Protein AF-A0A813DJC7-F1 (afdb_monomer)

pLDDT: mean 79.89, std 14.51, range [28.47, 96.25]

Foldseek 3Di:
DDDDDDDDDDDDDDDDDDDDDDDDDDDDDDDDDDDDDDDDDDVVVVVVVVVVVVVVVVVVVVVVVVVVVVVVVVVVVVVVVVVVVVVVVVVVVVVVVVVVVVVVVVVVVVVVVVVVVVVVVVVVVVVVVVVVVVVVVVVVVVVVVVVVVVVVVVVVVVVVVVVVVVVVVVVVVVVVVVLVVVLVVQVVVDDDDVVNLVSLLVSPPLPPADLVSLLVSLLVQLQVQLVVCVVVVHDLVVSLVRSLVSSLSSLVSHYPDLVSSLLSSLLSSLNSQLVSCVVVVHALLVSLLSSLVRSLVSNVVSVHQLALRSLLSSLQSSLVSSVVNVHDLQSSLLSSLLSSLLSLLVRCVVVVHDLLVSLLRSLPSSLSSSVSSPDDSVVSLLSNLLSNLVSQLVVCVVVVHDLLVSLQSSLSSSLSSSVSSVHDNLSSLLSSLLSSLLSQLVVCVVVVHDLLVSLLRSLLRSLVSLVVRDPDLVSSLLSSLLSSLVSSLVVCVVVVHDNLVSLLSSLSSSLSNNVSSVHDSVVSNVSSLVSSLVVQLVVCVVVVHDSVVSNVRSVVSSVVSVVVVVVVVVVVVVVD

Radius of gyration: 49.6 Å; Cα contacts (8 Å, |Δi|>4): 785; chains: 1; bounding box: 118×51×168 Å

Structure (mmCIF, N/CA/C/O backbone):
data_AF-A0A813DJC7-F1
#
_entry.id   AF-A0A813DJC7-F1
#
loop_
_atom_site.group_PDB
_atom_site.id
_atom_site.type_symbol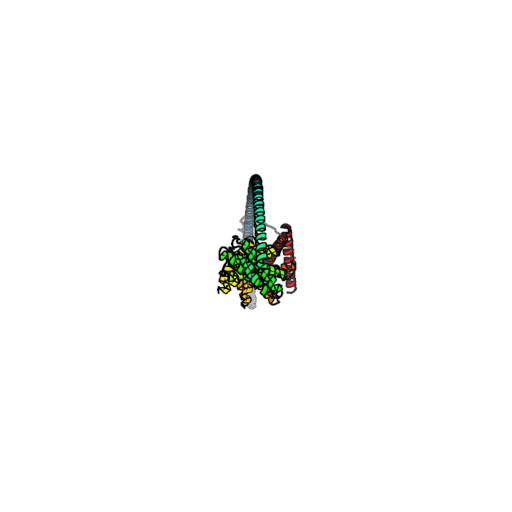
_atom_site.label_atom_id
_atom_site.label_alt_id
_atom_site.label_comp_id
_atom_site.label_asym_id
_atom_site.label_entity_id
_atom_site.label_seq_id
_atom_site.pdbx_PDB_ins_code
_atom_site.Cartn_x
_atom_site.Cartn_y
_atom_site.Cartn_z
_atom_site.occupancy
_atom_site.B_iso_or_equiv
_atom_site.auth_seq_id
_atom_site.auth_comp_id
_atom_site.auth_asym_id
_atom_site.auth_atom_id
_atom_site.pdbx_PDB_model_num
ATOM 1 N N . ALA A 1 1 ? -50.781 -17.912 45.573 1.00 37.94 1 ALA A N 1
ATOM 2 C CA . ALA A 1 1 ? -50.892 -18.859 46.703 1.00 37.94 1 ALA A CA 1
ATOM 3 C C . ALA A 1 1 ? -50.099 -18.244 47.850 1.00 37.94 1 ALA A C 1
ATOM 5 O O . ALA A 1 1 ? -48.899 -18.128 47.702 1.00 37.94 1 ALA A O 1
ATOM 6 N N . PHE A 1 2 ? -50.671 -17.629 48.879 1.00 31.23 2 PHE A N 1
ATOM 7 C CA . PHE A 1 2 ? -51.785 -18.019 49.742 1.00 31.23 2 PHE A CA 1
ATOM 8 C C . PHE A 1 2 ? -52.541 -16.743 50.164 1.00 31.23 2 PHE A C 1
ATOM 10 O O . PHE A 1 2 ? -51.911 -15.765 50.554 1.00 31.23 2 PHE A O 1
ATOM 17 N N . SER A 1 3 ? -53.868 -16.734 50.063 1.00 35.19 3 SER A N 1
ATOM 18 C CA . SER A 1 3 ? -54.730 -15.714 50.670 1.00 35.19 3 SER A CA 1
ATOM 19 C C . SER A 1 3 ? -56.080 -16.369 50.947 1.00 35.19 3 SER A C 1
ATOM 21 O O . SER A 1 3 ? -56.697 -16.882 50.014 1.00 35.19 3 SER A O 1
ATOM 23 N N . ILE A 1 4 ? -56.499 -16.410 52.214 1.00 49.44 4 ILE A N 1
ATOM 24 C CA . ILE A 1 4 ? -57.855 -16.789 52.627 1.00 49.44 4 ILE A CA 1
ATOM 25 C C . ILE A 1 4 ? -58.316 -15.843 53.752 1.00 49.44 4 ILE A C 1
ATOM 27 O O . ILE A 1 4 ? -57.817 -15.908 54.869 1.00 49.44 4 ILE A O 1
ATOM 31 N N . MET A 1 5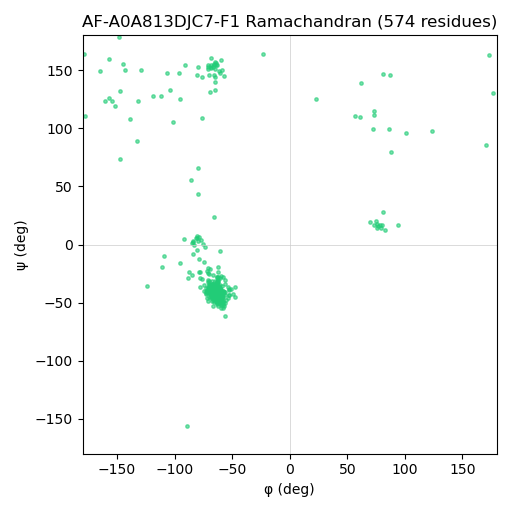 ? -59.258 -14.979 53.355 1.00 39.31 5 MET A N 1
ATOM 32 C CA . MET A 1 5 ? -60.518 -14.546 53.992 1.00 39.31 5 MET A CA 1
ATOM 33 C C . MET A 1 5 ? -60.570 -13.922 55.410 1.00 39.31 5 MET A C 1
ATOM 35 O O . MET A 1 5 ? -60.471 -14.597 56.428 1.00 39.31 5 MET A O 1
ATOM 39 N N . THR A 1 6 ? -60.898 -12.620 55.393 1.00 41.31 6 THR A N 1
ATOM 40 C CA . THR A 1 6 ? -61.980 -11.852 56.085 1.00 41.31 6 THR A CA 1
ATOM 41 C C . THR A 1 6 ? -63.233 -12.649 56.536 1.00 41.31 6 THR A C 1
ATOM 43 O O . THR A 1 6 ? -63.419 -13.741 56.000 1.00 41.31 6 THR A O 1
ATOM 46 N N . PRO A 1 7 ? -64.145 -12.164 57.439 1.00 47.53 7 PRO A N 1
ATOM 47 C CA . PRO A 1 7 ? -64.877 -10.859 57.407 1.00 47.53 7 PRO A CA 1
ATOM 48 C C . PRO A 1 7 ? -65.104 -10.174 58.792 1.00 47.53 7 PRO A C 1
ATOM 50 O O . PRO A 1 7 ? -65.050 -10.820 59.827 1.00 47.53 7 PRO A O 1
ATOM 53 N N . ALA A 1 8 ? -65.191 -8.843 58.943 1.00 33.22 8 ALA A N 1
ATOM 54 C CA . ALA A 1 8 ? -66.188 -7.848 58.497 1.00 33.22 8 ALA A CA 1
ATOM 55 C C . ALA A 1 8 ? -67.618 -8.057 59.047 1.00 33.22 8 ALA A C 1
ATOM 57 O O . ALA A 1 8 ? -68.291 -8.960 58.576 1.00 33.22 8 ALA A O 1
ATOM 58 N N . VAL A 1 9 ? -68.090 -7.181 59.955 1.00 33.50 9 VAL A N 1
ATOM 59 C CA . VAL A 1 9 ? -69.368 -6.426 59.863 1.00 33.50 9 VAL A CA 1
ATOM 60 C C . VAL A 1 9 ? -69.314 -5.219 60.814 1.00 33.50 9 VAL A C 1
ATOM 62 O O . VAL A 1 9 ? -69.118 -5.338 62.018 1.00 33.50 9 VAL A O 1
ATOM 65 N N . THR A 1 10 ? -69.519 -4.058 60.209 1.00 38.41 10 THR A N 1
ATOM 66 C CA . THR A 1 10 ? -69.658 -2.704 60.743 1.00 38.41 10 THR A CA 1
ATOM 67 C C . THR A 1 10 ? -71.059 -2.430 61.305 1.00 38.41 10 THR A C 1
ATOM 69 O O . THR A 1 10 ? -72.048 -2.937 60.775 1.00 38.41 10 THR A O 1
ATOM 72 N N . ARG A 1 11 ? -71.179 -1.518 62.283 1.00 30.86 11 ARG A N 1
ATOM 73 C CA . ARG A 1 11 ? -72.292 -0.549 62.321 1.00 30.86 11 ARG A CA 1
ATOM 74 C C . ARG A 1 11 ? -71.924 0.725 63.086 1.00 30.86 11 ARG A C 1
ATOM 76 O O . ARG A 1 11 ? -71.513 0.684 64.237 1.00 30.86 11 ARG A O 1
ATOM 83 N N . GLN A 1 12 ? -72.082 1.830 62.365 1.00 34.72 12 GLN A N 1
ATOM 84 C CA . GLN A 1 12 ? -71.873 3.228 62.732 1.00 34.72 12 GLN A CA 1
ATOM 85 C C . GLN A 1 12 ? -72.934 3.747 63.712 1.00 34.72 12 GLN A C 1
ATOM 87 O O . GLN A 1 12 ? -74.094 3.361 63.594 1.00 34.72 12 GLN A O 1
ATOM 92 N N . CYS A 1 13 ? -72.551 4.722 64.543 1.00 28.47 13 CYS A N 1
ATOM 93 C CA . CYS A 1 13 ? -73.280 5.983 64.726 1.00 28.47 13 CYS A CA 1
ATOM 94 C C . CYS A 1 13 ? -72.315 7.056 65.267 1.00 28.47 13 CYS A C 1
ATOM 96 O O . CYS A 1 13 ? -71.625 6.823 66.256 1.00 28.47 13 CYS A O 1
ATOM 98 N N . SER A 1 14 ? -72.256 8.199 64.573 1.00 31.28 14 SER A N 1
ATOM 99 C CA . SER A 1 14 ? -71.486 9.399 64.932 1.00 31.28 14 SER A CA 1
ATOM 100 C C . SER A 1 14 ? -71.998 10.080 66.210 1.00 31.28 14 SER A C 1
ATOM 102 O O . SER A 1 14 ? -73.190 9.971 66.504 1.00 31.28 14 SER A O 1
ATOM 104 N N . PRO A 1 15 ? -71.135 10.840 66.913 1.00 38.59 15 PRO A N 1
ATOM 105 C CA . PRO A 1 15 ? -71.511 11.718 68.011 1.00 38.59 15 PRO A CA 1
ATOM 106 C C . PRO A 1 15 ? -71.723 13.154 67.506 1.00 38.59 15 PRO A C 1
ATOM 108 O O . PRO A 1 15 ? -70.809 13.737 66.933 1.00 38.59 15 PRO A O 1
ATOM 111 N N . ASP A 1 16 ? -72.891 13.734 67.766 1.00 37.72 16 ASP A N 1
ATOM 112 C CA . ASP A 1 16 ? -73.075 15.186 67.742 1.00 37.72 16 ASP A CA 1
ATOM 113 C C . ASP A 1 16 ? -73.806 15.624 69.020 1.00 37.72 16 ASP A C 1
ATOM 115 O O . ASP A 1 16 ? -74.907 15.170 69.327 1.00 37.72 16 ASP A O 1
ATOM 119 N N . GLU A 1 17 ? -73.124 16.537 69.707 1.00 37.00 17 GLU A N 1
ATOM 120 C CA . GLU A 1 17 ? -73.564 17.512 70.706 1.00 37.00 17 GLU A CA 1
ATOM 121 C C . GLU A 1 17 ? -73.805 17.154 72.191 1.00 37.00 17 GLU A C 1
ATOM 123 O O . GLU A 1 17 ? -74.172 16.034 72.549 1.00 37.00 17 GLU A O 1
ATOM 128 N N . PRO A 1 18 ? -73.518 18.139 73.080 1.00 55.00 18 PRO A N 1
ATOM 129 C CA . PRO A 1 18 ? -73.223 17.949 74.492 1.00 55.00 18 PRO A CA 1
ATOM 130 C C . PRO A 1 18 ? -74.331 18.509 75.390 1.00 55.00 18 PRO A C 1
ATOM 132 O O . PRO A 1 18 ? -74.692 19.670 75.273 1.00 55.00 18 PRO A O 1
ATOM 135 N N . ASP A 1 19 ? -74.841 17.703 76.313 1.00 40.78 19 ASP A N 1
ATOM 136 C CA . ASP A 1 19 ? -75.314 18.119 77.640 1.00 40.78 19 ASP A CA 1
ATOM 137 C C . ASP A 1 19 ? -75.982 16.921 78.328 1.00 40.78 19 ASP A C 1
ATOM 139 O O . ASP A 1 19 ? -76.351 15.941 77.688 1.00 40.78 19 ASP A O 1
ATOM 143 N N . CYS A 1 20 ? -76.153 17.033 79.646 1.00 30.98 20 CYS A N 1
ATOM 144 C CA . CYS A 1 20 ? -76.788 16.074 80.559 1.00 30.98 20 CYS A CA 1
ATOM 145 C C . CYS A 1 20 ? -75.874 14.994 81.150 1.00 30.98 20 CYS A C 1
ATOM 147 O O . CYS A 1 20 ? -76.003 13.831 80.807 1.00 30.98 20 CYS A O 1
ATOM 149 N N . LEU A 1 21 ? -75.100 15.353 82.181 1.00 33.50 21 LEU A N 1
ATOM 150 C CA . LEU A 1 21 ? -75.112 14.601 83.449 1.00 33.50 21 LEU A CA 1
ATOM 151 C C . LEU A 1 21 ? -74.856 15.547 84.637 1.00 33.50 21 LEU A C 1
ATOM 153 O O . LEU A 1 21 ? -73.806 15.552 85.272 1.00 33.50 21 LEU A O 1
ATOM 157 N N . ALA A 1 22 ? -75.875 16.346 84.949 1.00 40.88 22 ALA A N 1
ATOM 158 C CA . ALA A 1 22 ? -76.227 16.619 86.336 1.00 40.88 22 ALA A CA 1
ATOM 159 C C . ALA A 1 22 ? -77.266 15.570 86.767 1.00 40.88 22 ALA A C 1
ATOM 161 O O . ALA A 1 22 ? -78.021 15.094 85.924 1.00 40.88 22 ALA A O 1
ATOM 162 N N . THR A 1 23 ? -77.340 15.296 88.072 1.00 35.69 23 THR A N 1
ATOM 163 C CA . THR A 1 23 ? -78.278 14.402 88.792 1.00 35.69 23 THR A CA 1
ATOM 164 C C . THR A 1 23 ? -77.900 12.919 88.884 1.00 35.69 23 THR A C 1
ATOM 166 O O . THR A 1 23 ? -78.157 12.137 87.981 1.00 35.69 23 THR A O 1
ATOM 169 N N . LEU A 1 24 ? -77.336 12.526 90.034 1.00 35.88 24 LEU A N 1
ATOM 170 C CA . LEU A 1 24 ? -77.953 11.591 90.998 1.00 35.88 24 LEU A CA 1
ATOM 171 C C . LEU A 1 24 ? -76.921 11.186 92.062 1.00 35.88 24 LEU A C 1
ATOM 173 O O . LEU A 1 24 ? -76.255 10.161 91.968 1.00 35.88 24 LEU A O 1
ATOM 177 N N . ALA A 1 25 ? -76.810 12.010 93.099 1.00 37.50 25 ALA A N 1
ATOM 178 C CA . ALA A 1 25 ? -76.227 11.623 94.375 1.00 37.50 25 ALA A CA 1
ATOM 179 C C . ALA A 1 25 ? -77.178 12.109 95.470 1.00 37.50 25 ALA A C 1
ATOM 181 O O . ALA A 1 25 ? -77.066 13.241 95.923 1.00 37.50 25 ALA A O 1
ATOM 182 N N . GLU A 1 26 ? -78.155 11.278 95.840 1.00 38.31 26 GLU A N 1
ATOM 183 C CA . GLU A 1 26 ? -78.901 11.414 97.094 1.00 38.31 26 GLU A CA 1
ATOM 184 C C . GLU A 1 26 ? -79.677 10.124 97.424 1.00 38.31 26 GLU A C 1
ATOM 186 O O . GLU A 1 26 ? -80.145 9.436 96.519 1.00 38.31 26 GLU A O 1
ATOM 191 N N . THR A 1 27 ? -79.849 9.876 98.733 1.00 36.44 27 THR A N 1
ATOM 192 C CA . THR A 1 27 ? -80.584 8.809 99.469 1.00 36.44 27 THR A CA 1
ATOM 193 C C . THR A 1 27 ? -79.721 7.646 100.041 1.00 36.44 27 THR A C 1
ATOM 195 O O . THR A 1 27 ? -79.246 6.817 99.281 1.00 36.44 27 THR A O 1
ATOM 198 N N . VAL A 1 28 ? -79.282 7.632 101.328 1.00 37.06 28 VAL A N 1
ATOM 199 C CA . VAL A 1 28 ? -79.988 7.450 102.651 1.00 37.06 28 VAL A CA 1
ATOM 200 C C . VAL A 1 28 ? -80.115 5.941 103.028 1.00 37.06 28 VAL A C 1
ATOM 202 O O . VAL A 1 28 ? -80.403 5.169 102.124 1.00 37.06 28 VAL A O 1
ATOM 205 N N . PRO A 1 29 ? -80.058 5.454 104.303 1.00 53.56 29 PRO A N 1
ATOM 206 C CA . PRO A 1 29 ? -79.280 5.820 105.509 1.00 53.56 29 PRO A CA 1
ATOM 207 C C . PRO A 1 29 ? -78.933 4.624 106.483 1.00 53.56 29 PRO A C 1
ATOM 209 O O . PRO A 1 29 ? -79.338 3.484 106.303 1.00 53.56 29 PRO A O 1
ATOM 212 N N . VAL A 1 30 ? -78.204 4.939 107.565 1.00 40.69 30 VAL A N 1
ATOM 213 C CA . VAL A 1 30 ? -78.359 4.558 109.005 1.00 40.69 30 VAL A CA 1
ATOM 214 C C . VAL A 1 30 ? -79.143 3.289 109.443 1.00 40.69 30 VAL A C 1
ATOM 216 O O . VAL A 1 30 ? -80.356 3.235 109.274 1.00 40.69 30 VAL A O 1
ATOM 219 N N . ALA A 1 31 ? -78.479 2.411 110.228 1.00 34.06 31 ALA A N 1
ATOM 220 C CA . ALA A 1 31 ? -78.907 1.813 111.529 1.00 34.06 31 ALA A CA 1
ATOM 221 C C . ALA A 1 31 ? -77.769 0.892 112.068 1.00 34.06 31 ALA A C 1
ATOM 223 O O . ALA A 1 31 ? -77.362 -0.021 111.364 1.00 34.06 31 ALA A O 1
ATOM 224 N N . ALA A 1 32 ? -77.025 1.161 113.152 1.00 34.19 32 ALA A N 1
ATOM 225 C CA . ALA A 1 32 ? -77.332 1.266 114.592 1.00 34.19 32 ALA A CA 1
ATOM 226 C C . ALA A 1 32 ? -77.603 -0.077 115.328 1.00 34.19 32 ALA A C 1
ATOM 228 O O . ALA A 1 32 ? -78.674 -0.640 115.151 1.00 34.19 32 ALA A O 1
ATOM 229 N N . ALA A 1 33 ? -76.663 -0.450 116.231 1.00 39.91 33 ALA A N 1
ATOM 230 C CA . ALA A 1 33 ? -76.811 -1.180 117.523 1.00 39.91 33 ALA A CA 1
ATOM 231 C C . ALA A 1 33 ? -77.389 -2.628 117.505 1.00 39.91 33 ALA A C 1
ATOM 233 O O . ALA A 1 33 ? -78.360 -2.888 116.820 1.00 39.91 33 ALA A O 1
ATOM 234 N N . THR A 1 34 ? -76.950 -3.664 118.248 1.00 41.25 34 THR A N 1
ATOM 235 C CA . THR A 1 34 ? -76.204 -3.867 119.522 1.00 41.25 34 THR A CA 1
ATOM 236 C C . THR A 1 34 ? -76.028 -5.393 119.763 1.00 41.25 34 THR A C 1
ATOM 238 O O . THR A 1 34 ? -76.819 -6.143 119.202 1.00 41.25 34 THR A O 1
ATOM 241 N N . LEU A 1 35 ? -75.105 -5.797 120.669 1.00 35.75 35 LEU A N 1
ATOM 242 C CA . LEU A 1 35 ? -74.917 -7.083 121.425 1.00 35.75 35 LEU A CA 1
ATOM 243 C C . LEU A 1 35 ? -73.514 -7.691 121.185 1.00 35.75 35 LEU A C 1
ATOM 245 O O . LEU A 1 35 ? -73.237 -8.176 120.100 1.00 35.75 35 LEU A O 1
ATOM 249 N N . ALA A 1 36 ? -72.509 -7.499 122.048 1.00 40.72 36 ALA A N 1
ATOM 250 C CA . ALA A 1 36 ? -72.301 -7.982 123.427 1.00 40.72 36 ALA A CA 1
ATOM 251 C C . ALA A 1 36 ? -71.940 -9.487 123.541 1.00 40.72 36 ALA A C 1
ATOM 253 O O . ALA A 1 36 ? -72.769 -10.352 123.288 1.00 40.72 36 ALA A O 1
ATOM 254 N N . GLU A 1 37 ? -70.702 -9.708 124.015 1.00 45.84 37 GLU A N 1
ATOM 255 C CA . GLU A 1 37 ? -70.082 -10.903 124.633 1.00 45.84 37 GLU A CA 1
ATOM 256 C C . GLU A 1 37 ? -69.732 -12.149 123.787 1.00 45.84 37 GLU A C 1
ATOM 258 O O . GLU A 1 37 ? -70.544 -13.058 123.638 1.00 45.84 37 GLU A O 1
ATOM 263 N N . ARG A 1 38 ? -68.444 -12.277 123.398 1.00 38.38 38 ARG A N 1
ATOM 264 C CA . ARG A 1 38 ? -67.530 -13.385 123.796 1.00 38.38 38 ARG A CA 1
ATOM 265 C C . ARG A 1 38 ? -66.142 -13.295 123.123 1.00 38.38 38 ARG A C 1
ATOM 267 O O . ARG A 1 38 ? -66.043 -13.185 121.910 1.00 38.38 38 ARG A O 1
ATOM 274 N N . GLU A 1 39 ? -65.087 -13.396 123.935 1.00 49.19 39 GLU A N 1
ATOM 275 C CA . GLU A 1 39 ? -63.697 -13.758 123.566 1.00 49.19 39 GLU A CA 1
ATOM 276 C C . GLU A 1 39 ? -63.617 -15.169 122.910 1.00 49.19 39 GLU A C 1
ATOM 278 O O . GLU A 1 39 ? -64.538 -15.955 123.157 1.00 49.19 39 GLU A O 1
ATOM 283 N N . PRO A 1 40 ? -62.568 -15.552 122.126 1.00 48.91 40 PRO A N 1
ATOM 284 C CA . PRO A 1 40 ? -61.155 -15.173 122.286 1.00 48.91 40 PRO A CA 1
ATOM 285 C C . PRO A 1 40 ? -60.426 -14.614 121.045 1.00 48.91 40 PRO A C 1
ATOM 287 O O . PRO A 1 40 ? -60.673 -14.957 119.892 1.00 48.91 40 PRO A O 1
ATOM 290 N N . VAL A 1 41 ? -59.457 -13.746 121.337 1.00 53.06 41 VAL A N 1
ATOM 291 C CA . VAL A 1 41 ? -58.744 -12.821 120.440 1.00 53.06 41 VAL A CA 1
ATOM 292 C C . VAL A 1 41 ? -57.536 -13.480 119.747 1.00 53.06 41 VAL A C 1
ATOM 294 O O . VAL A 1 41 ? -56.414 -12.995 119.850 1.00 53.06 41 VAL A O 1
ATOM 297 N N . ALA A 1 42 ? -57.734 -14.595 119.039 1.00 52.72 42 ALA A N 1
ATOM 298 C CA . ALA A 1 42 ? -56.646 -15.228 118.271 1.00 52.72 42 ALA A CA 1
ATOM 299 C C . ALA A 1 42 ? -56.959 -15.418 116.776 1.00 52.72 42 ALA A C 1
ATOM 301 O O . ALA A 1 42 ? -56.073 -15.190 115.957 1.00 52.72 42 ALA A O 1
ATOM 302 N N . ASP A 1 43 ? -58.207 -15.714 116.398 1.00 52.16 43 ASP A N 1
ATOM 303 C CA . ASP A 1 43 ? -58.564 -15.930 114.982 1.00 52.16 43 ASP A CA 1
ATOM 304 C C . ASP A 1 43 ? -58.937 -14.634 114.230 1.00 52.16 43 ASP A C 1
ATOM 306 O O . ASP A 1 43 ? -58.727 -14.533 113.023 1.00 52.16 43 ASP A O 1
ATOM 310 N N . ALA A 1 44 ? -59.379 -13.581 114.929 1.00 52.81 44 ALA A N 1
ATOM 311 C CA . ALA A 1 44 ? -59.758 -12.306 114.301 1.00 52.81 44 ALA A CA 1
ATOM 312 C C . ALA A 1 44 ? -58.561 -11.500 113.750 1.00 52.81 44 ALA A C 1
ATOM 314 O O . ALA A 1 44 ? -58.719 -10.707 112.824 1.00 52.81 44 ALA A O 1
ATOM 315 N N . VAL A 1 45 ? -57.351 -11.709 114.286 1.00 56.69 45 VAL A N 1
ATOM 316 C CA . VAL A 1 45 ? -56.125 -11.067 113.767 1.00 56.69 45 VAL A CA 1
ATOM 317 C C . VAL A 1 45 ? -55.658 -11.755 112.479 1.00 56.69 45 VAL A C 1
ATOM 319 O O . VAL A 1 45 ? -55.121 -11.095 111.593 1.00 56.69 45 VAL A O 1
ATOM 322 N N . ALA A 1 46 ? -55.925 -13.058 112.328 1.00 58.66 46 ALA A N 1
ATOM 323 C CA . ALA A 1 46 ? -55.669 -13.780 111.084 1.00 58.66 46 ALA A CA 1
ATOM 324 C C . ALA A 1 46 ? -56.673 -13.392 109.981 1.00 58.66 46 ALA A C 1
ATOM 326 O O . ALA A 1 46 ? -56.283 -13.233 108.827 1.00 58.66 46 ALA A O 1
ATOM 327 N N . GLU A 1 47 ? -57.942 -13.168 110.332 1.00 58.62 47 GLU A N 1
ATOM 328 C CA . GLU A 1 47 ? -58.977 -12.752 109.376 1.00 58.62 47 GLU A CA 1
ATOM 329 C C . GLU A 1 47 ? -58.831 -11.276 108.952 1.00 58.62 47 GLU A C 1
ATOM 331 O O . GLU A 1 47 ? -59.012 -10.950 107.779 1.00 58.62 47 GLU A O 1
ATOM 336 N N . ALA A 1 48 ? -58.390 -10.390 109.855 1.00 60.84 48 ALA A N 1
ATOM 337 C CA . ALA A 1 48 ? -58.045 -9.005 109.516 1.00 60.84 48 ALA A CA 1
ATOM 338 C C . ALA A 1 48 ? -56.804 -8.909 108.606 1.00 60.84 48 ALA A C 1
ATOM 340 O O . ALA A 1 48 ? -56.807 -8.129 107.656 1.00 60.84 48 ALA A O 1
ATOM 341 N N . ALA A 1 49 ? -55.781 -9.743 108.832 1.00 63.03 49 ALA A N 1
ATOM 342 C CA . ALA A 1 49 ? -54.611 -9.821 107.952 1.00 63.03 49 ALA A CA 1
ATOM 343 C C . ALA A 1 49 ? -54.957 -10.406 106.567 1.00 63.03 49 ALA A C 1
ATOM 345 O O . ALA A 1 49 ? -54.407 -9.975 105.554 1.00 63.03 49 ALA A O 1
ATOM 346 N N . ALA A 1 50 ? -55.902 -11.351 106.498 1.00 65.81 50 ALA A N 1
ATOM 347 C CA . ALA A 1 50 ? -56.417 -11.861 105.228 1.00 65.81 50 ALA A CA 1
ATOM 348 C C . ALA A 1 50 ? -57.242 -10.802 104.473 1.00 65.81 50 ALA A C 1
ATOM 350 O O . ALA A 1 50 ? -57.115 -10.686 103.256 1.00 65.81 50 ALA A O 1
ATOM 351 N N . ALA A 1 51 ? -58.039 -9.993 105.176 1.00 70.94 51 ALA A N 1
ATOM 352 C CA . ALA A 1 51 ? -58.789 -8.894 104.571 1.00 70.94 51 ALA A CA 1
ATOM 353 C C . ALA A 1 51 ? -57.867 -7.793 104.016 1.00 70.94 51 ALA A C 1
ATOM 355 O O . ALA A 1 51 ? -58.107 -7.298 102.917 1.00 70.94 51 ALA A O 1
ATOM 356 N N . GLU A 1 52 ? -56.787 -7.448 104.724 1.00 73.81 52 GLU A N 1
ATOM 357 C CA . GLU A 1 52 ? -55.804 -6.462 104.256 1.00 73.81 52 GLU A CA 1
ATOM 358 C C . GLU A 1 52 ? -55.065 -6.949 102.997 1.00 73.81 52 GLU A C 1
ATOM 360 O O . GLU A 1 52 ? -54.946 -6.200 102.027 1.00 73.81 52 GLU A O 1
ATOM 365 N N . ALA A 1 53 ? -54.700 -8.235 102.936 1.00 72.44 53 ALA A N 1
ATOM 366 C CA . ALA A 1 53 ? -54.105 -8.839 101.742 1.00 72.44 53 ALA A CA 1
ATOM 367 C C . ALA A 1 53 ? -55.066 -8.870 100.534 1.00 72.44 53 ALA A C 1
ATOM 369 O O . ALA A 1 53 ? -54.634 -8.695 99.394 1.00 72.44 53 ALA A O 1
ATOM 370 N N . ILE A 1 54 ? -56.371 -9.061 100.760 1.00 75.44 54 ILE A N 1
ATOM 371 C CA . ILE A 1 54 ? -57.385 -9.015 99.692 1.00 75.44 54 ILE A CA 1
ATOM 372 C C . ILE A 1 54 ? -57.567 -7.581 99.173 1.00 75.44 54 ILE A C 1
ATOM 374 O O . ILE A 1 54 ? -57.705 -7.380 97.967 1.00 75.44 54 ILE A O 1
ATOM 378 N N . VAL A 1 55 ? -57.523 -6.575 100.053 1.00 75.25 55 VAL A N 1
ATOM 379 C CA . VAL A 1 55 ? -57.613 -5.159 99.658 1.00 75.25 55 VAL A CA 1
ATOM 380 C C . VAL A 1 55 ? -56.369 -4.721 98.882 1.00 75.25 55 VAL A C 1
ATOM 382 O O . VAL A 1 55 ? -56.494 -4.022 97.877 1.00 75.25 55 VAL A O 1
ATOM 385 N N . GLU A 1 56 ? -55.178 -5.163 99.287 1.00 78.25 56 GLU A N 1
ATOM 386 C CA . GLU A 1 56 ? -53.933 -4.849 98.580 1.00 78.25 56 GLU A CA 1
ATOM 387 C C . GLU A 1 56 ? -53.863 -5.544 97.206 1.00 78.25 56 GLU A C 1
ATOM 389 O O . GLU A 1 56 ? -53.453 -4.930 96.218 1.00 78.25 56 GLU A O 1
ATOM 394 N N . ALA A 1 57 ? -54.364 -6.781 97.102 1.00 75.44 57 ALA A N 1
ATOM 395 C CA . ALA A 1 57 ? -54.504 -7.486 95.828 1.00 75.44 57 ALA A CA 1
ATOM 396 C C . ALA A 1 57 ? -55.516 -6.804 94.887 1.00 75.44 57 ALA A C 1
ATOM 398 O O . ALA A 1 57 ? -55.210 -6.594 93.713 1.00 75.44 57 ALA A O 1
ATOM 399 N N . ALA A 1 58 ? -56.677 -6.377 95.397 1.00 77.56 58 ALA A N 1
ATOM 400 C CA . ALA A 1 58 ? -57.679 -5.655 94.608 1.00 77.56 58 ALA A CA 1
ATOM 401 C C . ALA A 1 58 ? -57.176 -4.275 94.142 1.00 77.56 58 ALA A C 1
ATOM 403 O O . ALA A 1 58 ? -57.458 -3.847 93.023 1.00 77.56 58 ALA A O 1
ATOM 404 N N . ALA A 1 59 ? -56.381 -3.584 94.967 1.00 75.25 59 ALA A N 1
ATOM 405 C CA . ALA A 1 59 ? -55.739 -2.329 94.582 1.00 75.25 59 ALA A CA 1
ATOM 406 C C . ALA A 1 59 ? -54.673 -2.533 93.489 1.00 75.25 59 ALA A C 1
ATOM 408 O O . ALA A 1 59 ? -54.525 -1.686 92.603 1.00 75.25 59 ALA A O 1
ATOM 409 N N . ALA A 1 60 ? -53.947 -3.657 93.519 1.00 79.12 60 ALA A N 1
ATOM 410 C CA . ALA A 1 60 ? -52.986 -4.012 92.478 1.00 79.12 60 ALA A CA 1
ATOM 411 C C . ALA A 1 60 ? -53.676 -4.359 91.147 1.00 79.12 60 ALA A C 1
ATOM 413 O O . ALA A 1 60 ? -53.212 -3.927 90.091 1.00 79.12 60 ALA A O 1
ATOM 414 N N . GLU A 1 61 ? -54.804 -5.071 91.195 1.00 81.50 61 GLU A N 1
ATOM 415 C CA . GLU A 1 61 ? -55.609 -5.416 90.018 1.00 81.50 61 GLU A CA 1
ATOM 416 C C . GLU A 1 61 ? -56.235 -4.167 89.379 1.00 81.50 61 GLU A C 1
ATOM 418 O O . GLU A 1 61 ? -56.052 -3.930 88.186 1.00 81.50 61 GLU A O 1
ATOM 423 N N . ALA A 1 62 ? -56.824 -3.273 90.181 1.00 78.69 62 ALA A N 1
ATOM 424 C CA . ALA A 1 62 ? -57.356 -2.000 89.690 1.00 78.69 62 ALA A CA 1
ATOM 425 C C . ALA A 1 62 ? -56.270 -1.115 89.050 1.00 78.69 62 ALA A C 1
ATOM 427 O O . ALA A 1 62 ? -56.502 -0.454 88.037 1.00 78.69 62 ALA A O 1
ATOM 428 N N . LYS A 1 63 ? -55.049 -1.116 89.603 1.00 86.56 63 LYS A N 1
ATOM 429 C CA . LYS A 1 63 ? -53.918 -0.389 89.011 1.00 86.56 63 LYS A CA 1
ATOM 430 C C . LYS A 1 63 ? -53.481 -0.997 87.673 1.00 86.56 63 LYS A C 1
ATOM 432 O O . LYS A 1 63 ? -53.126 -0.249 86.764 1.00 86.56 63 LYS A O 1
ATOM 437 N N . ALA A 1 64 ? -53.523 -2.323 87.539 1.00 83.88 64 ALA A N 1
ATOM 438 C CA . ALA A 1 64 ? -53.210 -3.007 86.287 1.00 83.88 64 ALA A CA 1
ATOM 439 C C . ALA A 1 64 ? -54.259 -2.725 85.198 1.00 83.88 64 ALA A C 1
ATOM 441 O O . ALA A 1 64 ? -53.893 -2.472 84.050 1.00 83.88 64 ALA A O 1
ATOM 442 N N . GLU A 1 65 ? -55.546 -2.686 85.553 1.00 86.75 65 GLU A N 1
ATOM 443 C CA . GLU A 1 65 ? -56.619 -2.341 84.613 1.00 86.75 65 GLU A CA 1
ATOM 444 C C . GLU A 1 65 ? -56.520 -0.891 84.121 1.00 86.75 65 GLU A C 1
ATOM 446 O O . GLU A 1 65 ? -56.703 -0.629 82.931 1.00 86.75 65 GLU A O 1
ATOM 451 N N . VAL A 1 66 ? -56.162 0.052 85.001 1.00 87.31 66 VAL A N 1
ATOM 452 C CA . VAL A 1 66 ? -55.969 1.463 84.627 1.00 87.31 66 VAL A CA 1
ATOM 453 C C . VAL A 1 66 ? -54.775 1.642 83.681 1.00 87.31 66 VAL A C 1
ATOM 455 O O . VAL A 1 66 ? -54.881 2.380 82.700 1.00 87.31 66 VAL A O 1
ATOM 458 N N . GLU A 1 67 ? -53.656 0.952 83.920 1.00 89.06 67 GLU A N 1
ATOM 459 C CA . GLU A 1 67 ? -52.500 0.979 83.009 1.00 89.06 67 GLU A CA 1
ATOM 460 C C . GLU A 1 67 ? -52.827 0.330 81.653 1.00 89.06 67 GLU A C 1
ATOM 462 O O . GLU A 1 67 ? -52.453 0.862 80.605 1.00 89.06 67 GLU A O 1
ATOM 467 N N . MET A 1 68 ? -53.598 -0.765 81.637 1.00 84.44 68 MET A N 1
ATOM 468 C CA . MET A 1 68 ? -54.036 -1.390 80.385 1.00 84.44 68 MET A CA 1
ATOM 469 C C . MET A 1 68 ? -54.988 -0.477 79.598 1.00 84.44 68 MET A C 1
ATOM 471 O O . MET A 1 68 ? -54.825 -0.317 78.389 1.00 84.44 68 MET A O 1
ATOM 475 N N . ALA A 1 69 ? -55.944 0.174 80.267 1.00 85.56 69 ALA A N 1
ATOM 476 C CA . ALA A 1 69 ? -56.856 1.126 79.634 1.00 85.56 69 ALA A CA 1
ATOM 477 C C . ALA A 1 69 ? -56.107 2.328 79.036 1.00 85.56 69 ALA A C 1
ATOM 479 O O . ALA A 1 69 ? -56.432 2.782 77.936 1.00 85.56 69 ALA A O 1
ATOM 480 N N . LYS A 1 70 ? -55.062 2.809 79.721 1.00 90.19 70 LYS A N 1
ATOM 481 C CA . LYS A 1 70 ? -54.201 3.880 79.214 1.00 90.19 70 LYS A CA 1
ATOM 482 C C . LYS A 1 70 ? -53.428 3.453 77.963 1.00 90.19 70 LYS A C 1
ATOM 484 O O . LYS A 1 70 ? -53.408 4.201 76.988 1.00 90.19 70 LYS A O 1
ATOM 489 N N . ALA A 1 71 ? -52.862 2.246 77.950 1.00 86.06 71 ALA A N 1
ATOM 490 C CA . ALA A 1 71 ? -52.163 1.714 76.779 1.00 86.06 71 ALA A CA 1
ATOM 491 C C . ALA A 1 71 ? -53.097 1.539 75.566 1.00 86.06 71 ALA A C 1
ATOM 493 O O . ALA A 1 71 ? -52.714 1.845 74.437 1.00 86.06 71 ALA A O 1
ATOM 494 N N . VAL A 1 72 ? -54.341 1.103 75.793 1.00 84.94 72 VAL A N 1
ATOM 495 C CA . VAL A 1 72 ? -55.355 0.985 74.731 1.00 84.94 72 VAL A CA 1
ATOM 496 C C . VAL A 1 72 ? -55.746 2.361 74.177 1.00 84.94 72 VAL A C 1
ATOM 498 O O . VAL A 1 72 ? -55.886 2.511 72.964 1.00 84.94 72 VAL A O 1
ATOM 501 N N . ALA A 1 73 ? -55.869 3.382 75.031 1.00 84.19 73 ALA A N 1
ATOM 502 C CA . ALA A 1 73 ? -56.173 4.745 74.592 1.00 84.19 73 ALA A CA 1
ATOM 503 C C . ALA A 1 73 ? -55.032 5.371 73.767 1.00 84.19 73 ALA A C 1
ATOM 505 O O . ALA A 1 73 ? -55.291 6.007 72.745 1.00 84.19 73 ALA A O 1
ATOM 506 N N . GLU A 1 74 ? -53.774 5.165 74.168 1.00 86.38 74 GLU A N 1
ATOM 507 C CA . GLU A 1 74 ? -52.608 5.641 73.409 1.00 86.38 74 GLU A CA 1
ATOM 508 C C . GLU A 1 74 ? -52.470 4.922 72.055 1.00 86.38 74 GLU A C 1
ATOM 510 O O . GLU A 1 74 ? -52.164 5.564 71.048 1.00 86.38 74 GLU A O 1
ATOM 515 N N . ALA A 1 75 ? -52.779 3.621 71.989 1.00 81.19 75 ALA A N 1
ATOM 516 C CA . ALA A 1 75 ? -52.792 2.868 70.734 1.00 81.19 75 ALA A CA 1
ATOM 517 C C . ALA A 1 75 ? -53.886 3.358 69.764 1.00 81.19 75 ALA A C 1
ATOM 519 O O . ALA A 1 75 ? -53.607 3.570 68.584 1.00 81.19 75 ALA A O 1
ATOM 520 N N . ALA A 1 76 ? -55.102 3.612 70.261 1.00 83.19 76 ALA A N 1
ATOM 521 C CA . ALA A 1 76 ? -56.198 4.139 69.445 1.00 83.19 76 ALA A CA 1
ATOM 522 C C . ALA A 1 76 ? -55.903 5.553 68.908 1.00 83.19 76 ALA A C 1
ATOM 524 O O . ALA A 1 76 ? -56.243 5.877 67.769 1.00 83.19 76 ALA A O 1
ATOM 525 N N . ALA A 1 77 ? -55.226 6.394 69.699 1.00 79.38 77 ALA A N 1
ATOM 526 C CA . ALA A 1 77 ? -54.793 7.717 69.253 1.00 79.38 77 ALA A CA 1
ATOM 527 C C . ALA A 1 77 ? -53.737 7.636 68.134 1.00 79.38 77 ALA A C 1
ATOM 529 O O . ALA A 1 77 ? -53.800 8.411 67.179 1.00 79.38 77 ALA A O 1
ATOM 530 N N . ALA A 1 78 ? -52.803 6.682 68.212 1.00 80.06 78 ALA A N 1
ATOM 531 C CA . ALA A 1 78 ? -51.801 6.463 67.168 1.00 80.06 78 ALA A CA 1
ATOM 532 C C . ALA A 1 78 ? -52.431 5.978 65.848 1.00 80.06 78 ALA A C 1
ATOM 534 O O . ALA A 1 78 ? -52.077 6.472 64.774 1.00 80.06 78 ALA A O 1
ATOM 535 N N . GLU A 1 79 ? -53.408 5.072 65.917 1.00 82.19 79 GLU A N 1
ATOM 536 C CA . GLU A 1 79 ? -54.121 4.565 64.738 1.00 82.19 79 GLU A CA 1
ATOM 537 C C . GLU A 1 79 ? -54.907 5.679 64.026 1.00 82.19 79 GLU A C 1
ATOM 539 O O . GLU A 1 79 ? -54.776 5.851 62.813 1.00 82.19 79 GLU A O 1
ATOM 544 N N . ALA A 1 80 ? -55.601 6.538 64.781 1.00 78.69 80 ALA A N 1
ATOM 545 C CA . ALA A 1 80 ? -56.307 7.690 64.220 1.00 78.69 80 ALA A CA 1
ATOM 546 C C . ALA A 1 80 ? -55.363 8.683 63.510 1.00 78.69 80 ALA A C 1
ATOM 548 O O . ALA A 1 80 ? -55.716 9.251 62.474 1.00 78.69 80 ALA A O 1
ATOM 549 N N . THR A 1 81 ? -54.142 8.889 64.022 1.00 80.25 81 THR A N 1
ATOM 550 C CA . THR A 1 81 ? -53.154 9.745 63.340 1.00 80.25 81 THR A CA 1
ATOM 551 C C . THR A 1 81 ? -52.637 9.133 62.039 1.00 80.25 81 THR A C 1
ATOM 553 O O . THR A 1 81 ? -52.447 9.863 61.065 1.00 80.25 81 THR A O 1
ATOM 556 N N . ALA A 1 82 ? -52.486 7.807 61.980 1.00 79.00 82 ALA A N 1
ATOM 557 C CA . ALA A 1 82 ? -52.038 7.112 60.777 1.00 79.00 82 ALA A CA 1
ATOM 558 C C . ALA A 1 82 ? -53.072 7.203 59.641 1.00 79.00 82 ALA A C 1
ATOM 560 O O . ALA A 1 82 ? -52.708 7.462 58.493 1.00 79.00 82 ALA A O 1
ATOM 561 N N . GLU A 1 83 ? -54.367 7.075 59.946 1.00 82.75 83 GLU A N 1
ATOM 562 C CA . GLU A 1 83 ? -55.431 7.200 58.938 1.00 82.75 83 GLU A CA 1
ATOM 563 C C . GLU A 1 83 ? -55.495 8.606 58.316 1.00 82.75 83 GLU A C 1
ATOM 565 O O . GLU A 1 83 ? -55.687 8.751 57.104 1.00 82.75 83 GLU A O 1
ATOM 570 N N . VAL A 1 84 ? -55.265 9.653 59.118 1.00 83.25 84 VAL A N 1
ATOM 571 C CA . VAL A 1 84 ? -55.237 11.043 58.635 1.00 83.25 84 VAL A CA 1
ATOM 572 C C . VAL A 1 84 ? -54.050 11.296 57.698 1.00 83.25 84 VAL A C 1
ATOM 574 O O . VAL A 1 84 ? -54.192 12.031 56.716 1.00 83.25 84 VAL A O 1
ATOM 577 N N . GLU A 1 85 ? -52.886 10.695 57.952 1.00 83.69 85 GLU A N 1
ATOM 578 C CA . GLU A 1 85 ? -51.734 10.819 57.050 1.00 83.69 85 GLU A CA 1
ATOM 579 C C . GLU A 1 85 ? -51.943 10.070 55.727 1.00 83.69 85 GLU A C 1
ATOM 581 O O . GLU A 1 85 ? -51.617 10.604 54.663 1.00 83.69 85 GLU A O 1
ATOM 586 N N . VAL A 1 86 ? -52.571 8.889 55.759 1.00 81.62 86 VAL A N 1
ATOM 587 C CA . VAL A 1 86 ? -52.912 8.125 54.546 1.00 81.62 86 VAL A CA 1
ATOM 588 C C . VAL A 1 86 ? -53.919 8.882 53.673 1.00 81.62 86 VAL A C 1
ATOM 590 O O . VAL A 1 86 ? -53.751 8.943 52.452 1.00 81.62 86 VAL A O 1
ATOM 593 N N . ALA A 1 87 ? -54.926 9.525 54.273 1.00 80.12 87 ALA A N 1
ATOM 594 C CA . ALA A 1 87 ? -55.892 10.340 53.537 1.00 80.12 87 ALA A CA 1
ATOM 595 C C . ALA A 1 87 ? -55.230 11.544 52.839 1.00 80.12 87 ALA A C 1
ATOM 597 O O . ALA A 1 87 ? -55.499 11.808 51.665 1.00 80.12 87 ALA A O 1
ATOM 598 N N . LYS A 1 88 ? -54.302 12.235 53.518 1.00 84.75 88 LYS A N 1
ATOM 599 C CA . LYS A 1 88 ? -53.537 13.343 52.917 1.00 84.75 88 LYS A CA 1
ATOM 600 C C . LYS A 1 88 ? -52.636 12.871 51.775 1.00 84.75 88 LYS A C 1
ATOM 602 O O . LYS A 1 88 ? -52.549 13.549 50.754 1.00 84.75 88 LYS A O 1
ATOM 607 N N . ALA A 1 89 ? -51.999 11.707 51.907 1.00 78.19 89 ALA A N 1
ATOM 608 C CA . ALA A 1 89 ? -51.183 11.135 50.838 1.00 78.19 89 ALA A CA 1
ATOM 609 C C . ALA A 1 89 ? -52.017 10.787 49.589 1.00 78.19 89 ALA A C 1
ATOM 611 O O . ALA A 1 89 ? -51.561 11.004 48.464 1.00 78.19 89 ALA A O 1
ATOM 612 N N . ALA A 1 90 ? -53.253 10.310 49.771 1.00 81.81 90 ALA A N 1
ATOM 613 C CA . ALA A 1 90 ? -54.158 9.995 48.667 1.00 81.81 90 ALA A CA 1
ATOM 614 C C . ALA A 1 90 ? -54.596 11.243 47.875 1.00 81.81 90 ALA A C 1
ATOM 616 O O . ALA A 1 90 ? -54.644 11.198 46.643 1.00 81.81 90 ALA A O 1
ATOM 617 N N . GLU A 1 91 ? -54.864 12.371 48.543 1.00 83.44 91 GLU A N 1
ATOM 618 C CA . GLU A 1 91 ? -55.193 13.625 47.846 1.00 83.44 91 GLU A CA 1
ATOM 619 C C . GLU A 1 91 ? -54.005 14.182 47.053 1.00 83.44 91 GLU A C 1
ATOM 621 O O . GLU A 1 91 ? -54.172 14.617 45.911 1.00 83.44 91 GLU A O 1
ATOM 626 N N . VAL A 1 92 ? -52.791 14.104 47.611 1.00 84.06 92 VAL A N 1
ATOM 627 C CA . VAL A 1 92 ? -51.562 14.512 46.911 1.00 84.06 92 VAL A CA 1
ATOM 628 C C . VAL A 1 92 ? -51.331 13.645 45.671 1.00 84.06 92 VAL A C 1
ATOM 630 O O . VAL A 1 92 ? -51.048 14.179 44.600 1.00 84.06 92 VAL A O 1
ATOM 633 N N . ALA A 1 93 ? -51.515 12.326 45.773 1.00 80.38 93 ALA A N 1
ATOM 634 C CA . ALA A 1 93 ? -51.374 11.417 44.635 1.00 80.38 93 ALA A CA 1
ATOM 635 C C . ALA A 1 93 ? -52.370 11.736 43.507 1.00 80.38 93 ALA A C 1
ATOM 637 O O . ALA A 1 93 ? -52.003 11.721 42.331 1.00 80.38 93 ALA A O 1
ATOM 638 N N . LYS A 1 94 ? -53.616 12.087 43.853 1.00 85.50 94 LYS A N 1
ATOM 639 C CA . LYS A 1 94 ? -54.626 12.489 42.866 1.00 85.50 94 LYS A CA 1
ATOM 640 C C . LYS A 1 94 ? -54.255 13.799 42.163 1.00 85.50 94 LYS A C 1
ATOM 642 O O . LYS A 1 94 ? -54.370 13.883 40.943 1.00 85.50 94 LYS A O 1
ATOM 647 N N . ALA A 1 95 ? -53.765 14.792 42.906 1.00 79.88 95 ALA A N 1
ATOM 648 C CA . ALA A 1 95 ? -53.327 16.066 42.333 1.00 79.88 95 ALA A CA 1
ATOM 649 C C . ALA A 1 95 ? -52.121 15.905 41.387 1.00 79.88 95 ALA A C 1
ATOM 651 O O . ALA A 1 95 ? -52.058 16.569 40.352 1.00 79.88 95 ALA A O 1
ATOM 652 N N . VAL A 1 96 ? -51.186 15.001 41.704 1.00 84.31 96 VAL A N 1
ATOM 653 C CA . VAL A 1 96 ? -50.048 14.678 40.825 1.00 84.31 96 VAL A CA 1
ATOM 654 C C . VAL A 1 96 ? -50.524 14.001 39.537 1.00 84.31 96 VAL A C 1
ATOM 656 O O . VAL A 1 96 ? -50.119 14.424 38.458 1.00 84.31 96 VAL A O 1
ATOM 659 N N . ALA A 1 97 ? -51.442 13.033 39.622 1.00 80.75 97 ALA A N 1
ATOM 660 C CA . ALA A 1 97 ? -51.980 12.351 38.443 1.00 80.75 97 ALA A CA 1
ATOM 661 C C . ALA A 1 97 ? -52.723 13.307 37.486 1.00 80.75 97 ALA A C 1
ATOM 663 O O . ALA A 1 97 ? -52.578 13.215 36.268 1.00 80.75 97 ALA A O 1
ATOM 664 N N . GLU A 1 98 ? -53.492 14.262 38.022 1.00 83.00 98 GLU A N 1
ATOM 665 C CA . GLU A 1 98 ? -54.161 15.286 37.206 1.00 83.00 98 GLU A CA 1
ATOM 666 C C . GLU A 1 98 ? -53.157 16.259 36.553 1.00 83.00 98 GLU A C 1
ATOM 668 O O . GLU A 1 98 ? -53.351 16.671 35.405 1.00 83.00 98 GLU A O 1
ATOM 673 N N . ALA A 1 99 ? -52.057 16.595 37.239 1.00 76.94 99 ALA A N 1
ATOM 674 C CA . ALA A 1 99 ? -50.995 17.436 36.686 1.00 76.94 99 ALA A CA 1
ATOM 675 C C . ALA A 1 99 ? -50.196 16.729 35.573 1.00 76.94 99 ALA A C 1
ATOM 677 O O . ALA A 1 99 ? -49.887 17.359 34.558 1.00 76.94 99 ALA A O 1
ATOM 678 N N . GLU A 1 100 ? -49.904 15.434 35.728 1.00 81.19 100 GLU A N 1
ATOM 679 C CA . GLU A 1 100 ? -49.235 14.620 34.703 1.00 81.19 100 GLU A CA 1
ATOM 680 C C . GLU A 1 100 ? -50.099 14.487 33.442 1.00 81.19 100 GLU A C 1
ATOM 682 O O . GLU A 1 100 ? -49.618 14.766 32.342 1.00 81.19 100 GLU A O 1
ATOM 687 N N . ALA A 1 101 ? -51.399 14.209 33.587 1.00 76.81 101 ALA A N 1
ATOM 688 C CA . ALA A 1 101 ? -52.322 14.131 32.451 1.00 76.81 101 ALA A CA 1
ATOM 689 C C . ALA A 1 101 ? -52.423 15.460 31.670 1.00 76.81 101 ALA A C 1
ATOM 691 O O . ALA A 1 101 ? -52.488 15.475 30.438 1.00 76.81 101 ALA A O 1
ATOM 692 N N . ALA A 1 102 ? -52.399 16.604 32.367 1.00 78.06 102 ALA A N 1
ATOM 693 C CA . ALA A 1 102 ? -52.399 17.918 31.723 1.00 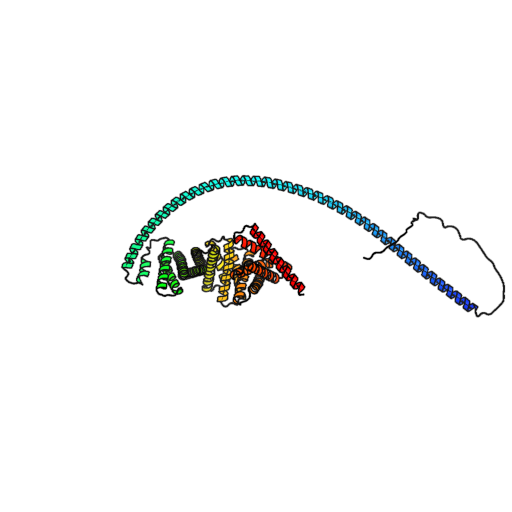78.06 102 ALA A CA 1
ATOM 694 C C . ALA A 1 102 ? -51.069 18.240 31.009 1.00 78.06 102 ALA A C 1
ATOM 696 O O . ALA A 1 102 ? -51.069 18.970 30.010 1.00 78.06 102 ALA A O 1
ATOM 697 N N . ALA A 1 103 ? -49.942 17.716 31.503 1.00 74.81 103 ALA A N 1
ATOM 698 C CA . ALA A 1 103 ? -48.636 17.856 30.863 1.00 74.81 103 ALA A CA 1
ATOM 699 C C . ALA A 1 103 ? -48.529 16.994 29.592 1.00 74.81 103 ALA A C 1
ATOM 701 O O . ALA A 1 103 ? -48.077 17.498 28.560 1.00 74.81 103 ALA A O 1
ATOM 702 N N . GLU A 1 104 ? -49.017 15.750 29.628 1.00 78.62 104 GLU A N 1
ATOM 703 C CA . GLU A 1 104 ? -49.060 14.860 28.458 1.00 78.62 104 GLU A CA 1
ATOM 704 C C . GLU A 1 104 ? -49.928 15.437 27.330 1.00 78.62 104 GLU A C 1
ATOM 706 O O . GLU A 1 104 ? -49.487 15.504 26.181 1.00 78.62 104 GLU A O 1
ATOM 711 N N . ALA A 1 105 ? -51.111 15.974 27.653 1.00 73.12 105 ALA A N 1
ATOM 712 C CA . ALA A 1 105 ? -51.992 16.587 26.656 1.00 73.12 105 ALA A CA 1
ATOM 713 C C . ALA A 1 105 ? -51.349 17.797 25.945 1.00 73.12 105 ALA A C 1
ATOM 715 O O . ALA A 1 105 ? -51.531 17.990 24.740 1.00 73.12 105 ALA A O 1
ATOM 716 N N . LYS A 1 106 ? -50.561 18.616 26.661 1.00 78.69 106 LYS A N 1
ATOM 717 C CA . LYS A 1 106 ? -49.807 19.720 26.040 1.00 78.69 106 LYS A CA 1
ATOM 718 C C . LYS A 1 106 ? -48.684 19.201 25.142 1.00 78.69 106 LYS A C 1
ATOM 720 O O . LYS A 1 106 ? -48.536 19.702 24.025 1.00 78.69 106 LYS A O 1
ATOM 725 N N . ALA A 1 107 ? -47.953 18.179 25.583 1.00 74.31 107 ALA A N 1
ATOM 726 C CA . ALA A 1 107 ? -46.874 17.577 24.804 1.00 74.31 107 ALA A CA 1
ATOM 727 C C . ALA A 1 107 ? -47.371 16.986 23.469 1.00 74.31 107 ALA A C 1
ATOM 729 O O . ALA A 1 107 ? -46.729 17.184 22.436 1.00 74.31 107 ALA A O 1
ATOM 730 N N . GLU A 1 108 ? -48.543 16.340 23.447 1.00 78.75 108 GLU A N 1
ATOM 731 C CA . GLU A 1 108 ? -49.134 15.821 22.204 1.00 78.75 108 GLU A CA 1
ATOM 732 C C . GLU A 1 108 ? -49.492 16.933 21.206 1.00 78.75 108 GLU A C 1
ATOM 734 O O . GLU A 1 108 ? -49.236 16.803 20.004 1.00 78.75 108 GLU A O 1
ATOM 739 N N . THR A 1 109 ? -50.037 18.060 21.680 1.00 76.00 109 THR A N 1
ATOM 740 C CA . THR A 1 109 ? -50.382 19.187 20.793 1.00 76.00 109 THR A CA 1
ATOM 741 C C . THR A 1 109 ? -49.152 19.866 20.185 1.00 76.00 109 THR A C 1
ATOM 743 O O . THR A 1 109 ? -49.162 20.213 18.999 1.00 76.00 109 THR A O 1
ATOM 746 N N . GLU A 1 110 ? -48.062 20.000 20.946 1.00 80.69 110 GLU A N 1
ATOM 747 C CA . GLU A 1 110 ? -46.794 20.528 20.431 1.00 80.69 110 GLU A CA 1
ATOM 748 C C . GLU A 1 110 ? -46.134 19.557 19.438 1.00 80.69 110 GLU A C 1
ATOM 750 O O . GLU A 1 110 ? -45.622 19.988 18.398 1.00 80.69 110 GLU A O 1
ATOM 755 N N . ALA A 1 111 ? -46.218 18.245 19.688 1.00 73.81 111 ALA A N 1
ATOM 756 C CA . ALA A 1 111 ? -45.710 17.221 18.778 1.00 73.81 111 ALA A CA 1
ATOM 757 C C . ALA A 1 111 ? -46.432 17.240 17.416 1.00 73.81 111 ALA A C 1
ATOM 759 O O . ALA A 1 111 ? -45.778 17.200 16.368 1.00 73.81 1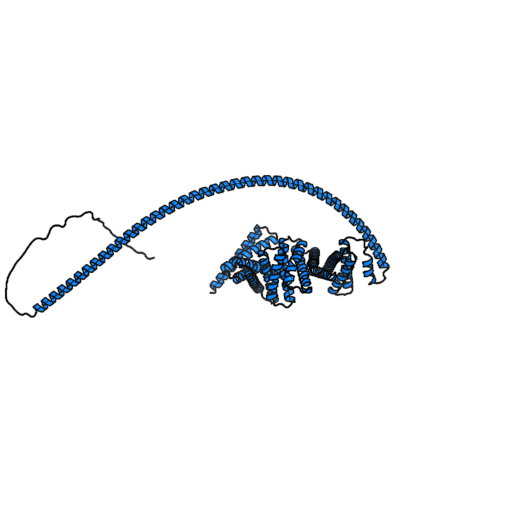11 ALA A O 1
ATOM 760 N N . GLN A 1 112 ? -47.763 17.384 17.405 1.00 80.38 112 GLN A N 1
ATOM 761 C CA . GLN A 1 112 ? -48.536 17.500 16.160 1.00 80.38 112 GLN A CA 1
ATOM 762 C C . GLN A 1 112 ? -48.190 18.776 15.374 1.00 80.38 112 GLN A C 1
ATOM 764 O O . GLN A 1 112 ? -48.040 18.734 14.149 1.00 80.38 112 GLN A O 1
ATOM 769 N N . ALA A 1 113 ? -48.000 19.911 16.054 1.00 76.81 113 ALA A N 1
ATOM 770 C CA . ALA A 1 113 ? -47.584 21.154 15.402 1.00 76.81 113 ALA A CA 1
ATOM 771 C C . ALA A 1 113 ? -46.183 21.035 14.764 1.00 76.81 113 ALA A C 1
ATOM 773 O O . ALA A 1 113 ? -45.961 21.516 13.645 1.00 76.81 113 ALA A O 1
ATOM 774 N N . ALA A 1 114 ? -45.251 20.347 15.433 1.00 80.12 114 ALA A N 1
ATOM 775 C CA . ALA A 1 114 ? -43.908 20.090 14.917 1.00 80.12 114 ALA A CA 1
ATOM 776 C C . ALA A 1 114 ? -43.910 19.158 13.688 1.00 80.12 114 ALA A C 1
ATOM 778 O O . ALA A 1 114 ? -43.191 19.416 12.716 1.00 80.12 114 ALA A O 1
ATOM 779 N N . GLU A 1 115 ? -44.747 18.116 13.682 1.00 81.50 115 GLU A N 1
ATOM 780 C CA . GLU A 1 115 ? -44.940 17.218 12.531 1.00 81.50 115 GLU A CA 1
ATOM 781 C C . GLU A 1 115 ? -45.432 17.975 11.287 1.00 81.50 115 GLU A C 1
ATOM 783 O O . GLU A 1 115 ? -44.847 17.848 10.203 1.00 81.50 115 GLU A O 1
ATOM 788 N N . VAL A 1 116 ? -46.445 18.836 11.438 1.00 84.19 116 VAL A N 1
ATOM 789 C CA . VAL A 1 116 ? -46.988 19.643 10.331 1.00 84.19 116 VAL A CA 1
ATOM 790 C C . VAL A 1 116 ? -45.945 20.634 9.797 1.00 84.19 116 VAL A C 1
ATOM 792 O O . VAL A 1 116 ? -45.789 20.783 8.579 1.00 84.19 116 VAL A O 1
ATOM 795 N N . ALA A 1 117 ? -45.171 21.277 10.678 1.00 81.00 117 ALA A N 1
ATOM 796 C CA . ALA A 1 117 ? -44.078 22.161 10.272 1.00 81.00 117 ALA A CA 1
ATOM 797 C C . ALA A 1 117 ? -42.991 21.407 9.481 1.00 81.00 117 ALA A C 1
ATOM 799 O O . ALA A 1 117 ? -42.536 21.879 8.431 1.00 81.00 117 ALA A O 1
ATOM 800 N N . LYS A 1 118 ? -42.627 20.195 9.922 1.00 84.12 118 LYS A N 1
ATOM 801 C CA . LYS A 1 118 ? -41.656 19.323 9.243 1.00 84.12 118 LYS A CA 1
ATOM 802 C C . LYS A 1 118 ? -42.163 18.859 7.876 1.00 84.12 118 LYS A C 1
ATOM 804 O O . LYS A 1 118 ? -41.391 18.844 6.914 1.00 84.12 118 LYS A O 1
ATOM 809 N N . ALA A 1 119 ? -43.450 18.533 7.753 1.00 81.38 119 ALA A N 1
ATOM 810 C CA . ALA A 1 119 ? -44.072 18.172 6.479 1.00 81.38 119 ALA A CA 1
ATOM 811 C C . ALA A 1 119 ? -44.040 19.339 5.475 1.00 81.38 119 ALA A C 1
ATOM 813 O O . ALA A 1 119 ? -43.654 19.152 4.317 1.00 81.38 119 ALA A O 1
ATOM 814 N N . ARG A 1 120 ? -44.347 20.566 5.922 1.00 84.94 120 ARG A N 1
ATOM 815 C CA . ARG A 1 120 ? -44.284 21.770 5.075 1.00 84.94 120 ARG A CA 1
ATOM 816 C C . ARG A 1 120 ? -42.855 22.094 4.625 1.00 84.94 120 ARG A C 1
ATOM 818 O O . ARG A 1 120 ? -42.651 22.444 3.462 1.00 84.94 120 ARG A O 1
ATOM 825 N N . ALA A 1 121 ? -41.865 21.933 5.506 1.00 83.62 121 ALA A N 1
ATOM 826 C CA . ALA A 1 121 ? -40.453 22.112 5.164 1.00 83.62 121 ALA A CA 1
ATOM 827 C C . ALA A 1 121 ? -39.977 21.082 4.124 1.00 83.62 121 ALA A C 1
ATOM 829 O O . ALA A 1 121 ? -39.341 21.456 3.137 1.00 83.62 121 ALA A O 1
ATOM 830 N N . LYS A 1 122 ? -40.354 19.803 4.281 1.00 85.00 122 LYS A N 1
ATOM 831 C CA . LYS A 1 122 ? -40.064 18.747 3.295 1.00 85.00 122 LYS A CA 1
ATOM 832 C C . LYS A 1 122 ? -40.693 19.043 1.931 1.00 85.00 122 LYS A C 1
ATOM 834 O O . LYS A 1 122 ? -40.020 18.896 0.916 1.00 85.00 122 LYS A O 1
ATOM 839 N N . ALA A 1 123 ? -41.946 19.497 1.892 1.00 81.06 123 ALA A N 1
ATOM 840 C CA . ALA A 1 123 ? -42.615 19.845 0.638 1.00 81.06 123 ALA A CA 1
ATOM 841 C C . ALA A 1 123 ? -41.897 20.987 -0.107 1.00 81.06 123 ALA A C 1
ATOM 843 O O . ALA A 1 123 ? -41.699 20.900 -1.320 1.00 81.06 123 ALA A O 1
ATOM 844 N N . LYS A 1 124 ? -41.441 22.022 0.617 1.00 87.38 124 LYS A N 1
ATOM 845 C CA . LYS A 1 124 ? -40.655 23.120 0.033 1.00 87.38 124 LYS A CA 1
ATOM 846 C C . LYS A 1 124 ? -39.296 22.636 -0.492 1.00 87.38 124 LYS A C 1
ATOM 848 O O . LYS A 1 124 ? -38.937 22.965 -1.618 1.00 87.38 124 LYS A O 1
ATOM 853 N N . ALA A 1 125 ? -38.597 21.792 0.268 1.00 82.94 125 ALA A N 1
ATOM 854 C CA . ALA A 1 125 ? -37.319 21.215 -0.150 1.00 82.94 125 ALA A CA 1
ATOM 855 C C . ALA A 1 125 ? -37.448 20.339 -1.412 1.00 82.94 125 ALA A C 1
ATOM 857 O O . ALA A 1 125 ? -36.589 20.393 -2.287 1.00 82.94 125 ALA A O 1
ATOM 858 N N . ILE A 1 126 ? -38.537 19.573 -1.552 1.00 85.06 126 ILE A N 1
ATOM 859 C CA . ILE A 1 126 ? -38.803 18.772 -2.760 1.00 85.06 126 ILE A CA 1
ATOM 860 C C . ILE A 1 126 ? -39.049 19.673 -3.979 1.00 85.06 126 ILE A C 1
ATOM 862 O O . ILE A 1 126 ? -38.567 19.367 -5.070 1.00 85.06 126 ILE A O 1
ATOM 866 N N . ALA A 1 127 ? -39.780 20.781 -3.816 1.00 83.88 127 ALA A N 1
ATOM 867 C CA . ALA A 1 127 ? -40.017 21.732 -4.903 1.00 83.88 127 ALA A CA 1
ATOM 868 C C . ALA A 1 127 ? -38.715 22.413 -5.364 1.00 83.88 127 ALA A C 1
ATOM 870 O O . ALA A 1 127 ? -38.451 22.481 -6.565 1.00 83.88 127 ALA A O 1
ATOM 871 N N . GLU A 1 128 ? -37.867 22.841 -4.425 1.00 85.75 128 GLU A N 1
ATOM 872 C CA . GLU A 1 128 ? -36.546 23.407 -4.732 1.00 85.75 128 GLU A CA 1
ATOM 873 C C . GLU A 1 128 ? -35.621 22.368 -5.387 1.00 85.75 128 GLU A C 1
ATOM 875 O O . GLU A 1 128 ? -34.970 22.667 -6.387 1.00 85.75 128 GLU A O 1
ATOM 880 N N . ALA A 1 129 ? -35.621 21.117 -4.911 1.00 79.69 129 ALA A N 1
ATOM 881 C CA . ALA A 1 129 ? -34.835 20.037 -5.508 1.00 79.69 129 ALA A CA 1
ATOM 882 C C . ALA A 1 129 ? -35.240 19.741 -6.962 1.00 79.69 129 ALA A C 1
ATOM 884 O O . ALA A 1 129 ? -34.366 19.521 -7.802 1.00 79.69 129 ALA A O 1
ATOM 885 N N . LYS A 1 130 ? -36.542 19.782 -7.286 1.00 84.81 130 LYS A N 1
ATOM 886 C CA . LYS A 1 130 ? -37.022 19.635 -8.672 1.00 84.81 130 LYS A CA 1
ATOM 887 C C . LYS A 1 130 ? -36.547 20.779 -9.569 1.00 84.81 130 LYS A C 1
ATOM 889 O O . LYS A 1 130 ? -36.047 20.510 -10.656 1.00 84.81 130 LYS A O 1
ATOM 894 N N . ALA A 1 131 ? -36.619 22.025 -9.098 1.00 82.06 131 ALA A N 1
ATOM 895 C CA . ALA A 1 131 ? -36.129 23.179 -9.856 1.00 82.06 131 ALA A CA 1
ATOM 896 C C . ALA A 1 131 ? -34.610 23.105 -10.112 1.00 82.06 131 ALA A C 1
ATOM 898 O O . ALA A 1 131 ? -34.144 23.394 -11.214 1.00 82.06 131 ALA A O 1
ATOM 899 N N . VAL A 1 132 ? -33.828 22.657 -9.121 1.00 83.88 132 VAL A N 1
ATOM 900 C CA . VAL A 1 132 ? -32.378 22.442 -9.280 1.00 83.88 132 VAL A CA 1
ATOM 901 C C . VAL A 1 132 ? -32.079 21.292 -10.248 1.00 83.88 132 VAL A C 1
ATOM 903 O O . VAL A 1 132 ? -31.140 21.395 -11.036 1.00 83.88 132 VAL A O 1
ATOM 906 N N . ALA A 1 133 ? -32.862 20.210 -10.222 1.00 80.56 133 ALA A N 1
ATOM 907 C CA . ALA A 1 133 ? -32.696 19.082 -11.137 1.00 80.56 133 ALA A CA 1
ATOM 908 C C . ALA A 1 133 ? -32.975 19.477 -12.598 1.00 80.56 133 ALA A C 1
ATOM 910 O O . ALA A 1 133 ? -32.188 19.134 -13.478 1.00 80.56 133 ALA A O 1
ATOM 911 N N . GLU A 1 134 ? -34.031 20.255 -12.855 1.00 83.31 134 GLU A N 1
ATOM 912 C CA . GLU A 1 134 ? -34.323 20.781 -14.196 1.00 83.31 134 GLU A CA 1
ATOM 913 C C . GLU A 1 134 ? -33.221 21.733 -14.689 1.00 83.31 134 GLU A C 1
ATOM 915 O O . GLU A 1 134 ? -32.761 21.612 -15.825 1.00 83.31 134 GLU A O 1
ATOM 920 N N . ALA A 1 135 ? -32.718 22.625 -13.827 1.00 78.31 135 ALA A N 1
ATOM 921 C CA . ALA A 1 135 ? -31.605 23.510 -14.177 1.00 78.31 135 ALA A CA 1
ATOM 922 C C . ALA A 1 135 ? -30.311 22.733 -14.489 1.00 78.31 135 ALA A C 1
ATOM 924 O O . ALA A 1 135 ? -29.604 23.067 -15.444 1.00 78.31 135 ALA A O 1
ATOM 925 N N . LYS A 1 136 ? -30.017 21.667 -13.728 1.00 82.94 136 LYS A N 1
ATOM 926 C CA . LYS A 1 136 ? -28.881 20.771 -13.996 1.00 82.94 136 LYS A CA 1
ATOM 927 C C . LYS A 1 136 ? -29.037 20.022 -15.315 1.00 82.94 136 LYS A C 1
ATOM 929 O O . LYS A 1 136 ? -28.077 19.980 -16.073 1.00 82.94 136 LYS A O 1
ATOM 934 N N . ALA A 1 137 ? -30.227 19.515 -15.635 1.00 78.00 137 ALA A N 1
ATOM 935 C CA . ALA A 1 137 ? -30.474 18.824 -16.901 1.00 78.00 137 ALA A CA 1
ATOM 936 C C . ALA A 1 137 ? -30.232 19.740 -18.119 1.00 78.00 137 ALA A C 1
ATOM 938 O O . ALA A 1 137 ? -29.635 19.322 -19.110 1.00 78.00 137 ALA A O 1
ATOM 939 N N . VAL A 1 138 ? -30.628 21.017 -18.034 1.00 82.38 138 VAL A N 1
ATOM 940 C CA . VAL A 1 138 ? -30.352 22.007 -19.092 1.00 82.38 138 VAL A CA 1
ATOM 941 C C . VAL A 1 138 ? -28.854 22.330 -19.192 1.00 82.38 138 VAL A C 1
ATOM 943 O O . VAL A 1 138 ? -28.333 22.483 -20.299 1.00 82.38 138 VAL A O 1
ATOM 946 N N . ALA A 1 139 ? -28.144 22.420 -18.063 1.00 80.44 139 ALA A N 1
ATOM 947 C CA . ALA A 1 139 ? -26.699 22.648 -18.047 1.00 80.44 139 ALA A CA 1
ATOM 948 C C . ALA A 1 139 ? -25.913 21.447 -18.606 1.00 80.44 139 ALA A C 1
ATOM 950 O O . ALA A 1 139 ? -25.009 21.638 -19.417 1.00 80.44 139 ALA A O 1
ATOM 951 N N . GLU A 1 140 ? -26.294 20.219 -18.248 1.00 81.31 140 GLU A N 1
ATOM 952 C CA . GLU A 1 140 ? -25.708 18.986 -18.785 1.00 81.31 140 GLU A CA 1
ATOM 953 C C . GLU A 1 140 ? -25.942 18.864 -20.293 1.00 81.31 140 GLU A C 1
ATOM 955 O O . GLU A 1 140 ? -25.012 18.539 -21.026 1.00 81.31 140 GLU A O 1
ATOM 960 N N . ALA A 1 141 ? -27.134 19.208 -20.794 1.00 76.38 141 ALA A N 1
ATOM 961 C CA . ALA A 1 141 ? -27.403 19.208 -22.232 1.00 76.38 141 ALA A CA 1
ATOM 962 C C . ALA A 1 141 ? -26.490 20.182 -23.004 1.00 76.38 141 ALA A C 1
ATOM 964 O O . ALA A 1 141 ? -26.001 19.842 -24.085 1.00 76.38 141 ALA A O 1
ATOM 965 N N . LYS A 1 142 ? -26.211 21.370 -22.445 1.00 82.81 142 LYS A N 1
ATOM 966 C CA . LYS A 1 142 ? -25.236 22.313 -23.024 1.00 82.81 142 LYS A CA 1
ATOM 967 C C . LYS A 1 142 ? -23.805 21.779 -22.948 1.00 82.81 142 LYS A C 1
ATOM 969 O O . LYS A 1 142 ? -23.105 21.812 -23.955 1.00 82.81 142 LYS A O 1
ATOM 974 N N . ALA A 1 143 ? -23.404 21.222 -21.806 1.00 78.88 143 ALA A N 1
ATOM 975 C CA . ALA A 1 143 ? -22.073 20.647 -21.623 1.00 78.88 143 ALA A CA 1
ATOM 976 C C . ALA A 1 143 ? -21.814 19.458 -22.565 1.00 78.88 143 ALA A C 1
ATOM 978 O O . ALA A 1 143 ? -20.722 19.330 -23.105 1.00 78.88 143 ALA A O 1
ATOM 979 N N . VAL A 1 144 ? -22.817 18.611 -22.827 1.00 80.81 144 VAL A N 1
ATOM 980 C CA . VAL A 1 144 ? -22.708 17.506 -23.795 1.00 80.81 144 VAL A CA 1
ATOM 981 C C . VAL A 1 144 ? -22.556 18.030 -25.226 1.00 80.81 144 VAL A C 1
ATOM 983 O O . VAL A 1 144 ? -21.781 17.465 -26.000 1.00 80.81 144 VAL A O 1
ATOM 986 N N . ALA A 1 145 ? -23.254 19.110 -25.591 1.00 79.31 145 ALA A N 1
ATOM 987 C CA . ALA A 1 145 ? -23.103 19.733 -26.906 1.00 79.31 145 ALA A CA 1
ATOM 988 C C . ALA A 1 145 ? -21.698 20.337 -27.101 1.00 79.31 145 ALA A C 1
ATOM 990 O O . ALA A 1 145 ? -21.078 20.113 -28.141 1.00 79.31 145 ALA A O 1
ATOM 991 N N . GLU A 1 146 ? -21.171 21.029 -26.087 1.00 83.44 146 GLU A N 1
ATOM 992 C CA . GLU A 1 146 ? -19.804 21.571 -26.092 1.00 83.44 146 GLU A CA 1
ATOM 993 C C . GLU A 1 146 ? -18.751 20.454 -26.105 1.00 83.44 146 GLU A C 1
ATOM 995 O O . GLU A 1 146 ? -17.856 20.464 -26.948 1.00 83.44 146 GLU A O 1
ATOM 1000 N N . ALA A 1 147 ? -18.909 19.422 -25.271 1.00 78.75 147 ALA A N 1
ATOM 1001 C CA . ALA A 1 147 ? -18.009 18.270 -25.238 1.00 78.75 147 ALA A CA 1
ATOM 1002 C C . ALA A 1 147 ? -17.978 17.516 -26.574 1.00 78.75 147 ALA A C 1
ATOM 1004 O O . ALA A 1 147 ? -16.928 17.020 -26.983 1.00 78.75 147 ALA A O 1
ATOM 1005 N N . LYS A 1 148 ? -19.108 17.439 -27.290 1.00 83.31 148 LYS A N 1
ATOM 1006 C CA . LYS A 1 148 ? -19.150 16.841 -28.630 1.00 83.31 148 LYS A CA 1
ATOM 1007 C C . LYS A 1 148 ? -18.369 17.682 -29.645 1.00 83.31 148 LYS A C 1
ATOM 1009 O O . LYS A 1 148 ? -17.605 17.114 -30.424 1.00 83.31 148 LYS A O 1
ATOM 1014 N N . ALA A 1 149 ? -18.499 19.008 -29.601 1.00 80.19 149 ALA A N 1
ATOM 1015 C CA . ALA A 1 149 ? -17.722 19.907 -30.454 1.00 80.19 149 ALA A CA 1
ATOM 1016 C C . ALA A 1 149 ? -16.209 19.823 -30.154 1.00 80.19 149 ALA A C 1
ATOM 1018 O O . ALA A 1 149 ? -15.394 19.726 -31.074 1.00 80.19 149 ALA A O 1
ATOM 1019 N N . GLU A 1 150 ? -15.819 19.769 -28.877 1.00 84.31 150 GLU A N 1
ATOM 1020 C CA . GLU A 1 150 ? -14.421 19.582 -28.466 1.00 84.31 150 GLU A CA 1
ATOM 1021 C C . GLU A 1 150 ? -13.871 18.197 -28.834 1.00 84.31 150 GLU A C 1
ATOM 1023 O O . GLU A 1 150 ? -12.705 18.072 -29.222 1.00 84.31 150 GLU A O 1
ATOM 1028 N N . ALA A 1 151 ? -14.695 17.148 -28.756 1.00 80.31 151 ALA A N 1
ATOM 1029 C CA . ALA A 1 151 ? -14.318 15.801 -29.169 1.00 80.31 151 ALA A CA 1
ATOM 1030 C C . ALA A 1 151 ? -14.065 15.727 -30.681 1.00 80.31 151 ALA A C 1
ATOM 1032 O O . ALA A 1 151 ? -13.073 15.124 -31.096 1.00 80.31 151 ALA A O 1
ATOM 1033 N N . GLU A 1 152 ? -14.900 16.374 -31.500 1.00 83.88 152 GLU A N 1
ATOM 1034 C CA . GLU A 1 152 ? -14.694 16.477 -32.950 1.00 83.88 152 GLU A CA 1
ATOM 1035 C C . GLU A 1 152 ? -13.417 17.268 -33.285 1.00 83.88 152 GLU A C 1
ATOM 1037 O O . GLU A 1 152 ? -12.593 16.801 -34.078 1.00 83.88 152 GLU A O 1
ATOM 1042 N N . ALA A 1 153 ? -13.173 18.400 -32.613 1.00 80.50 153 ALA A N 1
ATOM 1043 C CA . ALA A 1 153 ? -11.939 19.173 -32.775 1.00 80.50 153 ALA A CA 1
ATOM 1044 C C . ALA A 1 153 ? -10.690 18.375 -32.350 1.00 80.50 153 ALA A C 1
ATOM 1046 O O . ALA A 1 153 ? -9.672 18.356 -33.048 1.00 80.50 153 ALA A O 1
ATOM 1047 N N . THR A 1 154 ? -10.778 17.642 -31.238 1.00 85.00 154 THR A N 1
ATOM 1048 C CA . THR A 1 154 ? -9.702 16.775 -30.742 1.00 85.00 154 THR A CA 1
ATOM 1049 C C . THR A 1 154 ? -9.461 15.590 -31.675 1.00 85.00 154 THR A C 1
ATOM 1051 O O . THR A 1 154 ? -8.311 15.208 -31.895 1.00 85.00 154 THR A O 1
ATOM 1054 N N . ALA A 1 155 ? -10.509 14.995 -32.250 1.00 81.94 155 ALA A N 1
ATOM 1055 C CA . ALA A 1 155 ? -10.383 13.921 -33.231 1.00 81.94 155 ALA A CA 1
ATOM 1056 C C . ALA A 1 155 ? -9.673 14.412 -34.500 1.00 81.94 155 ALA A C 1
ATOM 1058 O O . ALA A 1 155 ? -8.746 13.749 -34.972 1.00 81.94 155 ALA A O 1
ATOM 1059 N N . ALA A 1 156 ? -10.024 15.605 -34.992 1.00 83.31 156 ALA A N 1
ATOM 1060 C CA . ALA A 1 156 ? -9.329 16.242 -36.108 1.00 83.31 156 ALA A CA 1
ATOM 1061 C C . ALA A 1 156 ? -7.847 16.510 -35.776 1.00 83.31 156 ALA A C 1
ATOM 1063 O O . ALA A 1 156 ? -6.961 16.128 -36.544 1.00 83.31 156 ALA A O 1
ATOM 1064 N N . ALA A 1 157 ? -7.549 17.063 -34.596 1.00 84.81 157 ALA A N 1
ATOM 1065 C CA . ALA A 1 157 ? -6.173 17.293 -34.149 1.00 84.81 157 ALA A CA 1
ATOM 1066 C C . ALA A 1 157 ? -5.371 15.985 -34.006 1.00 84.81 157 ALA A C 1
ATOM 1068 O O . ALA A 1 157 ? -4.212 15.911 -34.421 1.00 84.81 157 ALA A O 1
ATOM 1069 N N . LYS A 1 158 ? -5.987 14.918 -33.478 1.00 86.25 158 LYS A N 1
ATOM 1070 C CA . LYS A 1 158 ? -5.377 13.582 -33.391 1.00 86.25 158 LYS A CA 1
ATOM 1071 C C . LYS A 1 158 ? -5.119 12.980 -34.767 1.00 86.25 158 LYS A C 1
ATOM 1073 O O . LYS A 1 158 ? -4.076 12.355 -34.936 1.00 86.25 158 LYS A O 1
ATOM 1078 N N . ALA A 1 159 ? -6.007 13.175 -35.741 1.00 82.56 159 ALA A N 1
ATOM 1079 C CA . ALA A 1 159 ? -5.790 12.718 -37.111 1.00 82.56 159 ALA A CA 1
ATOM 1080 C C . ALA A 1 159 ? -4.577 13.419 -37.746 1.00 82.56 159 ALA A C 1
ATOM 1082 O O . ALA A 1 159 ? -3.706 12.752 -38.308 1.00 82.56 159 ALA A O 1
ATOM 1083 N N . VAL A 1 160 ? -4.452 14.740 -37.565 1.00 89.62 160 VAL A N 1
ATOM 1084 C CA . VAL A 1 160 ? -3.276 15.507 -38.013 1.00 89.62 160 VAL A CA 1
ATOM 1085 C C . VAL A 1 160 ? -2.003 15.034 -37.299 1.00 89.62 160 VAL A C 1
ATOM 1087 O O . VAL A 1 160 ? -0.986 14.775 -37.943 1.00 89.62 160 VAL A O 1
ATOM 1090 N N . ALA A 1 161 ? -2.052 14.835 -35.980 1.00 84.38 161 ALA A N 1
ATOM 1091 C CA . ALA A 1 161 ? -0.915 14.337 -35.207 1.00 84.38 161 ALA A CA 1
ATOM 1092 C C . ALA A 1 161 ? -0.523 12.895 -35.583 1.00 84.38 161 ALA A C 1
ATOM 1094 O O . ALA A 1 161 ? 0.662 12.566 -35.615 1.00 84.38 161 ALA A O 1
ATOM 1095 N N . ALA A 1 162 ? -1.492 12.027 -35.886 1.00 83.75 162 ALA A N 1
ATOM 1096 C CA . ALA A 1 162 ? -1.250 10.667 -36.356 1.00 83.75 162 ALA A CA 1
ATOM 1097 C C . ALA A 1 162 ? -0.598 10.668 -37.743 1.00 83.75 162 ALA A C 1
ATOM 1099 O O . ALA A 1 162 ? 0.366 9.932 -37.956 1.00 83.75 162 ALA A O 1
ATOM 1100 N N . ALA A 1 163 ? -1.047 11.540 -38.651 1.00 84.62 163 ALA A N 1
ATOM 1101 C CA . ALA A 1 163 ? -0.408 11.736 -39.948 1.00 84.62 163 ALA A CA 1
ATOM 1102 C C . ALA A 1 163 ? 1.042 12.233 -39.794 1.00 84.62 163 ALA A C 1
ATOM 1104 O O . ALA A 1 163 ? 1.952 11.682 -40.417 1.00 84.62 163 ALA A O 1
ATOM 1105 N N . ALA A 1 164 ? 1.287 13.194 -38.896 1.00 86.94 164 ALA A N 1
ATOM 1106 C CA . ALA A 1 164 ? 2.633 13.675 -38.584 1.00 86.94 164 ALA A CA 1
ATOM 1107 C C . ALA A 1 164 ? 3.524 12.576 -37.974 1.00 86.94 164 ALA A C 1
ATOM 1109 O O . ALA A 1 164 ? 4.672 12.408 -38.384 1.00 86.94 164 ALA A O 1
ATOM 1110 N N . LYS A 1 165 ? 2.996 11.765 -37.045 1.00 84.19 165 LYS A N 1
ATOM 1111 C CA . LYS A 1 165 ? 3.710 10.608 -36.477 1.00 84.19 165 LYS A CA 1
ATOM 1112 C C . LYS A 1 165 ? 4.014 9.547 -37.526 1.00 84.19 165 LYS A C 1
ATOM 1114 O O . LYS A 1 165 ? 5.118 9.017 -37.529 1.00 84.19 165 LYS A O 1
ATOM 1119 N N . ALA A 1 166 ? 3.078 9.247 -38.425 1.00 84.06 166 ALA A N 1
ATOM 1120 C CA . ALA A 1 166 ? 3.302 8.306 -39.518 1.00 84.06 166 ALA A CA 1
ATOM 1121 C C . ALA A 1 166 ? 4.397 8.812 -40.472 1.00 84.06 166 ALA A C 1
ATOM 1123 O O . ALA A 1 166 ? 5.258 8.035 -40.888 1.00 84.06 166 ALA A O 1
ATOM 1124 N N . ALA A 1 167 ? 4.418 10.115 -40.769 1.00 85.19 167 ALA A N 1
ATOM 1125 C CA . ALA A 1 167 ? 5.488 10.738 -41.544 1.00 85.19 167 ALA A CA 1
ATOM 1126 C C . ALA A 1 167 ? 6.846 10.657 -40.819 1.00 85.19 167 ALA A C 1
ATOM 1128 O O . ALA A 1 167 ? 7.840 10.242 -41.417 1.00 85.19 167 ALA A O 1
ATOM 1129 N N . ALA A 1 168 ? 6.887 10.960 -39.518 1.00 80.56 168 ALA A N 1
ATOM 1130 C CA . ALA A 1 168 ? 8.097 10.846 -38.702 1.00 80.56 168 ALA A CA 1
ATOM 1131 C C . ALA A 1 168 ? 8.591 9.394 -38.580 1.00 80.56 168 ALA A C 1
ATOM 1133 O O . ALA A 1 168 ? 9.788 9.140 -38.692 1.00 80.56 168 ALA A O 1
ATOM 1134 N N . ALA A 1 169 ? 7.688 8.424 -38.419 1.00 79.25 169 ALA A N 1
ATOM 1135 C CA . ALA A 1 169 ? 8.017 7.003 -38.372 1.00 79.25 169 ALA A CA 1
ATOM 1136 C C . ALA A 1 169 ? 8.597 6.513 -39.704 1.00 79.25 169 ALA A C 1
ATOM 1138 O O . ALA A 1 169 ? 9.599 5.804 -39.699 1.00 79.25 169 ALA A O 1
ATOM 1139 N N . LYS A 1 170 ? 8.038 6.943 -40.846 1.00 84.50 170 LYS A N 1
ATOM 1140 C CA . LYS A 1 170 ? 8.631 6.674 -42.167 1.00 84.50 170 LYS A CA 1
ATOM 1141 C C . LYS A 1 170 ? 10.034 7.275 -42.287 1.00 84.50 170 LYS A C 1
ATOM 1143 O O . LYS A 1 170 ? 10.940 6.598 -42.768 1.00 84.50 170 LYS A O 1
ATOM 1148 N N . ALA A 1 171 ? 10.241 8.500 -41.802 1.00 81.31 171 ALA A N 1
ATOM 1149 C CA . ALA A 1 171 ? 11.560 9.132 -41.799 1.00 81.31 171 ALA A CA 1
ATOM 1150 C C . ALA A 1 171 ? 12.567 8.392 -40.893 1.00 81.31 171 ALA A C 1
ATOM 1152 O O . ALA A 1 171 ? 13.722 8.206 -41.276 1.00 81.31 171 ALA A O 1
ATOM 1153 N N . LEU A 1 172 ? 12.142 7.922 -39.716 1.00 78.25 172 LEU A N 1
ATOM 1154 C CA . LEU A 1 172 ? 12.978 7.125 -38.813 1.00 78.25 172 LEU A CA 1
ATOM 1155 C C . LEU A 1 172 ? 13.264 5.728 -39.365 1.00 78.25 172 LEU A C 1
ATOM 1157 O O . LEU A 1 172 ? 14.397 5.273 -39.260 1.00 78.25 172 LEU A O 1
ATOM 1161 N N . ALA A 1 173 ? 12.292 5.070 -39.999 1.00 75.81 173 ALA A N 1
ATOM 1162 C CA . ALA A 1 173 ? 12.496 3.787 -40.666 1.00 75.81 173 ALA A CA 1
ATOM 1163 C C . ALA A 1 173 ? 13.522 3.914 -41.801 1.00 75.81 173 ALA A C 1
ATOM 1165 O O . ALA A 1 173 ? 14.434 3.096 -41.893 1.00 75.81 173 ALA A O 1
ATOM 1166 N N . ALA A 1 174 ? 13.447 4.983 -42.602 1.00 81.19 174 ALA A N 1
ATOM 1167 C CA . ALA A 1 174 ? 14.457 5.280 -43.617 1.00 81.19 174 ALA A CA 1
ATOM 1168 C C . ALA A 1 174 ? 15.855 5.477 -42.996 1.00 81.19 174 ALA A C 1
ATOM 1170 O O . ALA A 1 174 ? 16.834 4.906 -43.478 1.00 81.19 174 ALA A O 1
ATOM 1171 N N . LYS A 1 175 ? 15.953 6.212 -41.878 1.00 76.81 175 LYS A N 1
ATOM 1172 C CA . LYS A 1 175 ? 17.216 6.377 -41.136 1.00 76.81 175 LYS A CA 1
ATOM 1173 C C . LYS A 1 175 ? 17.725 5.067 -40.527 1.00 76.81 175 LYS A C 1
ATOM 1175 O O . LYS A 1 175 ? 18.925 4.827 -40.554 1.00 76.81 175 LYS A O 1
ATOM 1180 N N . ALA A 1 176 ? 16.847 4.211 -40.012 1.00 71.81 176 ALA A N 1
ATOM 1181 C CA . ALA A 1 176 ? 17.212 2.920 -39.434 1.00 71.81 176 ALA A CA 1
ATOM 1182 C C . ALA A 1 176 ? 17.713 1.938 -40.500 1.00 71.81 176 ALA A C 1
ATOM 1184 O O . ALA A 1 176 ? 18.686 1.229 -40.264 1.00 71.81 176 ALA A O 1
ATOM 1185 N N . VAL A 1 177 ? 17.103 1.928 -41.691 1.00 76.94 177 VAL A N 1
ATOM 1186 C CA . VAL A 1 177 ? 17.606 1.160 -42.841 1.00 76.94 177 VAL A CA 1
ATOM 1187 C C . VAL A 1 177 ? 18.993 1.660 -43.249 1.00 76.94 177 VAL A C 1
ATOM 1189 O O . VAL A 1 177 ? 19.896 0.847 -43.443 1.00 76.94 177 VAL A O 1
ATOM 1192 N N . ALA A 1 178 ? 19.203 2.980 -43.290 1.00 72.94 178 ALA A N 1
ATOM 1193 C CA . ALA A 1 178 ? 20.518 3.560 -43.559 1.00 72.94 178 ALA A CA 1
ATOM 1194 C C . ALA A 1 178 ? 21.554 3.202 -42.471 1.00 72.94 178 ALA A C 1
ATOM 1196 O O . ALA A 1 178 ? 22.672 2.805 -42.792 1.00 72.94 178 ALA A O 1
ATOM 1197 N N . ALA A 1 179 ? 21.181 3.265 -41.190 1.00 69.81 179 ALA A N 1
ATOM 1198 C CA . ALA A 1 179 ? 22.049 2.893 -40.073 1.00 69.81 179 ALA A CA 1
ATOM 1199 C C . ALA A 1 179 ? 22.372 1.391 -40.064 1.00 69.81 179 ALA A C 1
ATOM 1201 O O . ALA A 1 179 ? 23.516 1.013 -39.841 1.00 69.81 179 ALA A O 1
ATOM 1202 N N . LYS A 1 180 ? 21.403 0.521 -40.376 1.00 67.69 180 LYS A N 1
ATOM 1203 C CA . LYS A 1 180 ? 21.624 -0.927 -40.497 1.00 67.69 180 LYS A CA 1
ATOM 1204 C C . LYS A 1 180 ? 22.551 -1.258 -41.664 1.00 67.69 180 LYS A C 1
ATOM 1206 O O . LYS A 1 180 ? 23.392 -2.139 -41.524 1.00 67.69 180 LYS A O 1
ATOM 1211 N N . ALA A 1 181 ? 22.446 -0.537 -42.782 1.00 72.19 181 ALA A N 1
ATOM 1212 C CA . ALA A 1 181 ? 23.385 -0.665 -43.894 1.00 72.19 181 ALA A CA 1
ATOM 1213 C C . ALA A 1 181 ? 24.811 -0.239 -43.492 1.00 72.19 181 ALA A C 1
ATOM 1215 O O . ALA A 1 181 ? 25.772 -0.930 -43.828 1.00 72.19 181 ALA A O 1
ATOM 1216 N N . MET A 1 182 ? 24.954 0.843 -42.718 1.00 74.75 182 MET A N 1
ATOM 1217 C CA . MET A 1 182 ? 26.245 1.283 -42.166 1.00 74.75 182 MET A CA 1
ATOM 1218 C C . MET A 1 182 ? 26.817 0.270 -41.164 1.00 74.75 182 MET A C 1
ATOM 1220 O O . MET A 1 182 ? 27.989 -0.081 -41.249 1.00 74.75 182 MET A O 1
ATOM 1224 N N . ALA A 1 183 ? 25.989 -0.251 -40.255 1.00 62.22 183 ALA A N 1
ATOM 1225 C CA . ALA A 1 183 ? 26.396 -1.232 -39.255 1.00 62.22 183 ALA A CA 1
ATOM 1226 C C . ALA A 1 183 ? 26.773 -2.575 -39.892 1.00 62.22 183 ALA A C 1
ATOM 1228 O O . ALA A 1 183 ? 27.799 -3.139 -39.540 1.00 62.22 183 ALA A O 1
ATOM 1229 N N . ALA A 1 184 ? 26.015 -3.064 -40.879 1.00 67.94 184 ALA A N 1
ATOM 1230 C CA . ALA A 1 184 ? 26.377 -4.268 -41.629 1.00 67.94 184 ALA A CA 1
ATOM 1231 C C . ALA A 1 184 ? 27.724 -4.100 -42.349 1.00 67.94 184 ALA A C 1
ATOM 1233 O O . ALA A 1 184 ? 28.532 -5.024 -42.375 1.00 67.94 184 ALA A O 1
ATOM 1234 N N . LYS A 1 185 ? 27.994 -2.899 -42.876 1.00 70.12 185 LYS A N 1
ATOM 1235 C CA . LYS A 1 185 ? 29.283 -2.560 -43.486 1.00 70.12 185 LYS A CA 1
ATOM 1236 C C . LYS A 1 185 ? 30.420 -2.490 -42.457 1.00 70.12 185 LYS A C 1
ATOM 1238 O O . LYS A 1 185 ? 31.525 -2.915 -42.767 1.00 70.12 185 LYS A O 1
ATOM 1243 N N . ALA A 1 186 ? 30.152 -1.999 -41.246 1.00 61.53 186 ALA A N 1
ATOM 1244 C CA . ALA A 1 186 ? 31.120 -1.958 -40.149 1.00 61.53 186 ALA A CA 1
ATOM 1245 C C . ALA A 1 186 ? 31.408 -3.353 -39.565 1.00 61.53 186 ALA A C 1
ATOM 1247 O O . ALA A 1 186 ? 32.559 -3.688 -39.322 1.00 61.53 186 ALA A O 1
ATOM 1248 N N . VAL A 1 187 ? 30.385 -4.199 -39.413 1.00 60.38 187 VAL A N 1
ATOM 1249 C CA . VAL A 1 187 ? 30.527 -5.590 -38.951 1.00 60.38 187 VAL A CA 1
ATOM 1250 C C . VAL A 1 187 ? 31.260 -6.441 -39.986 1.00 60.38 187 VAL A C 1
ATOM 1252 O O . VAL A 1 187 ? 32.120 -7.227 -39.617 1.00 60.38 187 VAL A O 1
ATOM 1255 N N . ALA A 1 188 ? 31.010 -6.237 -41.284 1.00 65.50 188 ALA A N 1
ATOM 1256 C CA . ALA A 1 188 ? 31.798 -6.878 -42.340 1.00 65.50 188 ALA A CA 1
ATOM 1257 C C . ALA A 1 188 ? 33.285 -6.462 -42.328 1.00 65.50 188 ALA A C 1
ATOM 1259 O O . ALA A 1 188 ? 34.113 -7.159 -42.907 1.00 65.50 188 ALA A O 1
ATOM 1260 N N . ALA A 1 189 ? 33.623 -5.341 -41.680 1.00 59.38 189 ALA A N 1
ATOM 1261 C CA . ALA A 1 189 ? 34.992 -4.860 -41.520 1.00 59.38 189 ALA A CA 1
ATOM 1262 C C . ALA A 1 189 ? 35.646 -5.279 -40.185 1.00 59.38 189 ALA A C 1
ATOM 1264 O O . ALA A 1 189 ? 36.867 -5.197 -40.072 1.00 59.38 189 ALA A O 1
ATOM 1265 N N . ALA A 1 190 ? 34.874 -5.733 -39.191 1.00 49.09 190 ALA A N 1
ATOM 1266 C CA . ALA A 1 190 ? 35.362 -6.096 -37.860 1.00 49.09 190 ALA A CA 1
ATOM 1267 C C . ALA A 1 190 ? 35.494 -7.625 -37.735 1.00 49.09 190 ALA A C 1
ATOM 1269 O O . ALA A 1 190 ? 34.507 -8.351 -37.648 1.00 49.09 190 ALA A O 1
ATOM 1270 N N . GLY A 1 191 ? 36.730 -8.126 -37.771 1.00 50.28 191 GLY A N 1
ATOM 1271 C CA . GLY A 1 191 ? 37.052 -9.553 -37.894 1.00 50.28 191 GLY A CA 1
ATOM 1272 C C . GLY A 1 191 ? 36.986 -10.397 -36.612 1.00 50.28 191 GLY A C 1
ATOM 1273 O O . GLY A 1 191 ? 37.402 -11.552 -36.663 1.00 50.28 191 GLY A O 1
ATOM 1274 N N . SER A 1 192 ? 36.509 -9.879 -35.470 1.00 54.06 192 SER A N 1
ATOM 1275 C CA . SER A 1 192 ? 36.428 -10.650 -34.217 1.00 54.06 192 SER A CA 1
ATOM 1276 C C . SER A 1 192 ? 35.389 -10.105 -33.213 1.00 54.06 192 SER A C 1
ATOM 1278 O O . SER A 1 192 ? 34.947 -8.962 -33.308 1.00 54.06 192 SER A O 1
ATOM 1280 N N . GLY A 1 193 ? 34.956 -10.942 -32.260 1.00 51.59 193 GLY A N 1
ATOM 1281 C CA . GLY A 1 193 ? 33.807 -10.692 -31.372 1.00 51.59 193 GLY A CA 1
ATOM 1282 C C . GLY A 1 193 ? 33.965 -9.590 -30.313 1.00 51.59 193 GLY A C 1
ATOM 1283 O O . GLY A 1 193 ? 32.951 -9.060 -29.864 1.00 51.59 193 GLY A O 1
ATOM 1284 N N . GLU A 1 194 ? 35.185 -9.201 -29.932 1.00 54.50 194 GLU A N 1
ATOM 1285 C CA . GLU A 1 194 ? 35.401 -8.070 -29.006 1.00 54.50 194 GLU A CA 1
ATOM 1286 C C . GLU A 1 194 ? 35.254 -6.708 -29.706 1.00 54.50 194 GLU A C 1
ATOM 1288 O O . GLU A 1 194 ? 34.752 -5.751 -29.112 1.00 54.50 194 GLU A O 1
ATOM 1293 N N . ASP A 1 195 ? 35.554 -6.642 -31.005 1.00 56.62 195 ASP A N 1
ATOM 1294 C CA . ASP A 1 195 ? 35.423 -5.423 -31.812 1.00 56.62 195 ASP A CA 1
ATOM 1295 C C . ASP A 1 195 ? 33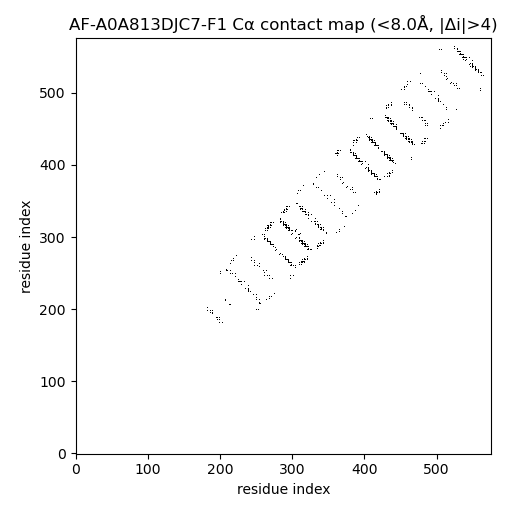.952 -5.044 -32.074 1.00 56.62 195 ASP A C 1
ATOM 1297 O O . ASP A 1 195 ? 33.632 -3.889 -32.357 1.00 56.62 195 ASP A O 1
ATOM 1301 N N . LEU A 1 196 ? 33.027 -6.000 -31.934 1.00 55.16 196 LEU A N 1
ATOM 1302 C CA . LEU A 1 196 ? 31.593 -5.823 -32.188 1.00 55.16 196 LEU A CA 1
ATOM 1303 C C . LEU A 1 196 ? 30.893 -4.935 -31.150 1.00 55.16 196 LEU A C 1
ATOM 1305 O O . LEU A 1 196 ? 29.992 -4.177 -31.510 1.00 55.16 196 LEU A O 1
ATOM 1309 N N . ALA A 1 197 ? 31.309 -4.980 -29.880 1.00 51.84 197 ALA A N 1
ATOM 1310 C CA . ALA A 1 197 ? 30.740 -4.128 -28.832 1.00 51.84 197 ALA A CA 1
ATOM 1311 C C . ALA A 1 197 ? 31.177 -2.662 -28.996 1.00 51.84 197 ALA A C 1
ATOM 1313 O O . ALA A 1 197 ? 30.361 -1.744 -28.880 1.00 51.84 197 ALA A O 1
ATOM 1314 N N . VAL A 1 198 ? 32.448 -2.447 -29.348 1.00 58.44 198 VAL A N 1
ATOM 1315 C CA . VAL A 1 198 ? 33.006 -1.119 -29.639 1.00 58.44 198 VAL A CA 1
ATOM 1316 C C . VAL A 1 198 ? 32.426 -0.559 -30.944 1.00 58.44 198 VAL A C 1
ATOM 1318 O O . VAL A 1 198 ? 32.046 0.611 -31.003 1.00 58.44 198 VAL A O 1
ATOM 1321 N N . ALA A 1 199 ? 32.255 -1.396 -31.972 1.00 57.66 199 ALA A N 1
ATOM 1322 C CA . ALA A 1 199 ? 31.635 -1.002 -33.235 1.00 57.66 199 ALA A CA 1
ATOM 1323 C C . ALA A 1 199 ? 30.137 -0.678 -33.093 1.00 57.66 199 ALA A C 1
ATOM 1325 O O . ALA A 1 199 ? 29.656 0.266 -33.720 1.00 57.66 199 ALA A O 1
ATOM 1326 N N . ALA A 1 200 ? 29.395 -1.403 -32.248 1.00 54.78 200 ALA A N 1
ATOM 1327 C CA . ALA A 1 200 ? 27.997 -1.086 -31.954 1.00 54.78 200 ALA A CA 1
ATOM 1328 C C . ALA A 1 200 ? 27.853 0.265 -31.233 1.00 54.78 200 ALA A C 1
ATOM 1330 O O . ALA A 1 200 ? 26.948 1.031 -31.564 1.00 54.78 200 ALA A O 1
ATOM 1331 N N . ALA A 1 201 ? 28.768 0.591 -30.312 1.00 54.34 201 ALA A N 1
ATOM 1332 C CA . ALA A 1 201 ? 28.822 1.900 -29.661 1.00 54.34 201 ALA A CA 1
ATOM 1333 C C . ALA A 1 201 ? 29.166 3.030 -30.654 1.00 54.34 201 ALA A C 1
ATOM 1335 O O . ALA A 1 201 ? 28.542 4.088 -30.617 1.00 54.34 201 ALA A O 1
ATOM 1336 N N . ALA A 1 202 ? 30.088 2.789 -31.593 1.00 60.38 202 ALA A N 1
ATOM 1337 C CA . ALA A 1 202 ? 30.456 3.753 -32.635 1.00 60.38 202 ALA A CA 1
ATOM 1338 C C . ALA A 1 202 ? 29.370 3.951 -33.716 1.00 60.38 202 ALA A C 1
ATOM 1340 O O . ALA A 1 202 ? 29.339 4.983 -34.386 1.00 60.38 202 ALA A O 1
ATOM 1341 N N . ALA A 1 203 ? 28.474 2.974 -33.900 1.00 56.88 203 ALA A N 1
ATOM 1342 C CA . ALA A 1 203 ? 27.412 3.012 -34.904 1.00 56.88 203 ALA A CA 1
ATOM 1343 C C . ALA A 1 203 ? 26.145 3.763 -34.454 1.00 56.88 203 ALA A C 1
ATOM 1345 O O . ALA A 1 203 ? 25.258 3.983 -35.283 1.00 56.88 203 ALA A O 1
ATOM 1346 N N . VAL A 1 204 ? 26.034 4.166 -33.180 1.00 54.72 204 VAL A N 1
ATOM 1347 C CA . VAL A 1 204 ? 24.946 5.041 -32.718 1.00 54.72 204 VAL A CA 1
ATOM 1348 C C . VAL A 1 204 ? 25.262 6.466 -33.184 1.00 54.72 204 VAL A C 1
ATOM 1350 O O . VAL A 1 204 ? 26.200 7.077 -32.675 1.00 54.72 204 VAL A O 1
ATOM 1353 N N . PRO A 1 205 ? 24.529 7.031 -34.163 1.00 56.84 205 PRO A N 1
ATOM 1354 C CA . PRO A 1 205 ? 24.844 8.365 -34.647 1.00 56.84 205 PRO A CA 1
ATOM 1355 C C . PRO A 1 205 ? 24.622 9.387 -33.516 1.00 56.84 205 PRO A C 1
ATOM 1357 O O . PRO A 1 205 ? 23.538 9.389 -32.924 1.00 56.84 205 PRO A O 1
ATOM 1360 N N . PRO A 1 206 ? 25.564 10.322 -33.273 1.00 56.72 206 PRO A N 1
ATOM 1361 C CA . PRO A 1 206 ? 25.444 11.356 -32.233 1.00 56.72 206 PRO A CA 1
ATOM 1362 C C . PRO A 1 206 ? 24.240 12.302 -32.427 1.00 56.72 206 PRO A C 1
ATOM 1364 O O . PRO A 1 206 ? 23.948 13.138 -31.581 1.00 56.72 206 PRO A O 1
ATOM 1367 N N . ALA A 1 207 ? 23.509 12.173 -33.540 1.00 50.75 207 ALA A N 1
ATOM 1368 C CA . ALA A 1 207 ? 22.369 13.002 -33.918 1.00 50.75 207 ALA A CA 1
ATOM 1369 C C . ALA A 1 207 ? 20.994 12.468 -33.458 1.00 50.75 207 ALA A C 1
ATOM 1371 O O . ALA A 1 207 ? 19.964 13.044 -33.820 1.00 50.75 207 ALA A O 1
ATOM 1372 N N . LEU A 1 208 ? 20.923 11.381 -32.682 1.00 52.84 208 LEU A N 1
ATOM 1373 C CA . LEU A 1 208 ? 19.668 10.934 -32.064 1.00 52.84 208 LEU A CA 1
ATOM 1374 C C . LEU A 1 208 ? 19.375 11.764 -30.803 1.00 52.84 208 LEU A C 1
ATOM 1376 O O . LEU A 1 208 ? 19.369 11.243 -29.697 1.00 52.84 208 LEU A O 1
ATOM 1380 N N . GLY A 1 209 ? 19.117 13.066 -30.965 1.00 59.09 209 GLY A N 1
ATOM 1381 C CA . GLY A 1 209 ? 18.905 14.034 -29.874 1.00 59.09 209 GLY A CA 1
ATOM 1382 C C . GLY A 1 209 ? 17.654 13.826 -29.004 1.00 59.09 209 GLY A C 1
ATOM 1383 O O . GLY A 1 209 ? 17.158 14.780 -28.416 1.00 59.09 209 GLY A O 1
ATOM 1384 N N . SER A 1 210 ? 17.102 12.612 -28.927 1.00 75.56 210 SER A N 1
ATOM 1385 C CA . SER A 1 210 ? 15.976 12.281 -28.052 1.00 75.56 210 SER A CA 1
ATOM 1386 C C . SER A 1 210 ? 16.381 11.200 -27.054 1.00 75.56 210 SER A C 1
ATOM 1388 O O . SER A 1 210 ? 16.808 10.121 -27.466 1.00 75.56 210 SER A O 1
ATOM 1390 N N . VAL A 1 211 ? 16.148 11.451 -25.762 1.00 75.06 211 VAL A N 1
ATOM 1391 C CA . VAL A 1 211 ? 16.360 10.505 -24.646 1.00 75.06 211 VAL A CA 1
ATOM 1392 C C . VAL A 1 211 ? 15.768 9.121 -24.941 1.00 75.06 211 VAL A C 1
ATOM 1394 O O . VAL A 1 211 ? 16.383 8.107 -24.640 1.00 75.06 211 VAL A O 1
ATOM 1397 N N . VAL A 1 212 ? 14.621 9.073 -25.628 1.00 78.06 212 VAL A N 1
ATOM 1398 C CA . VAL A 1 212 ? 13.931 7.836 -26.033 1.00 78.06 212 VAL A CA 1
ATOM 1399 C C . VAL A 1 212 ? 14.791 6.948 -26.942 1.00 78.06 212 VAL A C 1
ATOM 1401 O O . VAL A 1 212 ? 14.774 5.725 -26.818 1.00 78.06 212 VAL A O 1
ATOM 1404 N N . ALA A 1 213 ? 15.553 7.547 -27.859 1.00 77.88 213 ALA A N 1
ATOM 1405 C CA . ALA A 1 213 ? 16.417 6.807 -28.773 1.00 77.88 213 ALA A CA 1
ATOM 1406 C C . ALA A 1 213 ? 17.643 6.233 -28.048 1.00 77.88 213 ALA A C 1
ATOM 1408 O O . ALA A 1 213 ? 17.989 5.075 -28.277 1.00 77.88 213 ALA A O 1
ATOM 1409 N N . ALA A 1 214 ? 18.236 7.002 -27.127 1.00 76.50 214 ALA A N 1
ATOM 1410 C CA . ALA A 1 214 ? 19.299 6.514 -26.249 1.00 76.50 214 ALA A CA 1
ATOM 1411 C C . ALA A 1 214 ? 18.795 5.368 -25.351 1.00 76.50 214 ALA A C 1
ATOM 1413 O O . ALA A 1 214 ? 19.451 4.337 -25.237 1.00 76.50 214 ALA A O 1
ATOM 1414 N N . GLU A 1 215 ? 17.582 5.487 -24.801 1.00 79.12 215 GLU A N 1
ATOM 1415 C CA . GLU A 1 215 ? 16.929 4.439 -24.005 1.00 79.12 215 GLU A CA 1
ATOM 1416 C C . GLU A 1 215 ? 16.704 3.138 -24.788 1.00 79.12 215 GLU A C 1
ATOM 1418 O O . GLU A 1 215 ? 16.844 2.041 -24.239 1.00 79.12 215 GLU A O 1
ATOM 1423 N N . ALA A 1 216 ? 16.290 3.257 -26.053 1.00 79.69 216 ALA A N 1
ATOM 1424 C CA . ALA A 1 216 ? 16.043 2.118 -26.928 1.00 79.69 216 ALA A CA 1
ATOM 1425 C C . ALA A 1 216 ? 17.356 1.439 -27.341 1.00 79.69 216 ALA A C 1
ATOM 1427 O O . ALA A 1 216 ? 17.439 0.212 -27.311 1.00 79.69 216 ALA A O 1
ATOM 1428 N N . ALA A 1 217 ? 18.386 2.226 -27.668 1.00 80.06 217 ALA A N 1
ATOM 1429 C CA . ALA A 1 217 ? 19.716 1.721 -27.996 1.00 80.06 217 ALA A CA 1
ATOM 1430 C C . ALA A 1 217 ? 20.363 1.016 -26.795 1.00 80.06 217 ALA A C 1
ATOM 1432 O O . ALA A 1 217 ? 20.836 -0.111 -26.930 1.00 80.06 217 ALA A O 1
ATOM 1433 N N . ALA A 1 218 ? 20.309 1.626 -25.607 1.00 78.06 218 ALA A N 1
ATOM 1434 C CA . ALA A 1 218 ? 20.831 1.036 -24.378 1.00 78.06 218 ALA A CA 1
ATOM 1435 C C . ALA A 1 218 ? 20.092 -0.257 -24.003 1.00 78.06 218 ALA A C 1
ATOM 1437 O O . ALA A 1 218 ? 20.723 -1.243 -23.627 1.00 78.06 218 ALA A O 1
ATOM 1438 N N . ALA A 1 219 ? 18.765 -0.298 -24.169 1.00 77.44 219 ALA A N 1
ATOM 1439 C CA . ALA A 1 219 ? 17.992 -1.517 -23.935 1.00 77.44 219 ALA A CA 1
ATOM 1440 C C . ALA A 1 219 ? 18.343 -2.632 -24.937 1.00 77.44 219 ALA A C 1
ATOM 1442 O O . ALA A 1 219 ? 18.471 -3.790 -24.542 1.00 77.44 219 ALA A O 1
ATOM 1443 N N . ALA A 1 220 ? 18.527 -2.297 -26.219 1.00 80.06 220 ALA A N 1
ATOM 1444 C CA . ALA A 1 220 ? 18.940 -3.259 -27.238 1.00 80.06 220 ALA A CA 1
ATOM 1445 C C . ALA A 1 220 ? 20.350 -3.811 -26.967 1.00 80.06 220 ALA A C 1
ATOM 1447 O O . ALA A 1 220 ? 20.557 -5.018 -27.070 1.00 80.06 220 ALA A O 1
ATOM 1448 N N . ALA A 1 221 ? 21.290 -2.949 -26.567 1.00 78.75 221 ALA A N 1
ATOM 1449 C CA . ALA A 1 221 ? 22.648 -3.344 -26.202 1.00 78.75 221 ALA A CA 1
ATOM 1450 C C . ALA A 1 221 ? 22.672 -4.234 -24.953 1.00 78.75 221 ALA A C 1
ATOM 1452 O O . ALA A 1 221 ? 23.313 -5.283 -24.959 1.00 78.75 221 ALA A O 1
ATOM 1453 N N . GLY A 1 222 ? 21.917 -3.864 -23.913 1.00 79.50 222 GLY A N 1
ATOM 1454 C CA . GLY A 1 222 ? 21.781 -4.677 -22.707 1.00 79.50 222 GLY A CA 1
ATOM 1455 C C . GLY A 1 222 ? 21.198 -6.058 -23.005 1.00 79.50 222 GLY A C 1
ATOM 1456 O O . GLY A 1 222 ? 21.746 -7.063 -22.559 1.00 79.50 222 GLY A O 1
ATOM 1457 N N . LYS A 1 223 ? 20.144 -6.130 -23.828 1.00 81.81 223 LYS A N 1
ATOM 1458 C CA . LYS A 1 223 ? 19.570 -7.411 -24.258 1.00 81.81 223 LYS A CA 1
ATOM 1459 C C . LYS A 1 223 ? 20.578 -8.255 -25.045 1.00 81.81 223 LYS A C 1
ATOM 1461 O O . LYS A 1 223 ? 20.753 -9.424 -24.732 1.00 81.81 223 LYS A O 1
ATOM 1466 N N . ALA A 1 224 ? 21.266 -7.668 -26.024 1.00 81.06 224 ALA A N 1
ATOM 1467 C CA . ALA A 1 224 ? 22.263 -8.383 -26.819 1.00 81.06 224 ALA A CA 1
ATOM 1468 C C . ALA A 1 224 ? 23.410 -8.933 -25.953 1.00 81.06 224 ALA A C 1
ATOM 1470 O O . ALA A 1 224 ? 23.846 -10.062 -26.156 1.00 81.06 224 ALA A O 1
ATOM 1471 N N . ALA A 1 225 ? 23.862 -8.166 -24.956 1.00 79.25 225 ALA A N 1
ATOM 1472 C CA . ALA A 1 225 ? 24.875 -8.612 -24.006 1.00 79.25 225 ALA A CA 1
ATOM 1473 C C . ALA A 1 225 ? 24.369 -9.739 -23.087 1.00 79.25 225 ALA A C 1
ATOM 1475 O O . ALA A 1 225 ? 25.127 -10.665 -22.801 1.00 79.25 225 ALA A O 1
ATOM 1476 N N . ALA A 1 226 ? 23.101 -9.694 -22.658 1.00 77.88 226 ALA A N 1
ATOM 1477 C CA . ALA A 1 226 ? 22.478 -10.779 -21.897 1.00 77.88 226 ALA A CA 1
ATOM 1478 C C . ALA A 1 226 ? 22.397 -12.071 -22.723 1.00 77.88 226 ALA A C 1
ATOM 1480 O O . ALA A 1 226 ? 22.857 -13.119 -22.272 1.00 77.88 226 ALA A O 1
ATOM 1481 N N . ASP A 1 227 ? 21.863 -11.975 -23.946 1.00 81.69 227 ASP A N 1
ATOM 1482 C CA . ASP A 1 227 ? 21.705 -13.099 -24.872 1.00 81.69 227 ASP A CA 1
ATOM 1483 C C . ASP A 1 227 ? 23.079 -13.731 -25.184 1.00 81.69 227 ASP A C 1
ATOM 1485 O O . ASP A 1 227 ? 23.228 -14.953 -25.151 1.00 81.69 227 ASP A O 1
ATOM 1489 N N . ALA A 1 228 ? 24.113 -12.907 -25.404 1.00 80.25 228 ALA A N 1
ATOM 1490 C CA . ALA A 1 228 ? 25.482 -13.369 -25.636 1.00 80.25 228 ALA A CA 1
ATOM 1491 C C . ALA A 1 228 ? 26.105 -14.051 -24.405 1.00 80.25 228 ALA A C 1
ATOM 1493 O O . ALA A 1 228 ? 26.758 -15.084 -24.541 1.00 80.25 228 ALA A O 1
ATOM 1494 N N . ALA A 1 229 ? 25.896 -13.508 -23.202 1.00 78.75 229 ALA A N 1
ATOM 1495 C CA . ALA A 1 229 ? 26.394 -14.103 -21.963 1.00 78.75 229 ALA A CA 1
ATOM 1496 C C . ALA A 1 229 ? 25.749 -15.471 -21.687 1.00 78.75 229 ALA A C 1
ATOM 1498 O O . ALA A 1 229 ? 26.449 -16.427 -21.353 1.00 78.75 229 ALA A O 1
ATOM 1499 N N . LEU A 1 230 ? 24.432 -15.587 -21.886 1.00 82.88 230 LEU A N 1
ATOM 1500 C CA . LEU A 1 230 ? 23.720 -16.861 -21.759 1.00 82.88 230 LEU A CA 1
ATOM 1501 C C . LEU A 1 230 ? 24.194 -17.876 -22.807 1.00 82.88 230 LEU A C 1
ATOM 1503 O O . LEU A 1 230 ? 24.447 -19.030 -22.466 1.00 82.88 230 LEU A O 1
ATOM 1507 N N . ALA A 1 231 ? 24.392 -17.450 -24.059 1.00 82.88 231 ALA A N 1
ATOM 1508 C CA . ALA A 1 231 ? 24.948 -18.306 -25.109 1.00 82.88 231 ALA A CA 1
ATOM 1509 C C . ALA A 1 231 ? 26.377 -18.787 -24.791 1.00 82.88 231 ALA A C 1
ATOM 1511 O O . ALA A 1 231 ? 26.758 -19.886 -25.186 1.00 82.88 231 ALA A O 1
ATOM 1512 N N . ALA A 1 232 ? 27.149 -17.998 -24.038 1.00 84.19 232 ALA A N 1
ATOM 1513 C CA . ALA A 1 232 ? 28.479 -18.357 -23.550 1.00 84.19 232 ALA A CA 1
ATOM 1514 C C . ALA A 1 232 ? 28.466 -19.263 -22.297 1.00 84.19 232 ALA A C 1
ATOM 1516 O O . ALA A 1 232 ? 29.522 -19.526 -21.725 1.00 84.19 232 ALA A O 1
ATOM 1517 N N . GLY A 1 233 ? 27.295 -19.732 -21.846 1.00 89.75 233 GLY A N 1
ATOM 1518 C CA . GLY A 1 233 ? 27.160 -20.599 -20.671 1.00 89.75 233 GLY A CA 1
ATOM 1519 C C . GLY A 1 233 ? 27.315 -19.872 -19.332 1.00 89.75 233 GLY A C 1
ATOM 1520 O O . GLY A 1 233 ? 27.491 -20.521 -18.301 1.00 89.75 233 GLY A O 1
ATOM 1521 N N . MET A 1 234 ? 27.263 -18.535 -19.323 1.00 89.94 234 MET A N 1
ATOM 1522 C CA . MET A 1 234 ? 27.268 -17.772 -18.077 1.00 89.94 234 MET A CA 1
ATOM 1523 C C . MET A 1 234 ? 25.970 -17.988 -17.298 1.00 89.94 234 MET A C 1
ATOM 1525 O O . MET A 1 234 ? 24.897 -18.214 -17.858 1.00 89.94 234 MET A O 1
ATOM 1529 N N . THR A 1 235 ? 26.060 -17.852 -15.978 1.00 88.88 235 THR A N 1
ATOM 1530 C CA . THR A 1 235 ? 24.877 -17.867 -15.111 1.00 88.88 235 THR A CA 1
ATOM 1531 C C . THR A 1 235 ? 23.971 -16.663 -15.391 1.00 88.88 235 THR A C 1
ATOM 1533 O O . THR A 1 235 ? 24.425 -15.605 -15.832 1.00 88.88 235 THR A O 1
ATOM 1536 N N . ALA A 1 236 ? 22.687 -16.789 -15.050 1.00 78.94 236 ALA A N 1
ATOM 1537 C CA . ALA A 1 236 ? 21.708 -15.702 -15.108 1.00 78.94 236 ALA A CA 1
ATOM 1538 C C . ALA A 1 236 ? 22.212 -14.391 -14.475 1.00 78.94 236 ALA A C 1
ATOM 1540 O O . ALA A 1 236 ? 22.093 -13.319 -15.067 1.00 78.94 236 ALA A O 1
ATOM 1541 N N . ALA A 1 237 ? 22.829 -14.486 -13.293 1.00 82.25 237 ALA A N 1
ATOM 1542 C CA . ALA A 1 237 ? 23.370 -13.337 -12.574 1.00 82.25 237 ALA A CA 1
ATOM 1543 C C . ALA A 1 237 ? 24.497 -12.646 -13.360 1.00 82.25 237 ALA A C 1
ATOM 1545 O O . ALA A 1 237 ? 24.510 -11.423 -13.492 1.00 82.25 237 ALA A O 1
ATOM 1546 N N . GLN A 1 238 ? 25.414 -13.422 -13.946 1.00 88.31 238 GLN A N 1
ATOM 1547 C CA . GLN A 1 238 ? 26.496 -12.889 -14.779 1.00 88.31 238 GLN A CA 1
ATOM 1548 C C . GLN A 1 238 ? 25.961 -12.230 -16.059 1.00 88.31 238 GLN A C 1
ATOM 1550 O O . GLN A 1 238 ? 26.427 -11.151 -16.432 1.00 88.31 238 GLN A O 1
ATOM 1555 N N . ALA A 1 239 ? 24.950 -12.829 -16.695 1.00 80.19 239 ALA A N 1
ATOM 1556 C CA . ALA A 1 239 ? 24.295 -12.249 -17.864 1.00 80.19 239 ALA A CA 1
ATOM 1557 C C . ALA A 1 239 ? 23.619 -10.907 -17.541 1.00 80.19 239 ALA A C 1
ATOM 1559 O O . ALA A 1 239 ? 23.754 -9.953 -18.306 1.00 80.19 239 ALA A O 1
ATOM 1560 N N . MET A 1 240 ? 22.967 -10.787 -16.379 1.00 80.56 240 MET A N 1
ATOM 1561 C CA . MET A 1 240 ? 22.380 -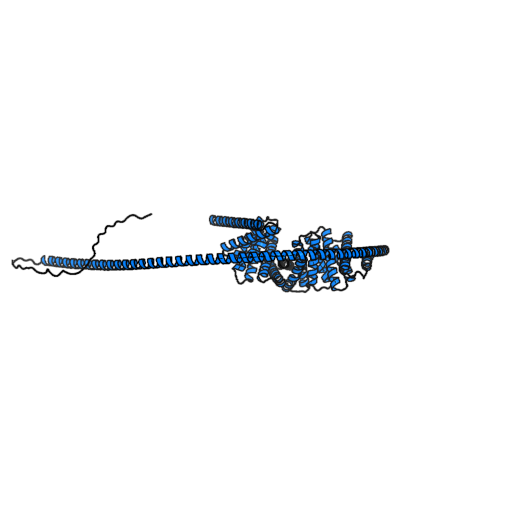9.522 -15.916 1.00 80.56 240 MET A CA 1
ATOM 1562 C C . MET A 1 240 ? 23.437 -8.439 -15.660 1.00 80.56 240 MET A C 1
ATOM 1564 O O . MET A 1 240 ? 23.236 -7.290 -16.054 1.00 80.56 240 MET A O 1
ATOM 1568 N N . VAL A 1 241 ? 24.585 -8.791 -15.066 1.00 87.06 241 VAL A N 1
ATOM 1569 C CA . VAL A 1 241 ? 25.700 -7.845 -14.863 1.00 87.06 241 VAL A CA 1
ATOM 1570 C C . VAL A 1 241 ? 26.226 -7.328 -16.205 1.00 87.06 241 VAL A C 1
ATOM 1572 O O . VAL A 1 241 ? 26.384 -6.120 -16.379 1.00 87.06 241 VAL A O 1
ATOM 1575 N N . LYS A 1 242 ? 26.435 -8.214 -17.187 1.00 85.00 242 LYS A N 1
ATOM 1576 C CA . LYS A 1 242 ? 26.879 -7.825 -18.537 1.00 85.00 242 LYS A CA 1
ATOM 1577 C C . LYS A 1 242 ? 25.853 -6.951 -19.259 1.00 85.00 242 LYS A C 1
ATOM 1579 O O . LYS A 1 242 ? 26.227 -5.950 -19.868 1.00 85.00 242 LYS A O 1
ATOM 1584 N N . ALA A 1 243 ? 24.571 -7.288 -19.145 1.00 78.56 243 ALA A N 1
ATOM 1585 C CA . ALA A 1 243 ? 23.475 -6.503 -19.705 1.00 78.56 243 ALA A CA 1
ATOM 1586 C C . ALA A 1 243 ? 23.444 -5.074 -19.149 1.00 78.56 243 ALA A C 1
ATOM 1588 O O . ALA A 1 243 ? 23.325 -4.108 -19.904 1.00 78.56 243 ALA A O 1
ATOM 1589 N N . ARG A 1 244 ? 23.601 -4.939 -17.828 1.00 82.31 244 ARG A N 1
ATOM 1590 C CA . ARG A 1 244 ? 23.665 -3.650 -17.136 1.00 82.31 244 ARG A CA 1
ATOM 1591 C C . ARG A 1 244 ? 24.867 -2.824 -17.583 1.00 82.31 244 ARG A C 1
ATOM 1593 O O . ARG A 1 244 ? 24.684 -1.668 -17.949 1.00 82.31 244 ARG A O 1
ATOM 1600 N N . GLN A 1 245 ? 26.061 -3.417 -17.614 1.00 85.50 245 GLN A N 1
ATOM 1601 C CA . GLN A 1 245 ? 27.281 -2.730 -18.053 1.00 85.50 245 GLN A CA 1
ATOM 1602 C C . GLN A 1 245 ? 27.149 -2.207 -19.491 1.00 85.50 245 GLN A C 1
ATOM 1604 O O . GLN A 1 245 ? 27.455 -1.045 -19.758 1.00 85.50 245 GLN A O 1
ATOM 1609 N N . ALA A 1 246 ? 26.624 -3.028 -20.406 1.00 81.00 246 ALA A N 1
ATOM 1610 C CA . ALA A 1 246 ? 26.405 -2.628 -21.794 1.00 81.00 246 ALA A CA 1
ATOM 1611 C C . ALA A 1 246 ? 25.366 -1.500 -21.922 1.00 81.00 246 ALA A C 1
ATOM 1613 O O . ALA A 1 246 ? 25.586 -0.531 -22.651 1.00 81.00 246 ALA A O 1
ATOM 1614 N N . ALA A 1 247 ? 24.252 -1.589 -21.188 1.00 76.25 247 ALA A N 1
ATOM 1615 C CA . ALA A 1 247 ? 23.229 -0.547 -21.173 1.00 76.25 247 ALA A CA 1
ATOM 1616 C C . ALA A 1 247 ? 23.768 0.784 -20.617 1.00 76.25 247 ALA A C 1
ATOM 1618 O O . ALA A 1 247 ? 23.497 1.837 -21.194 1.00 76.25 247 ALA A O 1
ATOM 1619 N N . ALA A 1 248 ? 24.561 0.737 -19.543 1.00 77.50 248 ALA A N 1
ATOM 1620 C CA . ALA A 1 248 ? 25.168 1.915 -18.929 1.00 77.50 248 ALA A CA 1
ATOM 1621 C C . ALA A 1 248 ? 26.153 2.617 -19.876 1.00 77.50 248 ALA A C 1
ATOM 1623 O O . ALA A 1 248 ? 26.071 3.833 -20.049 1.00 77.50 248 ALA A O 1
ATOM 1624 N N . MET A 1 249 ? 27.023 1.860 -20.556 1.00 81.88 249 MET A N 1
ATOM 1625 C CA . MET A 1 249 ? 27.971 2.418 -21.531 1.00 81.88 249 MET A CA 1
ATOM 1626 C C . MET A 1 249 ? 27.262 3.134 -22.688 1.00 81.88 249 MET A C 1
ATOM 1628 O O . MET A 1 249 ? 27.645 4.241 -23.063 1.00 81.88 249 MET A O 1
ATOM 1632 N N . VAL A 1 250 ? 26.198 2.535 -23.234 1.00 77.12 250 VAL A N 1
ATOM 1633 C CA . VAL A 1 250 ? 25.442 3.134 -24.346 1.00 77.12 250 VAL A CA 1
ATOM 1634 C C . VAL A 1 250 ? 24.632 4.350 -23.892 1.00 77.12 250 VAL A C 1
ATOM 1636 O O . VAL A 1 250 ? 24.554 5.342 -24.616 1.00 77.12 250 VAL A O 1
ATOM 1639 N N . ALA A 1 251 ? 24.059 4.314 -22.689 1.00 74.75 251 ALA A N 1
ATOM 1640 C CA . ALA A 1 251 ? 23.337 5.454 -22.132 1.00 74.75 251 ALA A CA 1
ATOM 1641 C C . ALA A 1 251 ? 24.263 6.653 -21.858 1.00 74.75 251 ALA A C 1
ATOM 1643 O O . ALA A 1 251 ? 23.879 7.789 -22.144 1.00 74.75 251 ALA A O 1
ATOM 1644 N N . ALA A 1 252 ? 25.487 6.408 -21.377 1.00 75.75 252 ALA A N 1
ATOM 1645 C CA . ALA A 1 252 ? 26.494 7.446 -21.151 1.00 75.75 252 ALA A CA 1
ATOM 1646 C C . ALA A 1 252 ? 26.931 8.143 -22.452 1.00 75.75 252 ALA A C 1
ATOM 1648 O O . ALA A 1 252 ? 27.196 9.341 -22.447 1.00 75.75 252 ALA A O 1
ATOM 1649 N N . ALA A 1 253 ? 26.960 7.421 -23.576 1.00 79.31 253 ALA A N 1
ATOM 1650 C CA . ALA A 1 253 ? 27.358 7.975 -24.870 1.00 79.31 253 ALA A CA 1
ATOM 1651 C C . ALA A 1 253 ? 26.268 8.825 -25.557 1.00 79.31 253 ALA A C 1
ATOM 1653 O O . ALA A 1 253 ? 26.584 9.641 -26.420 1.00 79.31 253 ALA A O 1
ATOM 1654 N N . GLY A 1 254 ? 24.988 8.612 -25.225 1.00 71.31 254 GLY A N 1
ATOM 1655 C CA . GLY A 1 254 ? 23.859 9.128 -26.011 1.00 71.31 254 GLY A CA 1
ATOM 1656 C C . GLY A 1 254 ? 23.034 10.256 -25.385 1.00 71.31 254 GLY A C 1
ATOM 1657 O O . GLY A 1 254 ? 22.169 10.802 -26.071 1.00 71.31 254 GLY A O 1
ATOM 1658 N N . ALA A 1 255 ? 23.224 10.594 -24.106 1.00 73.31 255 ALA A N 1
ATOM 1659 C CA . ALA A 1 255 ? 22.358 11.562 -23.429 1.00 73.31 255 ALA A CA 1
ATOM 1660 C C . ALA A 1 255 ? 22.929 12.992 -23.426 1.00 73.31 255 ALA A C 1
ATOM 1662 O O . ALA A 1 255 ? 24.142 13.175 -23.336 1.00 73.31 255 ALA A O 1
ATOM 1663 N N . PRO A 1 256 ? 22.068 14.026 -23.467 1.00 77.50 256 PRO A N 1
ATOM 1664 C CA . PRO A 1 256 ? 22.509 15.420 -23.531 1.00 77.50 256 PRO A CA 1
ATOM 1665 C C . PRO A 1 256 ? 22.963 15.985 -22.172 1.00 77.50 256 PRO A C 1
ATOM 1667 O O . PRO A 1 256 ? 23.554 17.060 -22.131 1.00 77.50 256 PRO A O 1
ATOM 1670 N N . SER A 1 257 ? 22.686 15.294 -21.060 1.00 85.88 257 SER A N 1
ATOM 1671 C CA . SER A 1 257 ? 23.171 15.647 -19.721 1.00 85.88 257 SER A CA 1
ATOM 1672 C C . SER A 1 257 ? 23.464 14.398 -18.889 1.00 85.88 257 SER A C 1
ATOM 1674 O O . SER A 1 257 ? 22.845 13.354 -19.104 1.00 85.88 257 SER A O 1
ATOM 1676 N N . ALA A 1 258 ? 24.346 14.532 -17.892 1.00 83.62 258 ALA A N 1
ATOM 1677 C CA . ALA A 1 258 ? 24.709 13.451 -16.971 1.00 83.62 258 ALA A CA 1
ATOM 1678 C C . ALA A 1 258 ? 23.487 12.852 -16.240 1.00 83.62 258 ALA A C 1
ATOM 1680 O O . ALA A 1 258 ? 23.354 11.632 -16.127 1.00 83.62 258 ALA A O 1
ATOM 1681 N N . SER A 1 259 ? 22.542 13.700 -15.815 1.00 83.06 259 SER A N 1
ATOM 1682 C CA . SER A 1 259 ? 21.301 13.254 -15.167 1.00 83.06 259 SER A CA 1
ATOM 1683 C C . SER A 1 259 ? 20.393 12.472 -16.119 1.00 83.06 259 SER A C 1
ATOM 1685 O O . SER A 1 259 ? 19.865 11.422 -15.761 1.00 83.06 259 SER A O 1
ATOM 1687 N N . GLN A 1 260 ? 20.250 12.924 -17.369 1.00 84.94 260 GLN A N 1
ATOM 1688 C CA . GLN A 1 260 ? 19.444 12.216 -18.362 1.00 84.94 260 GLN A CA 1
ATOM 1689 C C . GLN A 1 260 ? 20.099 10.904 -18.806 1.00 84.94 260 GLN A C 1
ATOM 1691 O O . GLN A 1 260 ? 19.376 9.930 -19.022 1.00 84.94 260 GLN A O 1
ATOM 1696 N N . SER A 1 261 ? 21.437 10.833 -18.887 1.00 82.06 261 SER A N 1
ATOM 1697 C CA . SER A 1 261 ? 22.137 9.558 -19.117 1.00 82.06 261 SER A CA 1
ATOM 1698 C C . SER A 1 261 ? 21.904 8.588 -17.979 1.00 82.06 261 SER A C 1
ATOM 1700 O O . SER A 1 261 ? 21.637 7.421 -18.245 1.00 82.06 261 SER A O 1
ATOM 1702 N N . ALA A 1 262 ? 21.948 9.057 -16.731 1.00 84.69 262 ALA A N 1
ATOM 1703 C CA . ALA A 1 262 ? 21.736 8.202 -15.575 1.00 84.69 262 ALA A CA 1
ATOM 1704 C C . ALA A 1 262 ? 20.312 7.626 -15.575 1.00 84.69 262 ALA A C 1
ATOM 1706 O O . ALA A 1 262 ? 20.138 6.411 -15.507 1.00 84.69 262 ALA A O 1
ATOM 1707 N N . ILE A 1 263 ? 19.288 8.460 -15.789 1.00 85.88 263 ILE A N 1
ATOM 1708 C CA . ILE A 1 263 ? 17.889 8.009 -15.874 1.00 85.88 263 ILE A CA 1
ATOM 1709 C C . ILE A 1 263 ? 17.688 7.018 -17.033 1.00 85.88 263 ILE A C 1
ATOM 1711 O O . ILE A 1 263 ? 17.030 5.986 -16.863 1.00 85.88 263 ILE A O 1
ATOM 1715 N N . ALA A 1 264 ? 18.264 7.298 -18.206 1.00 83.31 264 ALA A N 1
ATOM 1716 C CA . ALA A 1 264 ? 18.184 6.401 -19.358 1.00 83.31 264 ALA A CA 1
ATOM 1717 C C . ALA A 1 264 ? 18.890 5.060 -19.093 1.00 83.31 264 ALA A C 1
ATOM 1719 O O . ALA A 1 264 ? 18.348 4.009 -19.444 1.00 83.31 264 ALA A O 1
ATOM 1720 N N . ALA A 1 265 ? 20.052 5.086 -18.430 1.00 84.38 265 ALA A N 1
ATOM 1721 C CA . ALA A 1 265 ? 20.791 3.897 -18.016 1.00 84.38 265 ALA A CA 1
ATOM 1722 C C . ALA A 1 265 ? 19.962 3.038 -17.055 1.00 84.38 265 ALA A C 1
ATOM 1724 O O . ALA A 1 265 ? 19.821 1.838 -17.282 1.00 84.38 265 ALA A O 1
ATOM 1725 N N . CYS A 1 266 ? 19.332 3.653 -16.049 1.00 87.94 266 CYS A N 1
ATOM 1726 C CA . CYS A 1 266 ? 18.452 2.969 -15.098 1.00 87.94 266 CYS A CA 1
ATOM 1727 C C . CYS A 1 266 ? 17.299 2.260 -15.813 1.00 87.94 266 CYS A C 1
ATOM 1729 O O . CYS A 1 266 ? 17.047 1.071 -15.608 1.00 87.94 266 CYS A O 1
ATOM 1731 N N . ALA A 1 267 ? 16.605 2.983 -16.694 1.00 87.19 267 ALA A N 1
ATOM 1732 C CA . ALA A 1 267 ? 15.451 2.452 -17.407 1.00 87.19 267 ALA A CA 1
ATOM 1733 C C . ALA A 1 267 ? 15.829 1.330 -18.389 1.00 87.19 267 ALA A C 1
ATOM 1735 O O . ALA A 1 267 ? 15.050 0.390 -18.587 1.00 87.19 267 ALA A O 1
ATOM 1736 N N . ALA A 1 268 ? 17.010 1.417 -19.006 1.00 83.88 268 ALA A N 1
ATOM 1737 C CA . ALA A 1 268 ? 17.547 0.381 -19.877 1.00 83.88 268 ALA A CA 1
ATOM 1738 C C . ALA A 1 268 ? 17.993 -0.859 -19.090 1.00 83.88 268 ALA A C 1
ATOM 1740 O O . ALA A 1 268 ? 17.605 -1.968 -19.459 1.00 83.88 268 ALA A O 1
ATOM 1741 N N . ALA A 1 269 ? 18.724 -0.678 -17.985 1.00 86.25 269 ALA A N 1
ATOM 1742 C CA . ALA A 1 269 ? 19.162 -1.759 -17.105 1.00 86.25 269 ALA A CA 1
ATOM 1743 C C . ALA A 1 269 ? 17.969 -2.531 -16.527 1.00 86.25 269 ALA A C 1
ATOM 1745 O O . ALA A 1 269 ? 17.931 -3.757 -16.615 1.00 86.25 269 ALA A O 1
ATOM 1746 N N . GLY A 1 270 ? 16.948 -1.822 -16.036 1.00 89.19 270 GLY A N 1
ATOM 1747 C CA . GLY A 1 270 ? 15.736 -2.453 -15.521 1.00 89.19 270 GLY A CA 1
ATOM 1748 C C . GLY A 1 270 ? 14.972 -3.247 -16.584 1.00 89.19 270 GLY A C 1
ATOM 1749 O O . GLY A 1 270 ? 14.550 -4.372 -16.330 1.00 89.19 270 GLY A O 1
ATOM 1750 N N . ARG A 1 271 ? 14.848 -2.723 -17.813 1.00 87.69 271 ARG A N 1
ATOM 1751 C CA . ARG A 1 271 ? 14.227 -3.472 -18.922 1.00 87.69 271 ARG A CA 1
ATOM 1752 C C . ARG A 1 271 ? 15.018 -4.708 -19.320 1.00 87.69 271 ARG A C 1
ATOM 1754 O O . ARG A 1 271 ? 14.410 -5.738 -19.598 1.00 87.69 271 ARG A O 1
ATOM 1761 N N . ALA A 1 272 ? 16.342 -4.595 -19.384 1.00 83.75 272 ALA A N 1
ATOM 1762 C CA . ALA A 1 272 ? 17.198 -5.721 -19.718 1.00 83.75 272 ALA A CA 1
ATOM 1763 C C . ALA A 1 272 ? 17.079 -6.817 -18.650 1.00 83.75 272 ALA A C 1
ATOM 1765 O O . ALA A 1 272 ? 16.839 -7.967 -18.995 1.00 83.75 272 ALA A O 1
ATOM 1766 N N . ALA A 1 273 ? 17.132 -6.454 -17.365 1.00 87.56 273 ALA A N 1
ATOM 1767 C CA . ALA A 1 273 ? 16.948 -7.394 -16.262 1.00 87.56 273 ALA A CA 1
ATOM 1768 C C . ALA A 1 273 ? 15.563 -8.061 -16.277 1.00 87.56 273 ALA A C 1
ATOM 1770 O O . ALA A 1 273 ? 15.486 -9.281 -16.149 1.00 87.56 273 ALA A O 1
ATOM 1771 N N . ALA A 1 274 ? 14.487 -7.299 -16.519 1.00 89.44 274 ALA A N 1
ATOM 1772 C CA . ALA A 1 274 ? 13.139 -7.850 -16.679 1.00 89.44 274 ALA A CA 1
ATOM 1773 C C . ALA A 1 274 ? 13.065 -8.872 -17.822 1.00 89.44 274 ALA A C 1
ATOM 1775 O O . ALA A 1 274 ? 12.550 -9.971 -17.640 1.00 89.44 274 ALA A O 1
ATOM 1776 N N . ALA A 1 275 ? 13.588 -8.516 -19.001 1.00 87.25 275 ALA A N 1
ATOM 1777 C CA . ALA A 1 275 ? 13.566 -9.386 -20.172 1.00 87.25 275 ALA A CA 1
ATOM 1778 C C . ALA A 1 275 ? 14.352 -10.682 -19.925 1.00 87.25 275 ALA A C 1
ATOM 1780 O O . ALA A 1 275 ? 13.868 -11.761 -20.261 1.00 87.25 275 ALA A O 1
ATOM 1781 N N . THR A 1 276 ? 15.522 -10.580 -19.290 1.00 85.75 276 THR A N 1
ATOM 1782 C CA . THR A 1 276 ? 16.340 -11.737 -18.911 1.00 85.75 276 THR A CA 1
ATOM 1783 C C . THR A 1 276 ? 15.627 -12.614 -17.884 1.00 85.75 276 THR A C 1
ATOM 1785 O O . THR A 1 276 ? 15.585 -13.826 -18.055 1.00 85.75 276 THR A O 1
ATOM 1788 N N . ALA A 1 277 ? 15.020 -12.030 -16.847 1.00 88.69 277 ALA A N 1
ATOM 1789 C CA . ALA A 1 277 ? 14.262 -12.780 -15.844 1.00 88.69 277 ALA A CA 1
ATOM 1790 C C . ALA A 1 277 ? 13.096 -13.559 -16.478 1.00 88.69 277 ALA A C 1
ATOM 1792 O O . ALA A 1 277 ? 12.938 -14.752 -16.226 1.00 88.69 277 ALA A O 1
ATOM 1793 N N . VAL A 1 278 ? 12.336 -12.921 -17.375 1.00 90.75 278 VAL A N 1
ATOM 1794 C CA . VAL A 1 278 ? 11.261 -13.588 -18.126 1.00 90.75 278 VAL A CA 1
ATOM 1795 C C . VAL A 1 278 ? 11.809 -14.719 -19.002 1.00 90.75 278 VAL A C 1
ATOM 1797 O O . VAL A 1 278 ? 11.235 -15.805 -19.021 1.00 90.75 278 VAL A O 1
ATOM 1800 N N . ALA A 1 279 ? 12.937 -14.510 -19.689 1.00 87.12 279 ALA A N 1
ATOM 1801 C CA . ALA A 1 279 ? 13.572 -15.546 -20.509 1.00 87.12 279 ALA A CA 1
ATOM 1802 C C . ALA A 1 279 ? 14.044 -16.760 -19.685 1.00 87.12 279 ALA A C 1
ATOM 1804 O O . ALA A 1 279 ? 14.067 -17.878 -20.193 1.00 87.12 279 ALA A O 1
ATOM 1805 N N . LEU A 1 280 ? 14.377 -16.549 -18.410 1.00 88.56 280 LEU A N 1
ATOM 1806 C CA . LEU A 1 280 ? 14.755 -17.596 -17.457 1.00 88.56 280 LEU A CA 1
ATOM 1807 C C . LEU A 1 280 ? 13.551 -18.280 -16.790 1.00 88.56 280 LEU A C 1
ATOM 1809 O O . LEU A 1 280 ? 13.741 -19.126 -15.918 1.00 88.56 280 LEU A O 1
ATOM 1813 N N . GLY A 1 281 ? 12.322 -17.917 -17.168 1.00 93.75 281 GLY A N 1
ATOM 1814 C CA . GLY A 1 281 ? 11.101 -18.485 -16.600 1.00 93.75 281 GLY A CA 1
ATOM 1815 C C . GLY A 1 281 ? 10.766 -17.976 -15.197 1.00 93.75 281 GLY A C 1
ATOM 1816 O O . GLY A 1 281 ? 10.023 -18.641 -14.478 1.00 93.75 281 GLY A O 1
ATOM 1817 N N . TRP A 1 282 ? 11.310 -16.827 -14.782 1.00 94.00 282 TRP A N 1
ATOM 1818 C CA . TRP A 1 282 ? 10.940 -16.207 -13.507 1.00 94.00 282 TRP A CA 1
ATOM 1819 C C . TRP A 1 282 ? 9.500 -15.698 -13.553 1.00 94.00 282 TRP A C 1
ATOM 1821 O O . TRP A 1 282 ? 8.987 -15.338 -14.618 1.00 94.00 282 TRP A O 1
ATOM 1831 N N . SER A 1 283 ? 8.848 -15.634 -12.389 1.00 93.94 283 SER A N 1
ATOM 1832 C CA . SER A 1 283 ? 7.497 -15.076 -12.311 1.00 93.94 283 SER A CA 1
ATOM 1833 C C . SER A 1 283 ? 7.492 -13.582 -12.682 1.00 93.94 283 SER A C 1
ATOM 1835 O O . SER A 1 283 ? 8.514 -12.899 -12.538 1.00 93.94 283 SER A O 1
ATOM 1837 N N . PRO A 1 284 ? 6.349 -13.029 -13.126 1.00 93.06 284 PRO A N 1
ATOM 1838 C CA . PRO A 1 284 ? 6.199 -11.593 -13.366 1.00 93.06 284 PRO A CA 1
ATOM 1839 C C . PRO A 1 284 ? 6.641 -10.711 -12.186 1.00 93.06 284 PRO A C 1
ATOM 1841 O O . PRO A 1 284 ? 7.252 -9.661 -12.390 1.00 93.06 284 PRO A O 1
ATOM 1844 N N . GLU A 1 285 ? 6.361 -11.138 -10.953 1.00 92.38 285 GLU A N 1
ATOM 1845 C CA . GLU A 1 285 ? 6.765 -10.450 -9.725 1.00 92.38 285 GLU A CA 1
ATOM 1846 C C . GLU A 1 285 ? 8.288 -10.462 -9.547 1.00 92.38 285 GLU A C 1
ATOM 1848 O O . GLU A 1 285 ? 8.888 -9.405 -9.349 1.00 92.38 285 GLU A O 1
ATOM 1853 N N . GLN A 1 286 ? 8.925 -11.627 -9.712 1.00 93.62 286 GLN A N 1
ATOM 1854 C CA . GLN A 1 286 ? 10.384 -11.772 -9.643 1.00 93.62 286 GLN A CA 1
ATOM 1855 C C . GLN A 1 286 ? 11.090 -10.958 -10.737 1.00 93.62 286 GLN A C 1
ATOM 1857 O O . GLN A 1 286 ? 12.113 -10.321 -10.488 1.00 93.62 286 GLN A O 1
ATOM 1862 N N . ALA A 1 287 ? 10.534 -10.933 -11.951 1.00 92.88 287 ALA A N 1
ATOM 1863 C CA . ALA A 1 287 ? 11.061 -10.128 -13.048 1.00 92.88 287 ALA A CA 1
ATOM 1864 C C . ALA A 1 287 ? 10.951 -8.622 -12.763 1.00 92.88 287 ALA A C 1
ATOM 1866 O O . ALA A 1 287 ? 11.875 -7.865 -13.065 1.00 92.88 287 ALA A O 1
ATOM 1867 N N . SER A 1 288 ? 9.846 -8.183 -12.153 1.00 91.81 288 SER A N 1
ATOM 1868 C CA . SER A 1 288 ? 9.664 -6.796 -11.723 1.00 91.81 288 SER A CA 1
ATOM 1869 C C . SER A 1 288 ? 10.643 -6.398 -10.617 1.00 91.81 288 SER A C 1
ATOM 1871 O O . SER A 1 288 ? 11.179 -5.289 -10.639 1.00 91.81 288 SER A O 1
ATOM 1873 N N . GLU A 1 289 ? 10.898 -7.290 -9.660 1.00 92.62 289 GLU A N 1
ATOM 1874 C CA . GLU A 1 289 ? 11.868 -7.061 -8.590 1.00 92.62 289 GLU A CA 1
ATOM 1875 C C . GLU A 1 289 ? 13.298 -6.960 -9.140 1.00 92.62 289 GLU A C 1
ATOM 1877 O O . GLU A 1 289 ? 14.005 -5.993 -8.849 1.00 92.62 289 GLU A O 1
ATOM 1882 N N . ALA A 1 290 ? 13.689 -7.884 -10.025 1.00 91.19 290 ALA A N 1
ATOM 1883 C CA . ALA A 1 290 ? 14.979 -7.849 -10.713 1.00 91.19 290 ALA A CA 1
ATOM 1884 C C . ALA A 1 290 ? 15.172 -6.552 -11.516 1.00 91.19 290 ALA A C 1
ATOM 1886 O O . ALA A 1 290 ? 16.256 -5.965 -11.514 1.00 91.19 290 ALA A O 1
ATOM 1887 N N . ALA A 1 291 ? 14.109 -6.081 -12.176 1.00 92.38 291 ALA A N 1
ATOM 1888 C CA . ALA A 1 291 ? 14.110 -4.833 -12.928 1.00 92.38 291 ALA A CA 1
ATOM 1889 C C . ALA A 1 291 ? 14.359 -3.614 -12.035 1.00 92.38 291 ALA A C 1
ATOM 1891 O O . ALA A 1 291 ? 15.183 -2.761 -12.368 1.00 92.38 291 ALA A O 1
ATOM 1892 N N . GLY A 1 292 ? 13.658 -3.541 -10.901 1.00 91.38 292 GLY A N 1
ATOM 1893 C CA . GLY A 1 292 ? 13.836 -2.477 -9.918 1.00 91.38 292 GLY A CA 1
ATOM 1894 C C . GLY A 1 292 ? 15.244 -2.475 -9.328 1.00 91.38 292 GLY A C 1
ATOM 1895 O O . GLY A 1 292 ? 15.902 -1.434 -9.320 1.00 91.38 292 GLY A O 1
ATOM 1896 N N . ALA A 1 293 ? 15.730 -3.650 -8.915 1.00 91.81 293 ALA A N 1
ATOM 1897 C CA . ALA A 1 293 ? 17.073 -3.816 -8.375 1.00 91.81 293 ALA A CA 1
ATOM 1898 C C . ALA A 1 293 ? 18.134 -3.346 -9.375 1.00 91.81 293 ALA A C 1
ATOM 1900 O O . ALA A 1 293 ? 18.921 -2.476 -9.027 1.00 91.81 293 ALA A O 1
ATOM 1901 N N . ALA A 1 294 ? 18.107 -3.838 -10.621 1.00 90.06 294 ALA A N 1
ATOM 1902 C CA . ALA A 1 294 ? 19.077 -3.477 -11.656 1.00 90.06 294 ALA A CA 1
ATOM 1903 C C . ALA A 1 294 ? 19.045 -1.988 -12.034 1.00 90.06 294 ALA A C 1
ATOM 1905 O O . ALA A 1 294 ? 20.092 -1.401 -12.307 1.00 90.06 294 ALA A O 1
ATOM 1906 N N . ALA A 1 295 ? 17.859 -1.373 -12.049 1.00 91.44 295 ALA A N 1
ATOM 1907 C CA . ALA A 1 295 ? 17.712 0.053 -12.316 1.00 91.44 295 ALA A CA 1
ATOM 1908 C C . ALA A 1 295 ? 18.330 0.914 -11.205 1.00 91.44 295 ALA A C 1
ATOM 1910 O O . ALA A 1 295 ? 19.063 1.849 -11.513 1.00 91.44 295 ALA A O 1
ATOM 1911 N N . PHE A 1 296 ? 18.082 0.586 -9.933 1.00 92.38 296 PHE A N 1
ATOM 1912 C CA . PHE A 1 296 ? 18.674 1.305 -8.798 1.00 92.38 296 PHE A CA 1
ATOM 1913 C C . PHE A 1 296 ? 20.200 1.222 -8.804 1.00 92.38 296 PHE A C 1
ATOM 1915 O O . PHE A 1 296 ? 20.920 2.202 -8.655 1.00 92.38 296 PHE A O 1
ATOM 1922 N N . ASP A 1 297 ? 20.685 0.017 -9.023 1.00 91.25 297 ASP A N 1
ATOM 1923 C CA . ASP A 1 297 ? 22.090 -0.303 -9.099 1.00 91.25 297 ASP A CA 1
ATOM 1924 C C . ASP A 1 297 ? 22.787 0.486 -10.233 1.00 91.25 297 ASP A C 1
ATOM 1926 O O . ASP A 1 297 ? 23.852 1.076 -10.031 1.00 91.25 297 ASP A O 1
ATOM 1930 N N . ALA A 1 298 ? 22.172 0.561 -11.417 1.00 88.19 298 ALA A N 1
ATOM 1931 C CA . ALA A 1 298 ? 22.671 1.388 -12.516 1.00 88.19 298 ALA A CA 1
ATOM 1932 C C . ALA A 1 298 ? 22.682 2.891 -12.170 1.00 88.19 298 ALA A C 1
ATOM 1934 O O . ALA A 1 298 ? 23.570 3.610 -12.625 1.00 88.19 298 ALA A O 1
ATOM 1935 N N . ALA A 1 299 ? 21.743 3.362 -11.344 1.00 89.06 299 ALA A N 1
ATOM 1936 C CA . ALA A 1 299 ? 21.724 4.742 -10.859 1.00 89.06 299 ALA A CA 1
ATOM 1937 C C . ALA A 1 299 ? 22.952 5.056 -9.992 1.00 89.06 299 ALA A C 1
ATOM 1939 O O . ALA A 1 299 ? 23.602 6.084 -10.184 1.00 89.06 299 ALA A O 1
ATOM 1940 N N . LEU A 1 300 ? 23.293 4.146 -9.073 1.00 89.06 300 LEU A N 1
ATOM 1941 C CA . LEU A 1 300 ? 24.458 4.291 -8.197 1.00 89.06 300 LEU A CA 1
ATOM 1942 C C . LEU A 1 300 ? 25.771 4.273 -8.989 1.00 89.06 300 LEU A C 1
ATOM 1944 O O . LEU A 1 300 ? 26.650 5.093 -8.740 1.00 89.06 300 LEU A O 1
ATOM 1948 N N . GLU A 1 301 ? 25.899 3.386 -9.981 1.00 88.44 301 GLU A N 1
ATOM 1949 C CA . GLU A 1 301 ? 27.067 3.360 -10.881 1.00 88.44 301 GLU A CA 1
ATOM 1950 C C . GLU A 1 301 ? 27.193 4.638 -11.717 1.00 88.44 301 GLU A C 1
ATOM 1952 O O . GLU A 1 301 ? 28.303 5.066 -12.027 1.00 88.44 301 GLU A O 1
ATOM 1957 N N . ALA A 1 302 ? 26.067 5.272 -12.053 1.00 84.75 302 ALA A N 1
ATOM 1958 C CA . ALA A 1 302 ? 26.041 6.560 -12.736 1.00 84.75 302 ALA A CA 1
ATOM 1959 C C . ALA A 1 302 ? 26.352 7.752 -11.806 1.00 84.75 302 ALA A C 1
ATOM 1961 O O . ALA A 1 302 ? 26.300 8.899 -12.250 1.00 84.75 302 ALA A O 1
ATOM 1962 N N . GLY A 1 303 ? 26.676 7.502 -10.531 1.00 88.56 303 GLY A N 1
ATOM 1963 C CA . GLY A 1 303 ? 27.034 8.529 -9.555 1.00 88.56 303 GLY A CA 1
ATOM 1964 C C . GLY A 1 303 ? 25.842 9.309 -9.003 1.00 88.56 303 GLY A C 1
ATOM 1965 O O . GLY A 1 303 ? 26.040 10.382 -8.433 1.00 88.56 303 GLY A O 1
ATOM 1966 N N . MET A 1 304 ? 24.612 8.810 -9.167 1.00 88.31 304 MET A N 1
ATOM 1967 C CA . MET A 1 304 ? 23.459 9.409 -8.498 1.00 88.31 304 MET A CA 1
ATOM 1968 C C . MET A 1 304 ? 23.565 9.152 -6.992 1.00 88.31 304 MET A C 1
ATOM 1970 O O . MET A 1 304 ? 23.793 8.019 -6.564 1.00 88.31 304 MET A O 1
ATOM 1974 N N . THR A 1 305 ? 23.383 10.201 -6.189 1.00 88.94 305 THR A N 1
ATOM 1975 C CA . THR A 1 305 ? 23.199 10.065 -4.738 1.00 88.94 305 THR A CA 1
ATOM 1976 C C . THR A 1 305 ? 21.960 9.220 -4.482 1.00 88.94 305 THR A C 1
ATOM 1978 O O . THR A 1 305 ? 21.019 9.256 -5.278 1.00 88.94 305 THR A O 1
ATOM 1981 N N . ALA A 1 306 ? 21.932 8.441 -3.400 1.00 79.69 306 ALA A N 1
ATOM 1982 C CA . ALA A 1 306 ? 20.873 7.465 -3.162 1.00 79.69 306 ALA A CA 1
ATOM 1983 C C . ALA A 1 306 ? 19.589 8.115 -2.602 1.00 79.69 306 ALA A C 1
ATOM 1985 O O . ALA A 1 306 ? 18.959 7.629 -1.661 1.00 79.69 306 ALA A O 1
ATOM 1986 N N . GLU A 1 307 ? 19.228 9.251 -3.189 1.00 85.06 307 GLU A N 1
ATOM 1987 C CA . GLU A 1 307 ? 18.083 10.080 -2.863 1.00 85.06 307 GLU A CA 1
ATOM 1988 C C . GLU A 1 307 ? 16.841 9.641 -3.660 1.00 85.06 307 GLU A C 1
ATOM 1990 O O . GLU A 1 307 ? 16.692 8.488 -4.072 1.00 85.06 307 GLU A O 1
ATOM 1995 N N . GLU A 1 308 ? 15.895 10.557 -3.844 1.00 87.00 308 GLU A N 1
ATOM 1996 C CA . GLU A 1 308 ? 14.574 10.268 -4.391 1.00 87.00 308 GLU A CA 1
ATOM 1997 C C . GLU A 1 308 ? 14.614 9.771 -5.848 1.00 87.00 308 GLU A C 1
ATOM 1999 O O . GLU A 1 308 ? 13.839 8.886 -6.218 1.00 87.00 308 GLU A O 1
ATOM 2004 N N . GLU A 1 309 ? 15.521 10.294 -6.681 1.00 91.88 309 GLU A N 1
ATOM 2005 C CA . GLU A 1 309 ? 15.533 9.989 -8.117 1.00 91.88 309 GLU A CA 1
ATOM 2006 C C . GLU A 1 309 ? 15.897 8.527 -8.447 1.00 91.88 309 GLU A C 1
ATOM 2008 O O . GLU A 1 309 ? 15.139 7.907 -9.203 1.00 91.88 309 GLU A O 1
ATOM 2013 N N . PRO A 1 310 ? 16.969 7.917 -7.893 1.00 90.44 310 PRO A N 1
ATOM 2014 C CA . PRO A 1 310 ? 17.267 6.499 -8.123 1.00 90.44 310 PRO A CA 1
ATOM 2015 C C . PRO A 1 310 ? 16.157 5.550 -7.684 1.00 90.44 310 PRO A C 1
ATOM 2017 O O . PRO A 1 310 ? 15.822 4.604 -8.400 1.00 90.44 310 PRO A O 1
ATOM 2020 N N . ALA A 1 311 ? 15.563 5.806 -6.518 1.00 92.25 311 ALA A N 1
ATOM 2021 C CA . ALA A 1 311 ? 14.471 4.995 -5.997 1.00 92.25 311 ALA A CA 1
ATOM 2022 C C . ALA A 1 311 ? 13.233 5.085 -6.895 1.00 92.25 311 ALA A C 1
ATOM 2024 O O . ALA A 1 311 ? 12.586 4.081 -7.201 1.00 92.25 311 ALA A O 1
ATOM 2025 N N . LEU A 1 312 ? 12.935 6.285 -7.390 1.00 94.00 312 LEU A N 1
ATOM 2026 C CA . LEU A 1 312 ? 11.830 6.512 -8.308 1.00 94.00 312 LEU A CA 1
ATOM 2027 C C . LEU A 1 312 ? 12.096 5.890 -9.689 1.00 94.00 312 LEU A C 1
ATOM 2029 O O . LEU A 1 312 ? 11.178 5.341 -10.302 1.00 94.00 312 LEU A O 1
ATOM 2033 N N . ALA A 1 313 ? 13.344 5.900 -10.167 1.00 91.62 313 ALA A N 1
ATOM 2034 C CA . ALA A 1 313 ? 13.748 5.189 -11.379 1.00 91.62 313 ALA A CA 1
ATOM 2035 C C . ALA A 1 313 ? 13.574 3.666 -11.231 1.00 91.62 313 ALA A C 1
ATOM 2037 O O . ALA A 1 313 ? 13.024 3.025 -12.132 1.00 91.62 313 ALA A O 1
ATOM 2038 N N . ALA A 1 314 ? 13.951 3.105 -10.078 1.00 92.38 314 ALA A N 1
ATOM 2039 C CA . ALA A 1 314 ? 13.734 1.700 -9.742 1.00 92.38 314 ALA A CA 1
ATOM 2040 C C . ALA A 1 314 ? 12.244 1.335 -9.726 1.00 92.38 314 ALA A C 1
ATOM 2042 O O . ALA A 1 314 ? 11.830 0.372 -10.374 1.00 92.38 314 ALA A O 1
ATOM 2043 N N . GLY A 1 315 ? 11.417 2.156 -9.070 1.00 92.38 315 GLY A N 1
ATOM 2044 C CA . GLY A 1 315 ? 9.967 1.976 -9.042 1.00 92.38 315 GLY A CA 1
ATOM 2045 C C . GLY A 1 315 ? 9.329 2.030 -10.434 1.00 92.38 315 GLY A C 1
ATOM 2046 O O . GLY A 1 315 ? 8.514 1.175 -10.776 1.00 92.38 315 GLY A O 1
ATOM 2047 N N . ARG A 1 316 ? 9.741 2.977 -11.290 1.00 94.38 316 ARG A N 1
ATOM 2048 C CA . ARG A 1 316 ? 9.264 3.067 -12.685 1.00 94.38 316 ARG A CA 1
ATOM 2049 C C . ARG A 1 316 ? 9.673 1.857 -13.523 1.00 94.38 316 ARG A C 1
ATOM 2051 O O . ARG A 1 316 ? 8.875 1.385 -14.337 1.00 94.38 316 ARG A O 1
ATOM 2058 N N . ALA A 1 317 ? 10.898 1.363 -13.346 1.00 92.25 317 ALA A N 1
ATOM 2059 C CA . ALA A 1 317 ? 11.382 0.175 -14.040 1.00 92.25 317 ALA A CA 1
ATOM 2060 C C . ALA A 1 317 ? 10.568 -1.068 -13.652 1.00 92.25 317 ALA A C 1
ATOM 2062 O O . ALA A 1 317 ? 10.095 -1.779 -14.541 1.00 92.25 317 ALA A O 1
ATOM 2063 N N . ALA A 1 318 ? 10.327 -1.262 -12.353 1.00 92.62 318 ALA A N 1
ATOM 2064 C CA . ALA A 1 318 ? 9.474 -2.321 -11.823 1.00 92.62 318 ALA A CA 1
ATOM 2065 C C . ALA A 1 318 ? 8.028 -2.209 -12.341 1.00 92.62 318 ALA A C 1
ATOM 2067 O O . ALA A 1 318 ? 7.515 -3.154 -12.935 1.00 92.62 318 ALA A O 1
ATOM 2068 N N . ALA A 1 319 ? 7.401 -1.029 -12.250 1.00 93.94 319 ALA A N 1
ATOM 2069 C CA . ALA A 1 319 ? 6.045 -0.794 -12.763 1.00 93.94 319 ALA A CA 1
ATOM 2070 C C . ALA A 1 319 ? 5.902 -1.193 -14.241 1.00 93.94 319 ALA A C 1
ATOM 2072 O O . ALA A 1 319 ? 4.946 -1.863 -14.642 1.00 93.94 319 ALA A O 1
ATOM 2073 N N . LYS A 1 320 ? 6.877 -0.789 -15.066 1.00 94.50 320 LYS A N 1
ATOM 2074 C CA . LYS A 1 320 ? 6.889 -1.089 -16.499 1.00 94.50 320 LYS A CA 1
ATOM 2075 C C . LYS A 1 320 ? 7.101 -2.578 -16.754 1.00 94.50 320 L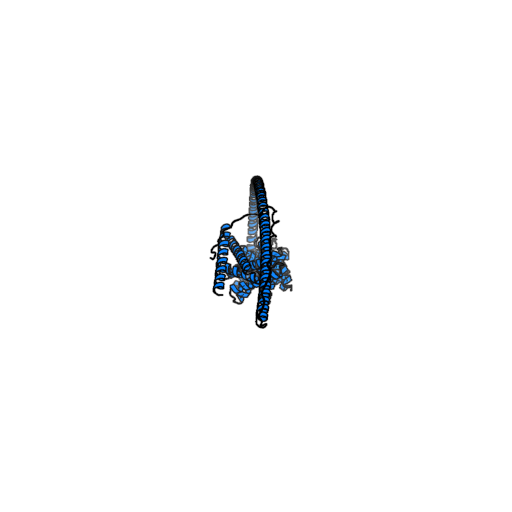YS A C 1
ATOM 2077 O O . LYS A 1 320 ? 6.381 -3.142 -17.575 1.00 94.50 320 LYS A O 1
ATOM 2082 N N . ALA A 1 321 ? 8.043 -3.212 -16.057 1.00 92.12 321 ALA A N 1
ATOM 2083 C CA . ALA A 1 321 ? 8.286 -4.648 -16.159 1.00 92.12 321 ALA A CA 1
ATOM 2084 C C . ALA A 1 321 ? 7.025 -5.448 -15.802 1.00 92.12 321 ALA A C 1
ATOM 2086 O O . ALA A 1 321 ? 6.581 -6.274 -16.599 1.00 92.12 321 ALA A O 1
ATOM 2087 N N . ALA A 1 322 ? 6.387 -5.113 -14.680 1.00 92.19 322 ALA A N 1
ATOM 2088 C CA . ALA A 1 322 ? 5.168 -5.762 -14.225 1.00 92.19 322 ALA A CA 1
ATOM 2089 C C . ALA A 1 322 ? 4.010 -5.618 -15.225 1.00 92.19 322 ALA A C 1
ATOM 2091 O O . ALA A 1 322 ? 3.362 -6.602 -15.580 1.00 92.19 322 ALA A O 1
ATOM 2092 N N . SER A 1 323 ? 3.787 -4.403 -15.735 1.00 93.12 323 SER A N 1
ATOM 2093 C CA . SER A 1 323 ? 2.764 -4.135 -16.753 1.00 93.12 323 SER A CA 1
ATOM 2094 C C . SER A 1 323 ? 3.021 -4.915 -18.049 1.00 93.12 323 SER A C 1
ATOM 2096 O O . SER A 1 323 ? 2.105 -5.505 -18.619 1.00 93.12 323 SER A O 1
ATOM 2098 N N . THR A 1 324 ? 4.283 -4.997 -18.484 1.00 92.44 324 THR A N 1
ATOM 2099 C CA . THR A 1 324 ? 4.666 -5.746 -19.696 1.00 92.44 324 THR A CA 1
ATOM 2100 C C . THR A 1 324 ? 4.466 -7.253 -19.519 1.00 92.44 324 THR A C 1
ATOM 2102 O O . THR A 1 324 ? 4.121 -7.942 -20.474 1.00 92.44 324 THR A O 1
ATOM 2105 N N . ALA A 1 325 ? 4.633 -7.756 -18.296 1.00 91.88 325 ALA A N 1
ATOM 2106 C CA . ALA A 1 325 ? 4.377 -9.146 -17.936 1.00 91.88 325 ALA A CA 1
ATOM 2107 C C . ALA A 1 325 ? 2.882 -9.462 -17.706 1.00 91.88 325 ALA A C 1
ATOM 2109 O O . ALA A 1 325 ? 2.545 -10.584 -17.340 1.00 91.88 325 ALA A O 1
ATOM 2110 N N . GLY A 1 326 ? 1.979 -8.495 -17.917 1.00 94.44 326 GLY A N 1
ATOM 2111 C CA . GLY A 1 326 ? 0.533 -8.697 -17.799 1.00 94.44 326 GLY A CA 1
ATOM 2112 C C . GLY A 1 326 ? 0.005 -8.705 -16.363 1.00 94.44 326 GLY A C 1
ATOM 2113 O O . GLY A 1 326 ? -1.113 -9.165 -16.134 1.00 94.44 326 GLY A O 1
ATOM 2114 N N . LEU A 1 327 ? 0.771 -8.198 -15.387 1.00 92.62 327 LEU A N 1
ATOM 2115 C CA . LEU A 1 327 ? 0.277 -8.075 -14.015 1.00 92.62 327 LEU A CA 1
ATOM 2116 C C . LEU A 1 327 ? -0.889 -7.071 -13.946 1.00 92.62 327 LEU A C 1
ATOM 2118 O O . LEU A 1 327 ? -0.830 -6.003 -14.566 1.00 92.62 327 LEU A O 1
ATOM 2122 N N . PRO A 1 328 ? -1.940 -7.359 -13.154 1.00 94.06 328 PRO A N 1
ATOM 2123 C CA . PRO A 1 328 ? -3.011 -6.402 -12.919 1.00 94.06 328 PRO A CA 1
ATOM 2124 C C . PRO A 1 328 ? -2.456 -5.140 -12.248 1.00 94.06 328 PRO A C 1
ATOM 2126 O O . PRO A 1 328 ? -1.505 -5.205 -11.465 1.00 94.06 328 PRO A O 1
ATOM 2129 N N . ARG A 1 329 ? -3.083 -3.986 -12.517 1.00 92.62 329 ARG A N 1
ATOM 2130 C CA . ARG A 1 329 ? -2.596 -2.659 -12.084 1.00 92.62 329 ARG A CA 1
ATOM 2131 C C . ARG A 1 329 ? -2.228 -2.591 -10.599 1.00 92.62 329 ARG A C 1
ATOM 2133 O O . ARG A 1 329 ? -1.179 -2.054 -10.267 1.00 92.62 329 ARG A O 1
ATOM 2140 N N . GLY A 1 330 ? -3.042 -3.182 -9.719 1.00 91.69 330 GLY A N 1
ATOM 2141 C CA . GLY A 1 330 ? -2.765 -3.215 -8.278 1.00 91.69 330 GLY A CA 1
ATOM 2142 C C . GLY A 1 330 ? -1.462 -3.944 -7.926 1.00 91.69 330 GLY A C 1
ATOM 2143 O O . GLY A 1 330 ? -0.653 -3.418 -7.167 1.00 91.69 330 GLY A O 1
ATOM 2144 N N . LYS A 1 331 ? -1.204 -5.110 -8.538 1.00 93.31 331 LYS A N 1
ATOM 2145 C CA . LYS A 1 331 ? 0.047 -5.860 -8.332 1.00 93.31 331 LYS A CA 1
ATOM 2146 C C . LYS A 1 331 ? 1.251 -5.141 -8.938 1.00 93.31 331 LYS A C 1
ATOM 2148 O O . LYS A 1 331 ? 2.306 -5.098 -8.314 1.00 93.31 331 LYS A O 1
ATOM 2153 N N . ALA A 1 332 ? 1.091 -4.540 -10.118 1.00 92.56 332 ALA A N 1
ATOM 2154 C CA . ALA A 1 332 ? 2.152 -3.748 -10.739 1.00 92.56 332 ALA A CA 1
ATOM 2155 C C . ALA A 1 332 ? 2.545 -2.541 -9.871 1.00 92.56 332 ALA A C 1
ATOM 2157 O O . ALA A 1 332 ? 3.730 -2.256 -9.711 1.00 92.56 332 ALA A O 1
ATOM 2158 N N . ALA A 1 333 ? 1.565 -1.873 -9.258 1.00 94.44 333 ALA A N 1
ATOM 2159 C CA . ALA A 1 333 ? 1.814 -0.773 -8.337 1.00 94.44 333 ALA A CA 1
ATOM 2160 C C . ALA A 1 333 ? 2.470 -1.224 -7.026 1.00 94.44 333 ALA A C 1
ATOM 2162 O O . ALA A 1 333 ? 3.365 -0.542 -6.533 1.00 94.44 333 ALA A O 1
ATOM 2163 N N . MET A 1 334 ? 2.089 -2.390 -6.496 1.00 94.25 334 MET A N 1
ATOM 2164 C CA . MET A 1 334 ? 2.741 -2.982 -5.323 1.00 94.25 334 MET A CA 1
ATOM 2165 C C . MET A 1 334 ? 4.208 -3.308 -5.604 1.00 94.25 334 MET A C 1
ATOM 2167 O O . MET A 1 334 ? 5.076 -2.937 -4.818 1.00 94.25 334 MET A O 1
ATOM 2171 N N . ALA A 1 335 ? 4.502 -3.920 -6.753 1.00 92.50 335 ALA A N 1
ATOM 2172 C CA . ALA A 1 335 ? 5.872 -4.213 -7.161 1.00 92.50 335 ALA A CA 1
ATOM 2173 C C . ALA A 1 335 ? 6.698 -2.931 -7.381 1.00 92.50 335 ALA A C 1
ATOM 2175 O O . ALA A 1 335 ? 7.862 -2.869 -6.986 1.00 92.50 335 ALA A O 1
ATOM 2176 N N . ALA A 1 336 ? 6.087 -1.885 -7.948 1.00 93.62 336 ALA A N 1
ATOM 2177 C CA . ALA A 1 336 ? 6.713 -0.577 -8.129 1.00 93.62 336 ALA A CA 1
ATOM 2178 C C . ALA A 1 336 ? 7.066 0.096 -6.794 1.00 93.62 336 ALA A C 1
ATOM 2180 O O . ALA A 1 336 ? 8.202 0.535 -6.605 1.00 93.62 336 ALA A O 1
ATOM 2181 N N . ALA A 1 337 ? 6.113 0.142 -5.859 1.00 94.69 337 ALA A N 1
ATOM 2182 C CA . ALA A 1 337 ? 6.329 0.679 -4.520 1.00 94.69 337 ALA A CA 1
ATOM 2183 C C . ALA A 1 337 ? 7.397 -0.121 -3.760 1.00 94.69 337 ALA A C 1
ATOM 2185 O O . ALA A 1 337 ? 8.246 0.471 -3.099 1.00 94.69 337 ALA A O 1
ATOM 2186 N N . ALA A 1 338 ? 7.402 -1.453 -3.895 1.00 94.31 338 ALA A N 1
ATOM 2187 C CA . ALA A 1 338 ? 8.349 -2.327 -3.202 1.00 94.31 338 ALA A CA 1
ATOM 2188 C C . ALA A 1 338 ? 9.770 -2.152 -3.726 1.00 94.31 338 ALA A C 1
ATOM 2190 O O . ALA A 1 338 ? 10.705 -2.020 -2.937 1.00 94.31 338 ALA A O 1
ATOM 2191 N N . ALA A 1 339 ? 9.928 -2.079 -5.048 1.00 92.88 339 ALA A N 1
ATOM 2192 C CA . ALA A 1 339 ? 11.208 -1.790 -5.675 1.00 92.88 339 ALA A CA 1
ATOM 2193 C C . ALA A 1 339 ? 11.756 -0.426 -5.236 1.00 92.88 339 ALA A C 1
ATOM 2195 O O . ALA A 1 339 ? 12.919 -0.339 -4.845 1.00 92.88 339 ALA A O 1
ATOM 2196 N N . ALA A 1 340 ? 10.917 0.617 -5.243 1.00 93.81 340 ALA A N 1
ATOM 2197 C CA . ALA A 1 340 ? 11.308 1.945 -4.780 1.00 93.81 340 ALA A CA 1
ATOM 2198 C C . ALA A 1 340 ? 11.697 1.940 -3.293 1.00 93.81 340 ALA A C 1
ATOM 2200 O O . ALA A 1 340 ? 12.734 2.488 -2.931 1.00 93.81 340 ALA A O 1
ATOM 2201 N N . ALA A 1 341 ? 10.925 1.265 -2.436 1.00 94.25 341 ALA A N 1
ATOM 2202 C CA . ALA A 1 341 ? 11.210 1.201 -1.007 1.00 94.25 341 ALA A CA 1
ATOM 2203 C C . ALA A 1 341 ? 12.526 0.478 -0.691 1.00 94.25 341 ALA A C 1
ATOM 2205 O O . ALA A 1 341 ? 13.360 1.009 0.043 1.00 94.25 341 ALA A O 1
ATOM 2206 N N . ARG A 1 342 ? 12.753 -0.701 -1.283 1.00 94.25 342 ARG A N 1
ATOM 2207 C CA . ARG A 1 342 ? 14.006 -1.460 -1.121 1.00 94.25 342 ARG A CA 1
ATOM 2208 C C . ARG A 1 342 ? 15.210 -0.670 -1.635 1.00 94.25 342 ARG A C 1
ATOM 2210 O O . ARG A 1 342 ? 16.247 -0.655 -0.975 1.00 94.25 342 ARG A O 1
ATOM 2217 N N . ALA A 1 343 ? 15.060 0.006 -2.775 1.00 92.19 343 ALA A N 1
ATOM 2218 C CA . ALA A 1 343 ? 16.074 0.889 -3.343 1.00 92.19 343 ALA A CA 1
ATOM 2219 C C . ALA A 1 343 ? 16.453 2.011 -2.365 1.00 92.19 343 ALA A C 1
ATOM 2221 O O . ALA A 1 343 ? 17.627 2.153 -2.024 1.00 92.19 343 ALA A O 1
ATOM 2222 N N . THR A 1 344 ? 15.472 2.742 -1.829 1.00 93.75 344 THR A N 1
ATOM 2223 C CA . THR A 1 344 ? 15.745 3.808 -0.858 1.00 93.75 344 THR A CA 1
ATOM 2224 C C . THR A 1 344 ? 16.385 3.276 0.426 1.00 93.75 344 THR A C 1
ATOM 2226 O O . THR A 1 344 ? 17.330 3.882 0.921 1.00 93.75 344 THR A O 1
ATOM 2229 N N . ILE A 1 345 ? 15.933 2.133 0.959 1.00 93.50 345 ILE A N 1
ATOM 2230 C CA . ILE A 1 345 ? 16.536 1.524 2.161 1.00 93.50 345 ILE A CA 1
ATOM 2231 C C . ILE A 1 345 ? 17.995 1.134 1.896 1.00 93.50 345 ILE A C 1
ATOM 2233 O O . ILE A 1 345 ? 18.871 1.452 2.700 1.00 93.50 345 ILE A O 1
ATOM 2237 N N . LYS A 1 346 ? 18.277 0.485 0.758 1.00 93.38 346 LYS A N 1
ATOM 2238 C CA . LYS A 1 346 ? 19.638 0.100 0.356 1.00 93.38 346 LYS A CA 1
ATOM 2239 C C . LYS A 1 346 ? 20.542 1.327 0.222 1.00 93.38 346 LYS A C 1
ATOM 2241 O O . LYS A 1 346 ? 21.664 1.313 0.721 1.00 93.38 346 LYS A O 1
ATOM 2246 N N . GLY A 1 347 ? 20.033 2.382 -0.408 1.00 91.31 347 GLY A N 1
ATOM 2247 C CA . GLY A 1 347 ? 20.709 3.666 -0.551 1.00 91.31 347 GLY A CA 1
ATOM 2248 C C . GLY A 1 347 ? 21.045 4.326 0.778 1.00 91.31 347 GLY A C 1
ATOM 2249 O O . GLY A 1 347 ? 22.197 4.645 1.053 1.00 91.31 347 GLY A O 1
ATOM 2250 N N . ALA A 1 348 ? 20.043 4.450 1.643 1.00 92.62 348 ALA A N 1
ATOM 2251 C CA . ALA A 1 348 ? 20.204 5.061 2.950 1.00 92.62 348 ALA A CA 1
ATOM 2252 C C . ALA A 1 348 ? 21.184 4.275 3.841 1.00 92.62 348 ALA A C 1
ATOM 2254 O O . ALA A 1 348 ? 22.008 4.879 4.527 1.00 92.62 348 ALA A O 1
ATOM 2255 N N . ASN A 1 349 ? 21.170 2.939 3.771 1.00 91.38 349 ASN A N 1
ATOM 2256 C CA . ASN A 1 349 ? 22.147 2.100 4.467 1.00 91.38 349 ASN A CA 1
ATOM 2257 C C . ASN A 1 349 ? 23.577 2.317 3.940 1.00 91.38 349 ASN A C 1
ATOM 2259 O O . ASN A 1 349 ? 24.511 2.364 4.737 1.00 91.38 349 ASN A O 1
ATOM 2263 N N . ALA A 1 350 ? 23.759 2.475 2.624 1.00 90.88 350 ALA A N 1
ATOM 2264 C CA . ALA A 1 350 ? 25.068 2.763 2.029 1.00 90.88 350 ALA A CA 1
ATOM 2265 C C . ALA A 1 350 ? 25.619 4.135 2.457 1.00 90.88 350 ALA A C 1
ATOM 2267 O O . ALA A 1 350 ? 26.827 4.299 2.606 1.00 90.88 350 ALA A O 1
ATOM 2268 N N . GLU A 1 351 ? 24.734 5.099 2.710 1.00 92.06 351 GLU A N 1
ATOM 2269 C CA . GLU A 1 351 ? 25.074 6.431 3.224 1.00 92.06 351 GLU A CA 1
ATOM 2270 C C . GLU A 1 351 ? 25.241 6.471 4.756 1.00 92.06 351 GLU A C 1
ATOM 2272 O O . GLU A 1 351 ? 25.518 7.529 5.319 1.00 92.06 351 GLU A O 1
ATOM 2277 N N . GLY A 1 352 ? 25.062 5.343 5.455 1.00 94.62 352 GLY A N 1
ATOM 2278 C CA . GLY A 1 352 ? 25.147 5.277 6.917 1.00 94.62 352 GLY A CA 1
ATOM 2279 C C . GLY A 1 352 ? 24.001 5.990 7.645 1.00 94.62 352 GLY A C 1
ATOM 2280 O O . GLY A 1 352 ? 24.134 6.311 8.828 1.00 94.62 352 GLY A O 1
ATOM 2281 N N . LYS A 1 353 ? 22.876 6.249 6.964 1.00 93.69 353 LYS A N 1
ATOM 2282 C CA . LYS A 1 353 ? 21.680 6.839 7.579 1.00 93.69 353 LYS A CA 1
ATOM 2283 C C . LYS A 1 353 ? 21.075 5.872 8.594 1.00 93.69 353 LYS A C 1
ATOM 2285 O O . LYS A 1 353 ? 21.088 4.652 8.421 1.00 93.69 353 LYS A O 1
ATOM 2290 N N . THR A 1 354 ? 20.507 6.422 9.663 1.00 92.88 354 THR A N 1
ATOM 2291 C CA . THR A 1 354 ? 19.784 5.606 10.645 1.00 92.88 354 THR A CA 1
ATOM 2292 C C . THR A 1 354 ? 18.506 5.047 10.020 1.00 92.88 354 THR A C 1
ATOM 2294 O O . THR A 1 354 ? 17.920 5.663 9.132 1.00 92.88 354 THR A O 1
ATOM 2297 N N . GLN A 1 355 ? 18.002 3.914 10.519 1.00 88.31 355 GLN A N 1
ATOM 2298 C CA . GLN A 1 355 ? 16.741 3.344 10.018 1.00 88.31 355 GLN A CA 1
ATOM 2299 C C . GLN A 1 355 ? 15.563 4.328 10.098 1.00 88.31 355 GLN A C 1
ATOM 2301 O O . GLN A 1 355 ? 14.668 4.291 9.259 1.00 88.31 355 GLN A O 1
ATOM 2306 N N . GLU A 1 356 ? 15.570 5.239 11.073 1.00 86.06 356 GLU A N 1
ATOM 2307 C CA . GLU A 1 356 ? 14.552 6.281 11.177 1.00 86.06 356 GLU A CA 1
ATOM 2308 C C . GLU A 1 356 ? 14.632 7.313 10.050 1.00 86.06 356 GLU A C 1
ATOM 2310 O O . GLU A 1 356 ? 13.595 7.711 9.518 1.00 86.06 356 GLU A O 1
ATOM 2315 N N . GLN A 1 357 ? 15.844 7.730 9.679 1.00 91.12 357 GLN A N 1
ATOM 2316 C CA . GLN A 1 357 ? 16.071 8.622 8.542 1.00 91.12 357 GLN A CA 1
ATOM 2317 C C . GLN A 1 357 ? 15.698 7.926 7.231 1.00 91.12 357 GLN A C 1
ATOM 2319 O O . GLN A 1 357 ? 15.036 8.520 6.379 1.00 91.12 357 GLN A O 1
ATOM 2324 N N . SER A 1 358 ? 16.049 6.644 7.102 1.00 90.94 358 SER A N 1
ATOM 2325 C CA . SER A 1 358 ? 15.669 5.813 5.962 1.00 90.94 358 SER A CA 1
ATOM 2326 C C . SER A 1 358 ? 14.145 5.727 5.821 1.00 90.94 358 SER A C 1
ATOM 2328 O O . SER A 1 358 ? 13.628 5.835 4.714 1.00 90.94 358 SER A O 1
ATOM 2330 N N . ALA A 1 359 ? 13.404 5.581 6.927 1.00 87.62 359 ALA A N 1
ATOM 2331 C CA . ALA A 1 359 ? 11.948 5.444 6.888 1.00 87.62 359 ALA A CA 1
ATOM 2332 C C . ALA A 1 359 ? 11.251 6.696 6.346 1.00 87.62 359 ALA A C 1
ATOM 2334 O O . ALA A 1 359 ? 10.335 6.593 5.532 1.00 87.62 359 ALA A O 1
ATOM 2335 N N . HIS A 1 360 ? 11.724 7.878 6.746 1.00 88.56 360 HIS A N 1
ATOM 2336 C CA . HIS A 1 360 ? 11.212 9.143 6.224 1.00 88.56 360 HIS A CA 1
ATOM 2337 C C . HIS A 1 360 ? 11.496 9.298 4.720 1.00 88.56 360 HIS A C 1
ATOM 2339 O O . HIS A 1 360 ? 10.650 9.778 3.970 1.00 88.56 360 HIS A O 1
ATOM 2345 N N . ALA A 1 361 ? 12.672 8.859 4.261 1.00 91.19 361 ALA A N 1
ATOM 2346 C CA . ALA A 1 361 ? 13.067 8.961 2.857 1.00 91.19 361 ALA A CA 1
ATOM 2347 C C . ALA A 1 361 ? 12.284 8.015 1.926 1.00 91.19 361 ALA A C 1
ATOM 2349 O O . ALA A 1 361 ? 12.174 8.291 0.735 1.00 91.19 361 ALA A O 1
ATOM 2350 N N . VAL A 1 362 ? 11.749 6.901 2.439 1.00 92.75 362 VAL A N 1
ATOM 2351 C CA . VAL A 1 362 ? 11.112 5.851 1.624 1.00 92.75 362 VAL A CA 1
ATOM 2352 C C . VAL A 1 362 ? 9.690 6.209 1.173 1.00 92.75 362 VAL A C 1
ATOM 2354 O O . VAL A 1 362 ? 9.306 5.870 0.050 1.00 92.75 362 VAL A O 1
ATOM 2357 N N . GLY A 1 363 ? 8.914 6.900 2.016 1.00 90.38 363 GLY A N 1
ATOM 2358 C CA . GLY A 1 363 ? 7.475 7.096 1.788 1.00 90.38 363 GLY A CA 1
ATOM 2359 C C . GLY A 1 363 ? 7.139 7.809 0.473 1.00 90.38 363 GLY A C 1
ATOM 2360 O O . GLY A 1 363 ? 6.281 7.349 -0.282 1.00 90.38 363 GLY A O 1
ATOM 2361 N N . ILE A 1 364 ? 7.856 8.892 0.155 1.00 93.81 364 ILE A N 1
ATOM 2362 C CA . ILE A 1 364 ? 7.606 9.704 -1.047 1.00 93.81 364 ILE A CA 1
ATOM 2363 C C . ILE A 1 364 ? 7.922 8.930 -2.347 1.00 93.81 364 ILE A C 1
ATOM 2365 O O . ILE A 1 364 ? 7.026 8.834 -3.195 1.00 93.81 364 ILE A O 1
ATOM 2369 N N . PRO A 1 365 ? 9.123 8.332 -2.535 1.00 93.56 365 PRO A N 1
ATOM 2370 C CA . PRO A 1 365 ? 9.421 7.519 -3.714 1.00 93.56 365 PRO A CA 1
ATOM 2371 C C . PRO A 1 365 ? 8.443 6.358 -3.915 1.00 93.56 365 PRO A C 1
ATOM 2373 O O . PRO A 1 365 ? 7.995 6.131 -5.039 1.00 93.56 365 PRO A O 1
ATOM 2376 N N . ALA A 1 366 ? 8.089 5.637 -2.844 1.00 93.56 366 ALA A N 1
ATOM 2377 C CA . ALA A 1 366 ? 7.166 4.506 -2.920 1.00 93.56 366 ALA A CA 1
ATOM 2378 C C . ALA A 1 366 ? 5.759 4.946 -3.361 1.00 93.56 366 ALA A C 1
ATOM 2380 O O . ALA A 1 366 ? 5.166 4.317 -4.240 1.00 93.56 366 ALA A O 1
ATOM 2381 N N . CYS A 1 367 ? 5.262 6.068 -2.826 1.00 95.31 367 CYS A N 1
ATOM 2382 C CA . CYS A 1 367 ? 3.979 6.650 -3.222 1.00 95.31 367 CYS A CA 1
ATOM 2383 C C . CYS A 1 367 ? 3.987 7.075 -4.697 1.00 95.31 367 CYS A C 1
ATOM 2385 O O . CYS A 1 367 ? 3.129 6.651 -5.470 1.00 95.31 367 CYS A O 1
ATOM 2387 N N . LYS A 1 368 ? 5.003 7.833 -5.130 1.00 96.12 368 LYS A N 1
ATOM 2388 C CA . LYS A 1 368 ? 5.131 8.272 -6.531 1.00 96.12 368 LYS A CA 1
ATOM 2389 C C . LYS A 1 368 ? 5.284 7.097 -7.504 1.00 96.12 368 LYS A C 1
ATOM 2391 O O . LYS A 1 368 ? 4.784 7.157 -8.627 1.00 96.12 368 LYS A O 1
ATOM 2396 N N . ALA A 1 369 ? 5.960 6.022 -7.096 1.00 93.94 369 ALA A N 1
ATOM 2397 C CA . ALA A 1 369 ? 6.082 4.807 -7.899 1.00 93.94 369 ALA A CA 1
ATOM 2398 C C . ALA A 1 369 ? 4.732 4.087 -8.068 1.00 93.94 369 ALA A C 1
ATOM 2400 O O . ALA A 1 369 ? 4.403 3.657 -9.177 1.00 93.94 369 ALA A O 1
ATOM 2401 N N . ALA A 1 370 ? 3.928 4.004 -7.004 1.00 93.94 370 ALA A N 1
ATOM 2402 C CA . ALA A 1 370 ? 2.576 3.451 -7.056 1.00 93.94 370 ALA A CA 1
ATOM 2403 C C . ALA A 1 370 ? 1.628 4.294 -7.931 1.00 93.94 370 ALA A C 1
ATOM 2405 O O . ALA A 1 370 ? 0.889 3.739 -8.747 1.00 93.94 370 ALA A O 1
ATOM 2406 N N . GLU A 1 371 ? 1.687 5.626 -7.826 1.00 96.25 371 GLU A N 1
ATOM 2407 C CA . GLU A 1 371 ? 0.923 6.542 -8.689 1.00 96.25 371 GLU A CA 1
ATOM 2408 C C . GLU A 1 371 ? 1.305 6.379 -10.165 1.00 96.25 371 GLU A C 1
ATOM 2410 O O . GLU A 1 371 ? 0.437 6.304 -11.035 1.00 96.25 371 GLU A O 1
ATOM 2415 N N . PHE A 1 372 ? 2.602 6.242 -10.461 1.00 93.88 372 PHE A N 1
ATOM 2416 C CA . PHE A 1 372 ? 3.081 6.009 -11.824 1.00 93.88 372 PHE A CA 1
ATOM 2417 C C . PHE A 1 372 ? 2.561 4.692 -12.419 1.00 93.88 372 PHE A C 1
ATOM 2419 O O . PHE A 1 372 ? 2.316 4.604 -13.623 1.00 93.88 372 PHE A O 1
ATOM 2426 N N . ALA A 1 373 ? 2.350 3.673 -11.585 1.00 93.25 373 ALA A N 1
ATOM 2427 C CA . ALA A 1 373 ? 1.723 2.417 -11.988 1.00 93.25 373 ALA A CA 1
ATOM 2428 C C . ALA A 1 373 ? 0.190 2.520 -12.172 1.00 93.25 373 ALA A C 1
ATOM 2430 O O . ALA A 1 373 ? -0.456 1.538 -12.547 1.00 93.25 373 ALA A O 1
ATOM 2431 N N . GLY A 1 374 ? -0.394 3.704 -11.960 1.00 94.00 374 GLY A N 1
ATOM 2432 C CA . GLY A 1 374 ? -1.795 4.010 -12.238 1.00 94.00 374 GLY A CA 1
ATOM 2433 C C . GLY A 1 374 ? -2.740 3.839 -11.050 1.00 94.00 374 GLY A C 1
ATOM 2434 O O . GLY A 1 374 ? -3.951 3.754 -11.271 1.00 94.00 374 GLY A O 1
ATOM 2435 N N . LEU A 1 375 ? -2.231 3.764 -9.813 1.00 95.12 375 LEU A N 1
ATOM 2436 C CA . LEU A 1 375 ? -3.087 3.858 -8.627 1.00 95.12 375 LEU A CA 1
ATOM 2437 C C . LEU A 1 375 ? -3.506 5.311 -8.362 1.00 95.12 375 LEU A C 1
ATOM 2439 O O . LEU A 1 375 ? -2.708 6.226 -8.569 1.00 95.12 375 LEU A O 1
ATOM 2443 N N . PRO A 1 376 ? -4.739 5.544 -7.875 1.00 95.31 376 PRO A N 1
ATOM 2444 C CA . PRO A 1 376 ? -5.137 6.866 -7.416 1.00 95.31 376 PRO A CA 1
ATOM 2445 C C . PRO A 1 376 ? -4.304 7.277 -6.186 1.00 95.31 376 PRO A C 1
ATOM 2447 O O . PRO A 1 376 ? -3.937 6.402 -5.395 1.00 95.31 376 PRO A O 1
ATOM 2450 N N . PRO A 1 377 ? -4.061 8.586 -5.968 1.00 95.06 377 PRO A N 1
ATOM 2451 C CA . PRO A 1 377 ? -3.180 9.072 -4.902 1.00 95.06 377 PRO A CA 1
ATOM 2452 C C . PRO A 1 377 ? -3.516 8.542 -3.502 1.00 95.06 377 PRO A C 1
ATOM 2454 O O . PRO A 1 377 ? -2.619 8.207 -2.740 1.00 95.06 377 PRO A O 1
ATOM 2457 N N . SER A 1 378 ? -4.800 8.399 -3.158 1.00 93.12 378 SER A N 1
ATOM 2458 C CA . SER A 1 378 ? -5.212 7.857 -1.854 1.00 93.12 378 SER A CA 1
ATOM 2459 C C . SER A 1 378 ? -4.754 6.409 -1.644 1.00 93.12 378 SER A C 1
ATOM 2461 O O . SER A 1 378 ? -4.132 6.104 -0.633 1.00 93.12 378 SER A O 1
ATOM 2463 N N . LEU A 1 379 ? -4.988 5.530 -2.624 1.00 93.44 379 LEU A N 1
ATOM 2464 C CA . LEU A 1 379 ? -4.552 4.130 -2.556 1.00 93.44 379 LEU A CA 1
ATOM 2465 C C . LEU A 1 379 ? -3.032 3.990 -2.676 1.00 93.44 379 LEU A C 1
ATOM 2467 O O . LEU A 1 379 ? -2.460 3.065 -2.105 1.00 93.44 379 LEU A O 1
ATOM 2471 N N . ALA A 1 380 ? -2.375 4.889 -3.412 1.00 93.62 380 ALA A N 1
ATOM 2472 C CA . ALA A 1 380 ? -0.922 4.901 -3.530 1.00 93.62 380 ALA A CA 1
ATOM 2473 C C . ALA A 1 380 ? -0.243 5.188 -2.182 1.00 93.62 380 ALA A C 1
ATOM 2475 O O . ALA A 1 380 ? 0.746 4.531 -1.863 1.00 93.62 380 ALA A O 1
ATOM 2476 N N . ARG A 1 381 ? -0.800 6.097 -1.370 1.00 95.25 381 ARG A N 1
ATOM 2477 C CA . ARG A 1 381 ? -0.306 6.395 -0.013 1.00 95.25 381 ARG A CA 1
ATOM 2478 C C . ARG A 1 381 ? -0.462 5.204 0.930 1.00 95.25 381 ARG A C 1
ATOM 2480 O O . ARG A 1 381 ? 0.517 4.797 1.553 1.00 95.25 381 ARG A O 1
ATOM 2487 N N . ASP A 1 382 ? -1.652 4.600 0.962 1.00 92.56 382 ASP A N 1
ATOM 2488 C CA . ASP A 1 382 ? -1.930 3.411 1.781 1.00 92.56 382 ASP A CA 1
ATOM 2489 C C . ASP A 1 382 ? -0.981 2.255 1.424 1.00 92.56 382 ASP A C 1
ATOM 2491 O O . ASP A 1 382 ? -0.393 1.609 2.297 1.00 92.56 382 ASP A O 1
ATOM 2495 N N . LEU A 1 383 ? -0.801 2.012 0.122 1.00 93.50 383 LEU A N 1
ATOM 2496 C CA . LEU A 1 383 ? 0.093 0.978 -0.385 1.00 93.50 383 LEU A CA 1
ATOM 2497 C C . LEU A 1 383 ? 1.559 1.281 -0.061 1.00 93.50 383 LEU A C 1
ATOM 2499 O O . LEU A 1 383 ? 2.283 0.386 0.368 1.00 93.50 383 LEU A O 1
ATOM 2503 N N . ALA A 1 384 ? 2.001 2.527 -0.246 1.00 92.88 384 ALA A N 1
ATOM 2504 C CA . ALA A 1 384 ? 3.366 2.941 0.051 1.00 92.88 384 ALA A CA 1
ATOM 2505 C C . ALA A 1 384 ? 3.704 2.736 1.528 1.00 92.88 384 ALA A C 1
ATOM 2507 O O . ALA A 1 384 ? 4.763 2.190 1.832 1.00 92.88 384 ALA A O 1
ATOM 2508 N N . ALA A 1 385 ? 2.802 3.096 2.444 1.00 93.31 385 ALA A N 1
ATOM 2509 C CA . ALA A 1 385 ? 3.000 2.882 3.873 1.00 93.31 385 ALA A CA 1
ATOM 2510 C C . ALA A 1 385 ? 3.132 1.386 4.216 1.00 93.31 385 ALA A C 1
ATOM 2512 O O . ALA A 1 385 ? 4.090 0.989 4.884 1.00 93.31 385 ALA A O 1
ATOM 2513 N N . ALA A 1 386 ? 2.232 0.544 3.694 1.00 92.38 386 ALA A N 1
ATOM 2514 C CA . ALA A 1 386 ? 2.260 -0.902 3.928 1.00 92.38 386 ALA A CA 1
ATOM 2515 C C . ALA A 1 386 ? 3.546 -1.556 3.393 1.00 92.38 386 ALA A C 1
ATOM 2517 O O . ALA A 1 386 ? 4.224 -2.305 4.099 1.00 92.38 386 ALA A O 1
ATOM 2518 N N . VAL A 1 387 ? 3.916 -1.228 2.154 1.00 92.75 387 VAL A N 1
ATOM 2519 C CA . VAL A 1 387 ? 5.108 -1.768 1.495 1.00 92.75 387 VAL A CA 1
ATOM 2520 C C . VAL A 1 387 ? 6.395 -1.281 2.163 1.00 92.75 387 VAL A C 1
ATOM 2522 O O . VAL A 1 387 ? 7.353 -2.045 2.280 1.00 92.75 387 VAL A O 1
ATOM 2525 N N . THR A 1 388 ? 6.413 -0.041 2.659 1.00 93.44 388 THR A N 1
ATOM 2526 C CA . THR A 1 388 ? 7.540 0.484 3.440 1.00 93.44 388 THR A CA 1
ATOM 2527 C C . THR A 1 388 ? 7.734 -0.323 4.716 1.00 93.44 388 THR A C 1
ATOM 2529 O O . THR A 1 388 ? 8.847 -0.770 4.985 1.00 93.44 388 THR A O 1
ATOM 2532 N N . GLY A 1 389 ? 6.659 -0.569 5.472 1.00 92.62 389 GLY A N 1
ATOM 2533 C CA . GLY A 1 389 ? 6.722 -1.400 6.674 1.00 92.62 389 GLY A CA 1
ATOM 2534 C C . GLY A 1 389 ? 7.298 -2.790 6.393 1.00 92.62 389 GLY A C 1
ATOM 2535 O O . GLY A 1 389 ? 8.240 -3.209 7.065 1.00 92.62 389 GLY A O 1
ATOM 2536 N N . ALA A 1 390 ? 6.812 -3.460 5.344 1.00 93.12 390 ALA A N 1
ATOM 2537 C CA . ALA A 1 390 ? 7.317 -4.771 4.930 1.00 93.12 390 ALA A CA 1
ATOM 2538 C C . ALA A 1 390 ? 8.810 -4.741 4.549 1.00 93.12 390 ALA A C 1
ATOM 2540 O O . ALA A 1 390 ? 9.587 -5.584 4.996 1.00 93.12 390 ALA A O 1
ATOM 2541 N N . ALA A 1 391 ? 9.247 -3.734 3.786 1.00 92.38 391 ALA A N 1
ATOM 2542 C CA . ALA A 1 391 ? 10.647 -3.608 3.385 1.00 92.38 391 ALA A CA 1
ATOM 2543 C C . ALA A 1 391 ? 11.584 -3.358 4.587 1.00 92.38 391 ALA A C 1
ATOM 2545 O O . ALA A 1 391 ? 12.688 -3.904 4.642 1.00 92.38 391 ALA A O 1
ATOM 2546 N N . PHE A 1 392 ? 11.142 -2.581 5.584 1.00 93.56 392 PHE A N 1
ATOM 2547 C CA . PHE A 1 392 ? 11.895 -2.378 6.829 1.00 93.56 392 PHE A CA 1
ATOM 2548 C C . PHE A 1 392 ? 11.949 -3.616 7.709 1.00 93.56 392 PHE A C 1
ATOM 2550 O O . PHE A 1 392 ? 12.976 -3.852 8.351 1.00 93.56 392 PHE A O 1
ATOM 2557 N N . PHE A 1 393 ? 10.867 -4.390 7.746 1.00 94.56 393 PHE A N 1
ATOM 2558 C CA . PHE A 1 393 ? 10.822 -5.653 8.464 1.00 94.56 393 PHE A CA 1
ATOM 2559 C C . PHE A 1 393 ? 11.881 -6.619 7.921 1.00 94.56 393 PHE A C 1
ATOM 2561 O O . PHE A 1 393 ? 12.771 -7.039 8.662 1.00 94.56 393 PHE A O 1
ATOM 2568 N N . GLU A 1 394 ? 11.863 -6.875 6.610 1.00 94.19 394 GLU A N 1
ATOM 2569 C CA . GLU A 1 394 ? 12.833 -7.756 5.951 1.00 94.19 394 GLU A CA 1
ATOM 2570 C C . GLU A 1 394 ? 14.273 -7.252 6.118 1.00 94.19 394 GLU A C 1
ATOM 2572 O O . GLU A 1 394 ? 15.165 -8.018 6.483 1.00 94.19 394 GLU A O 1
ATOM 2577 N N . SER A 1 395 ? 14.508 -5.946 5.928 1.00 92.88 395 SER A N 1
ATOM 2578 C CA . SER A 1 395 ? 15.837 -5.358 6.127 1.00 92.88 395 SER A CA 1
ATOM 2579 C C . SER A 1 395 ? 16.316 -5.461 7.578 1.00 92.88 395 SER A C 1
ATOM 2581 O O . SER A 1 395 ? 17.521 -5.563 7.807 1.00 92.88 395 SER A O 1
ATOM 2583 N N . SER A 1 396 ? 15.413 -5.402 8.558 1.00 92.75 396 SER A N 1
ATOM 2584 C CA . SER A 1 396 ? 15.758 -5.504 9.980 1.00 92.75 396 SER A CA 1
ATOM 2585 C C . SER A 1 396 ? 16.099 -6.936 10.376 1.00 92.75 396 SER A C 1
ATOM 2587 O O . SER A 1 396 ? 17.071 -7.141 11.103 1.00 92.75 396 SER A O 1
ATOM 2589 N N . LEU A 1 397 ? 15.362 -7.919 9.852 1.00 93.50 397 LEU A N 1
ATOM 2590 C CA . LEU A 1 397 ? 15.694 -9.333 10.020 1.00 93.50 397 LEU A CA 1
ATOM 2591 C C . LEU A 1 397 ? 17.033 -9.681 9.363 1.00 93.50 397 LEU A C 1
ATOM 2593 O O . LEU A 1 397 ? 17.869 -10.326 9.988 1.00 93.50 397 LEU A O 1
ATOM 2597 N N . ALA A 1 398 ? 17.284 -9.192 8.144 1.00 92.25 398 ALA A N 1
ATOM 2598 C CA . ALA A 1 398 ? 18.564 -9.383 7.458 1.00 92.25 398 ALA A CA 1
ATOM 2599 C C . ALA A 1 398 ? 19.748 -8.770 8.231 1.00 92.25 398 ALA A C 1
ATOM 2601 O O . ALA A 1 398 ? 20.867 -9.272 8.156 1.00 92.25 398 ALA A O 1
ATOM 2602 N N . ALA A 1 399 ? 19.500 -7.713 9.012 1.00 91.94 399 ALA A N 1
ATOM 2603 C CA . ALA A 1 399 ? 20.479 -7.108 9.912 1.00 91.94 399 ALA A CA 1
ATOM 2604 C C . ALA A 1 399 ? 20.635 -7.852 11.259 1.00 91.94 399 ALA A C 1
ATOM 2606 O O . ALA A 1 399 ? 21.334 -7.360 12.144 1.00 91.94 399 ALA A O 1
ATOM 2607 N N . GLY A 1 400 ? 19.980 -9.005 11.444 1.00 95.38 400 GLY A N 1
ATOM 2608 C CA . GLY A 1 400 ? 20.072 -9.828 12.654 1.00 95.38 400 GLY A CA 1
ATOM 2609 C C . GLY A 1 400 ? 19.300 -9.284 13.859 1.00 95.38 400 GLY A C 1
ATOM 2610 O O . GLY A 1 400 ? 19.578 -9.683 14.990 1.00 95.38 400 GLY A O 1
ATOM 2611 N N . LYS A 1 401 ? 18.351 -8.358 13.659 1.00 94.44 401 LYS A N 1
ATOM 2612 C CA . LYS A 1 401 ? 17.508 -7.866 14.758 1.00 94.44 401 LYS A CA 1
ATOM 2613 C C . LYS A 1 401 ? 16.532 -8.948 15.210 1.00 94.44 401 LYS A C 1
ATOM 2615 O O . LYS A 1 401 ? 16.012 -9.702 14.391 1.00 94.44 401 LYS A O 1
ATOM 2620 N N . ALA A 1 402 ? 16.246 -8.970 16.512 1.00 94.56 402 ALA A N 1
ATOM 2621 C CA . ALA A 1 402 ? 15.208 -9.831 17.064 1.00 94.56 402 ALA A CA 1
ATOM 2622 C C . ALA A 1 402 ? 13.846 -9.549 16.386 1.00 94.56 402 ALA A C 1
ATOM 2624 O O . ALA A 1 402 ? 13.569 -8.382 16.079 1.00 94.56 402 ALA A O 1
ATOM 2625 N N . PRO A 1 403 ? 12.990 -10.570 16.185 1.00 92.38 403 PRO A N 1
ATOM 2626 C CA . PRO A 1 403 ? 11.711 -10.417 15.490 1.00 92.38 403 PRO A CA 1
ATOM 2627 C C . PRO A 1 403 ? 10.827 -9.299 16.057 1.00 92.38 403 PRO A C 1
ATOM 2629 O O . PRO A 1 403 ? 10.334 -8.471 15.296 1.00 92.38 403 PRO A O 1
ATOM 2632 N N . ASP A 1 404 ? 10.723 -9.188 17.384 1.00 90.19 404 ASP A N 1
ATOM 2633 C CA . ASP A 1 404 ? 9.940 -8.135 18.048 1.00 90.19 404 ASP A CA 1
ATOM 2634 C C . ASP A 1 404 ? 10.436 -6.726 17.708 1.00 90.19 404 ASP A C 1
ATOM 2636 O O . ASP A 1 404 ? 9.648 -5.827 17.405 1.00 90.19 404 ASP A O 1
ATOM 2640 N N . ALA A 1 405 ? 11.758 -6.536 17.695 1.00 92.44 405 ALA A N 1
ATOM 2641 C CA . ALA A 1 405 ? 12.362 -5.262 17.325 1.00 92.44 405 ALA A CA 1
ATOM 2642 C C . ALA A 1 405 ? 12.131 -4.949 15.839 1.00 92.44 405 ALA A C 1
ATOM 2644 O O . ALA A 1 405 ? 11.889 -3.796 15.483 1.00 92.44 405 ALA A O 1
ATOM 2645 N N . ALA A 1 406 ? 12.180 -5.962 14.966 1.00 93.00 406 ALA A N 1
ATOM 2646 C CA . ALA A 1 406 ? 11.887 -5.805 13.544 1.00 93.00 406 ALA A CA 1
ATOM 2647 C C . ALA A 1 406 ? 10.415 -5.427 13.299 1.00 93.00 406 ALA A C 1
ATOM 2649 O O . ALA A 1 406 ? 10.154 -4.543 12.483 1.00 93.00 406 ALA A O 1
ATOM 2650 N N . ILE A 1 407 ? 9.468 -6.032 14.027 1.00 92.12 407 ILE A N 1
ATOM 2651 C CA . ILE A 1 407 ? 8.033 -5.701 13.973 1.00 92.12 407 ILE A CA 1
ATOM 2652 C C . ILE A 1 407 ? 7.798 -4.248 14.407 1.00 92.12 407 ILE A C 1
ATOM 2654 O O . ILE A 1 407 ? 7.103 -3.496 13.720 1.00 92.12 407 ILE A O 1
ATOM 2658 N N . GLU A 1 408 ? 8.406 -3.822 15.518 1.00 92.69 408 GLU A N 1
ATOM 2659 C CA . GLU A 1 408 ? 8.267 -2.450 16.016 1.00 92.69 408 GLU A CA 1
ATOM 2660 C C . GLU A 1 408 ? 8.811 -1.419 15.011 1.00 92.69 408 GLU A C 1
ATOM 2662 O O . GLU A 1 408 ? 8.174 -0.395 14.741 1.00 92.69 408 GLU A O 1
ATOM 2667 N N . LEU A 1 409 ? 9.971 -1.707 14.413 1.00 92.06 409 LEU A N 1
ATOM 2668 C CA . LEU A 1 409 ? 10.581 -0.868 13.381 1.00 92.06 409 LEU A CA 1
ATOM 2669 C C . LEU A 1 409 ? 9.737 -0.804 12.108 1.00 92.06 409 LEU A C 1
ATOM 2671 O O . LEU A 1 409 ? 9.594 0.277 11.540 1.00 92.06 409 LEU A O 1
ATOM 2675 N N . ALA A 1 410 ? 9.154 -1.926 11.685 1.00 92.62 410 ALA A N 1
ATOM 2676 C CA . ALA A 1 410 ? 8.260 -1.997 10.534 1.00 92.62 410 ALA A CA 1
ATOM 2677 C C . ALA A 1 410 ? 7.026 -1.110 10.723 1.00 92.62 410 ALA A C 1
ATOM 2679 O O . ALA A 1 410 ? 6.697 -0.312 9.843 1.00 92.62 410 ALA A O 1
ATOM 2680 N N . GLY A 1 411 ? 6.399 -1.187 11.902 1.00 91.06 411 GLY A N 1
ATOM 2681 C CA . GLY A 1 411 ? 5.312 -0.293 12.283 1.00 91.06 411 GLY A CA 1
ATOM 2682 C C . GLY A 1 411 ? 5.756 1.166 12.193 1.00 91.06 411 GLY A C 1
ATOM 2683 O O . GLY A 1 411 ? 5.226 1.929 11.383 1.00 91.06 411 GLY A O 1
ATOM 2684 N N . LYS A 1 412 ? 6.773 1.560 12.973 1.00 93.25 412 LYS A N 1
ATOM 2685 C CA . LYS A 1 412 ? 7.283 2.947 13.003 1.00 93.25 412 LYS A CA 1
ATOM 2686 C C . LYS A 1 412 ? 7.628 3.478 11.610 1.00 93.25 412 LYS A C 1
ATOM 2688 O O . LYS A 1 412 ? 7.343 4.639 11.312 1.00 93.25 412 LYS A O 1
ATOM 2693 N N . ALA A 1 413 ? 8.211 2.642 10.753 1.00 92.12 413 ALA A N 1
ATOM 2694 C CA . ALA A 1 413 ? 8.547 3.015 9.389 1.00 92.12 413 ALA A CA 1
ATOM 2695 C C . ALA A 1 413 ? 7.307 3.258 8.520 1.00 92.12 413 ALA A C 1
ATOM 2697 O O . ALA A 1 413 ? 7.257 4.265 7.817 1.00 92.12 413 ALA A O 1
ATOM 2698 N N . ALA A 1 414 ? 6.290 2.395 8.609 1.00 92.94 414 ALA A N 1
ATOM 2699 C CA . ALA A 1 414 ? 5.026 2.576 7.898 1.00 92.94 414 ALA A CA 1
ATOM 2700 C C . ALA A 1 414 ? 4.305 3.868 8.313 1.00 92.94 414 ALA A C 1
ATOM 2702 O O . ALA A 1 414 ? 3.837 4.609 7.453 1.00 92.94 414 ALA A O 1
ATOM 2703 N N . SER A 1 415 ? 4.281 4.181 9.613 1.00 93.56 415 SER A N 1
ATOM 2704 C CA . SER A 1 415 ? 3.695 5.425 10.138 1.00 93.56 415 SER A CA 1
ATOM 2705 C C . SER A 1 415 ? 4.407 6.668 9.602 1.00 93.56 415 SER A C 1
ATOM 2707 O O . SER A 1 415 ? 3.779 7.569 9.047 1.00 93.56 415 SER A O 1
ATOM 2709 N N . LYS A 1 416 ? 5.747 6.696 9.672 1.00 93.38 416 LYS A N 1
ATOM 2710 C CA . LYS A 1 416 ? 6.546 7.811 9.135 1.00 93.38 416 LYS A CA 1
ATOM 2711 C C . LYS A 1 416 ? 6.371 7.962 7.624 1.00 93.38 416 LYS A C 1
ATOM 2713 O O . LYS A 1 416 ? 6.259 9.085 7.141 1.00 93.38 416 LYS A O 1
ATOM 2718 N N . ALA A 1 417 ? 6.311 6.853 6.890 1.00 89.62 417 ALA A N 1
ATOM 2719 C CA . ALA A 1 417 ? 6.062 6.862 5.454 1.00 89.62 417 ALA A CA 1
ATOM 2720 C C . ALA A 1 417 ? 4.667 7.405 5.113 1.00 89.62 417 ALA A C 1
ATOM 2722 O O . ALA A 1 417 ? 4.545 8.203 4.187 1.00 89.62 417 ALA A O 1
ATOM 2723 N N . ALA A 1 418 ? 3.642 7.028 5.882 1.00 91.38 418 ALA A N 1
ATOM 2724 C CA . ALA A 1 418 ? 2.286 7.550 5.739 1.00 91.38 418 ALA A CA 1
ATOM 2725 C C . ALA A 1 418 ? 2.240 9.073 5.949 1.00 91.38 418 ALA A C 1
ATOM 2727 O O . ALA A 1 418 ? 1.712 9.796 5.103 1.00 91.38 418 ALA A O 1
ATOM 2728 N N . VAL A 1 419 ? 2.866 9.575 7.021 1.00 94.25 419 VAL A N 1
ATOM 2729 C CA . VAL A 1 419 ? 2.963 11.022 7.291 1.00 94.25 419 VAL A CA 1
ATOM 2730 C C . VAL A 1 419 ? 3.721 11.742 6.173 1.00 94.25 419 VAL A C 1
ATOM 2732 O O . VAL A 1 419 ? 3.243 12.751 5.659 1.00 94.25 419 VAL A O 1
ATOM 2735 N N . ALA A 1 420 ? 4.862 11.203 5.731 1.00 90.31 420 ALA A N 1
ATOM 2736 C CA . ALA A 1 420 ? 5.641 11.775 4.630 1.00 90.31 420 ALA A CA 1
ATOM 2737 C C . ALA A 1 420 ? 4.863 11.800 3.300 1.00 90.31 420 ALA A C 1
ATOM 2739 O O . ALA A 1 420 ? 5.091 12.670 2.461 1.00 90.31 420 ALA A O 1
ATOM 2740 N N . ALA A 1 421 ? 3.922 10.873 3.114 1.00 88.19 421 ALA A N 1
ATOM 2741 C CA . ALA A 1 421 ? 3.039 10.819 1.955 1.00 88.19 421 ALA A CA 1
ATOM 2742 C C . ALA A 1 421 ? 1.797 11.734 2.082 1.00 88.19 421 ALA A C 1
ATOM 2744 O O . ALA A 1 421 ? 0.961 11.763 1.175 1.00 88.19 421 ALA A O 1
ATOM 2745 N N . GLY A 1 422 ? 1.673 12.496 3.176 1.00 92.69 422 GLY A N 1
ATOM 2746 C CA . GLY A 1 422 ? 0.579 13.439 3.417 1.00 92.69 422 GLY A CA 1
ATOM 2747 C C . GLY A 1 422 ? -0.705 12.788 3.936 1.00 92.69 422 GLY A C 1
ATOM 2748 O O . GLY A 1 422 ? -1.793 13.282 3.644 1.00 92.69 422 GLY A O 1
ATOM 2749 N N . MET A 1 423 ? -0.600 11.653 4.633 1.00 94.12 423 MET A N 1
ATOM 2750 C CA . MET A 1 423 ? -1.725 11.055 5.360 1.00 94.12 423 MET A CA 1
ATOM 2751 C C . MET A 1 423 ? -1.923 11.758 6.707 1.00 94.12 423 MET A C 1
ATOM 2753 O O . MET A 1 423 ? -0.957 12.161 7.356 1.00 94.12 423 MET A O 1
ATOM 2757 N N . GLU A 1 424 ? -3.178 11.867 7.137 1.00 94.25 424 GLU A N 1
ATOM 2758 C CA . GLU A 1 424 ? -3.519 12.367 8.472 1.00 94.25 424 GLU A CA 1
ATOM 2759 C C . GLU A 1 424 ? -2.963 11.435 9.561 1.00 94.25 424 GLU A C 1
ATOM 2761 O O . GLU A 1 424 ? -2.801 10.231 9.338 1.00 94.25 424 GLU A O 1
ATOM 2766 N N . VAL A 1 425 ? -2.718 11.970 10.763 1.00 91.69 425 VAL A N 1
ATOM 2767 C CA . VAL A 1 425 ? -2.121 11.217 11.887 1.00 91.69 425 VAL A CA 1
ATOM 2768 C C . VAL A 1 425 ? -2.891 9.925 12.171 1.00 91.69 425 VAL A C 1
ATOM 2770 O O . VAL A 1 425 ? -2.291 8.862 12.309 1.00 91.69 425 VAL A O 1
ATOM 2773 N N . GLU A 1 426 ? -4.223 9.980 12.169 1.00 89.94 426 GLU A N 1
ATOM 2774 C CA . GLU A 1 426 ? -5.075 8.808 12.396 1.00 89.94 426 GLU A CA 1
ATOM 2775 C C . GLU A 1 426 ? -4.860 7.712 11.333 1.00 89.94 426 GLU A C 1
ATOM 2777 O O . GLU A 1 426 ? -4.795 6.521 11.644 1.00 89.94 426 GLU A O 1
ATOM 2782 N N . GLN A 1 427 ? -4.699 8.103 10.066 1.00 91.62 427 GLN A N 1
ATOM 2783 C CA . GLN A 1 427 ? -4.440 7.169 8.972 1.00 91.62 427 GLN A CA 1
ATOM 2784 C C . GLN A 1 427 ? -3.023 6.584 9.058 1.00 91.62 427 GLN A C 1
ATOM 2786 O O . GLN A 1 427 ? -2.828 5.398 8.785 1.00 91.62 427 GLN A O 1
ATOM 2791 N N . ALA A 1 428 ? -2.043 7.385 9.486 1.00 91.06 428 ALA A N 1
ATOM 2792 C CA . ALA A 1 428 ? -0.679 6.923 9.713 1.00 91.06 428 ALA A CA 1
ATOM 2793 C C . ALA A 1 428 ? -0.600 5.873 10.830 1.00 91.06 428 ALA A C 1
ATOM 2795 O O . ALA A 1 428 ? 0.083 4.861 10.664 1.00 91.06 428 ALA A O 1
ATOM 2796 N N . VAL A 1 429 ? -1.356 6.038 11.923 1.00 89.88 429 VAL A N 1
ATOM 2797 C CA . VAL A 1 429 ? -1.414 5.026 12.991 1.00 89.88 429 VAL A CA 1
ATOM 2798 C C . VAL A 1 429 ? -2.093 3.740 12.507 1.00 89.88 429 VAL A C 1
ATOM 2800 O O . VAL A 1 429 ? -1.618 2.643 12.807 1.00 89.88 429 VAL A O 1
ATOM 2803 N N . LYS A 1 430 ? -3.143 3.833 11.681 1.00 88.31 430 LYS A N 1
ATOM 2804 C CA . LYS A 1 430 ? -3.750 2.645 11.046 1.00 88.31 430 LYS A CA 1
ATOM 2805 C C . LYS A 1 430 ? -2.747 1.902 10.157 1.00 88.31 430 LYS A C 1
ATOM 2807 O O . LYS A 1 430 ? -2.682 0.673 10.202 1.00 88.31 430 LYS A O 1
ATOM 2812 N N . ALA A 1 431 ? -1.926 2.627 9.396 1.00 87.50 431 ALA A N 1
ATOM 2813 C CA . ALA A 1 431 ? -0.854 2.033 8.598 1.00 87.50 431 ALA A CA 1
ATOM 2814 C C . ALA A 1 431 ? 0.239 1.389 9.473 1.00 87.50 431 ALA A C 1
ATOM 2816 O O . ALA A 1 431 ? 0.707 0.294 9.160 1.00 87.50 431 ALA A O 1
ATOM 2817 N N . GLN A 1 432 ? 0.594 2.025 10.597 1.00 91.75 432 GLN A N 1
ATOM 2818 C CA . GLN A 1 432 ? 1.517 1.498 11.608 1.00 91.75 432 GLN A CA 1
ATOM 2819 C C . GLN A 1 432 ? 1.059 0.135 12.135 1.00 91.75 432 GLN A C 1
ATOM 2821 O O . GLN A 1 432 ? 1.832 -0.824 12.154 1.00 91.75 432 GLN A O 1
ATOM 2826 N N . ALA A 1 433 ? -0.211 0.055 12.537 1.00 86.56 433 ALA A N 1
ATOM 2827 C CA . ALA A 1 433 ? -0.826 -1.143 13.089 1.00 86.56 433 ALA A CA 1
ATOM 2828 C C . ALA A 1 433 ? -0.898 -2.271 12.054 1.00 86.56 433 ALA A C 1
ATOM 2830 O O . ALA A 1 433 ? -0.544 -3.408 12.356 1.00 86.56 433 ALA A O 1
ATOM 2831 N N . ALA A 1 434 ? -1.298 -1.947 10.821 1.00 86.81 434 ALA A N 1
ATOM 2832 C CA . ALA A 1 434 ? -1.370 -2.916 9.733 1.00 86.81 434 ALA A CA 1
ATOM 2833 C C . ALA A 1 434 ? 0.013 -3.495 9.391 1.00 86.81 434 ALA A C 1
ATOM 2835 O O . ALA A 1 434 ? 0.154 -4.708 9.269 1.00 86.81 434 ALA A O 1
ATOM 2836 N N . ALA A 1 435 ? 1.045 -2.651 9.295 1.00 88.06 435 ALA A N 1
ATOM 2837 C CA . ALA A 1 435 ? 2.406 -3.101 9.017 1.00 88.06 435 ALA A CA 1
ATOM 2838 C C . ALA A 1 435 ? 2.973 -3.985 10.138 1.00 88.06 435 ALA A C 1
ATOM 2840 O O . ALA A 1 435 ? 3.552 -5.033 9.853 1.00 88.06 435 ALA A O 1
ATOM 2841 N N . ALA A 1 436 ? 2.771 -3.596 11.402 1.00 87.25 436 ALA A N 1
ATOM 2842 C CA . ALA A 1 436 ? 3.189 -4.395 12.552 1.00 87.25 436 ALA A CA 1
ATOM 2843 C C . ALA A 1 436 ? 2.448 -5.741 12.611 1.00 87.25 436 ALA A C 1
ATOM 2845 O O . ALA A 1 436 ? 3.071 -6.777 12.835 1.00 87.25 436 ALA A O 1
ATOM 2846 N N . GLY A 1 437 ? 1.137 -5.740 12.346 1.00 84.06 437 GLY A N 1
ATOM 2847 C CA . GLY A 1 437 ? 0.327 -6.953 12.269 1.00 84.06 437 GLY A CA 1
ATOM 2848 C C . GLY A 1 437 ? 0.825 -7.907 11.182 1.00 84.06 437 GLY A C 1
ATOM 2849 O O . GLY A 1 437 ? 1.112 -9.064 11.473 1.00 84.06 437 GLY A O 1
ATOM 2850 N N . CYS A 1 438 ? 1.016 -7.425 9.950 1.00 86.00 438 CYS A N 1
ATOM 2851 C CA . CYS A 1 438 ? 1.539 -8.251 8.856 1.00 86.00 438 CYS 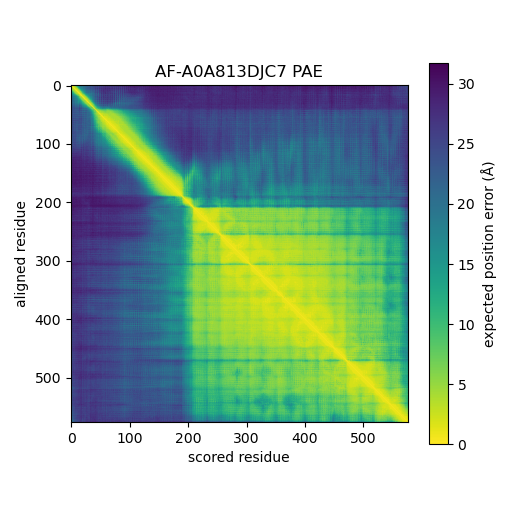A CA 1
ATOM 2852 C C . CYS A 1 438 ? 2.936 -8.815 9.162 1.00 86.00 438 CYS A C 1
ATOM 2854 O O . CYS A 1 438 ? 3.187 -9.994 8.918 1.00 86.00 438 CYS A O 1
ATOM 2856 N N . ALA A 1 439 ? 3.831 -8.001 9.733 1.00 87.62 439 ALA A N 1
ATOM 2857 C CA . ALA A 1 439 ? 5.158 -8.446 10.150 1.00 87.62 439 ALA A CA 1
ATOM 2858 C C . ALA A 1 439 ? 5.083 -9.562 11.205 1.00 87.62 439 ALA A C 1
ATOM 2860 O O . ALA A 1 439 ? 5.755 -10.582 11.070 1.00 87.62 439 ALA A O 1
ATOM 2861 N N . ALA A 1 440 ? 4.223 -9.410 12.215 1.00 86.38 440 ALA A N 1
ATOM 2862 C CA . ALA A 1 440 ? 4.020 -10.417 13.252 1.00 86.38 440 ALA A CA 1
ATOM 2863 C C . ALA A 1 440 ? 3.483 -11.741 12.687 1.00 86.38 440 ALA A C 1
ATOM 2865 O O . ALA A 1 440 ? 3.968 -12.805 13.070 1.00 86.38 440 ALA A O 1
ATOM 2866 N N . VAL A 1 441 ? 2.552 -11.692 11.724 1.00 85.25 441 VAL A N 1
ATOM 2867 C CA . VAL A 1 441 ? 2.074 -12.913 11.058 1.00 85.25 441 VAL A CA 1
ATOM 2868 C C . VAL A 1 441 ? 3.216 -13.628 10.331 1.00 85.25 441 VAL A C 1
ATOM 2870 O O . VAL A 1 441 ? 3.350 -14.844 10.462 1.00 85.25 441 VAL A O 1
ATOM 2873 N N . LEU A 1 442 ? 4.068 -12.893 9.608 1.00 86.75 442 LEU A N 1
ATOM 2874 C CA . LEU A 1 442 ? 5.212 -13.479 8.901 1.00 86.75 442 LEU A CA 1
ATOM 2875 C C . LEU A 1 442 ? 6.212 -14.143 9.859 1.00 86.75 442 LEU A C 1
ATOM 2877 O O . LEU A 1 442 ? 6.672 -15.249 9.571 1.00 86.75 442 LEU A O 1
ATOM 2881 N N . VAL A 1 443 ? 6.511 -13.515 11.006 1.00 89.25 443 VAL A N 1
ATOM 2882 C CA . VAL A 1 443 ? 7.353 -14.123 12.056 1.00 89.25 443 VAL A CA 1
ATOM 2883 C C . VAL A 1 443 ? 6.737 -15.432 12.527 1.00 89.25 443 VAL A C 1
ATOM 2885 O O . VAL A 1 443 ? 7.383 -16.476 12.454 1.00 89.25 443 VAL A O 1
ATOM 2888 N N . ALA A 1 444 ? 5.475 -15.400 12.948 1.00 86.81 444 ALA A N 1
ATOM 2889 C CA . ALA A 1 444 ? 4.810 -16.566 13.507 1.00 86.81 444 ALA A CA 1
ATOM 2890 C C . ALA A 1 444 ? 4.728 -17.728 12.502 1.00 86.81 444 ALA A C 1
ATOM 2892 O O . ALA A 1 444 ? 4.966 -18.879 12.869 1.00 86.81 444 ALA A O 1
ATOM 2893 N N . MET A 1 445 ? 4.475 -17.437 11.220 1.00 86.75 445 MET A N 1
ATOM 2894 C CA . MET A 1 445 ? 4.511 -18.449 10.158 1.00 86.75 445 MET A CA 1
ATOM 2895 C C . MET A 1 445 ? 5.914 -19.035 9.958 1.00 86.75 445 MET A C 1
ATOM 2897 O O . MET A 1 445 ? 6.044 -20.242 9.762 1.00 86.75 445 MET A O 1
ATOM 2901 N N . SER A 1 446 ? 6.966 -18.211 10.031 1.00 88.00 446 SER A N 1
ATOM 2902 C CA . SER A 1 446 ? 8.356 -18.678 9.901 1.00 88.00 446 SER A CA 1
ATOM 2903 C C . SER A 1 446 ? 8.804 -19.575 11.061 1.00 88.00 446 SER A C 1
ATOM 2905 O O . SER A 1 446 ? 9.642 -20.454 10.875 1.00 88.00 446 SER A O 1
ATOM 2907 N N . GLU A 1 447 ? 8.195 -19.409 12.236 1.00 91.50 447 GLU A N 1
ATOM 2908 C CA . GLU A 1 447 ? 8.419 -20.246 13.418 1.00 91.50 447 GLU A CA 1
ATOM 2909 C C . GLU A 1 447 ? 7.563 -21.527 13.419 1.00 91.50 447 GLU A C 1
ATOM 2911 O O . GLU A 1 447 ? 7.621 -22.314 14.363 1.00 91.50 447 GLU A O 1
ATOM 2916 N N . GLY A 1 448 ? 6.753 -21.752 12.378 1.00 92.12 448 GLY A N 1
ATOM 2917 C CA . GLY A 1 448 ? 5.868 -22.913 12.280 1.00 92.12 448 GLY A CA 1
ATOM 2918 C C . GLY A 1 448 ? 4.652 -22.851 13.208 1.00 92.12 448 GLY A C 1
ATOM 2919 O O . GLY A 1 448 ? 4.013 -23.880 13.438 1.00 92.12 448 GLY A O 1
ATOM 2920 N N . ARG A 1 449 ? 4.312 -21.670 13.746 1.00 91.06 449 ARG A N 1
ATOM 2921 C CA . ARG A 1 449 ? 3.079 -21.486 14.523 1.00 91.06 449 ARG A CA 1
ATOM 2922 C C . ARG A 1 449 ? 1.864 -21.650 13.614 1.00 91.06 449 ARG A C 1
ATOM 2924 O O . ARG A 1 449 ? 1.919 -21.388 12.410 1.00 91.06 449 ARG A O 1
ATOM 2931 N N . SER A 1 450 ? 0.740 -22.068 14.192 1.00 88.50 450 SER A N 1
ATOM 2932 C CA . SER A 1 450 ? -0.507 -22.147 13.428 1.00 88.50 450 SER A CA 1
ATOM 2933 C C . SER A 1 450 ? -0.940 -20.751 12.963 1.00 88.50 450 SER A C 1
ATOM 2935 O O . SER A 1 450 ? -0.629 -19.741 13.597 1.00 88.50 450 SER A O 1
ATOM 2937 N N . THR A 1 451 ? -1.713 -20.669 11.876 1.00 79.31 451 THR A N 1
ATOM 2938 C CA . THR A 1 451 ? -2.243 -19.380 11.390 1.00 79.31 451 THR A CA 1
ATOM 2939 C C . THR A 1 451 ? -3.090 -18.657 12.441 1.00 79.31 451 THR A C 1
ATOM 2941 O O . THR A 1 451 ? -3.168 -17.437 12.425 1.00 79.31 451 THR A O 1
ATOM 2944 N N . GLU A 1 452 ? -3.728 -19.401 13.350 1.00 82.12 452 GLU A N 1
ATOM 2945 C CA . GLU A 1 452 ? -4.517 -18.853 14.462 1.00 82.12 452 GLU A CA 1
ATOM 2946 C C . GLU A 1 452 ? -3.618 -18.195 15.511 1.00 82.12 452 GLU A C 1
ATOM 2948 O O . GLU A 1 452 ? -3.878 -17.074 15.942 1.00 82.12 452 GLU A O 1
ATOM 2953 N N . GLN A 1 453 ? -2.519 -18.860 15.880 1.00 84.81 453 GLN A N 1
ATOM 2954 C CA . GLN A 1 453 ? -1.524 -18.301 16.795 1.00 84.81 453 GLN A CA 1
ATOM 2955 C C . GLN A 1 453 ? -0.851 -17.063 16.193 1.00 84.81 453 GLN A C 1
ATOM 2957 O O . GLN A 1 453 ? -0.690 -16.060 16.888 1.00 84.81 453 GLN A O 1
ATOM 2962 N N . ALA A 1 454 ? -0.527 -17.114 14.898 1.00 80.88 454 ALA A N 1
ATOM 2963 C CA . ALA A 1 454 ? 0.031 -15.993 14.151 1.00 80.88 454 ALA A CA 1
ATOM 2964 C C . ALA A 1 454 ? -0.917 -14.784 14.121 1.00 80.88 454 ALA A C 1
ATOM 2966 O O . ALA A 1 454 ? -0.504 -13.657 14.391 1.00 80.88 454 ALA A O 1
ATOM 2967 N N . ALA A 1 455 ? -2.201 -15.027 13.856 1.00 76.19 455 ALA A N 1
ATOM 2968 C CA . ALA A 1 455 ? -3.247 -14.010 13.859 1.00 76.19 455 ALA A CA 1
ATOM 2969 C C . ALA A 1 455 ? -3.434 -13.366 15.246 1.00 76.19 455 ALA A C 1
ATOM 2971 O O . ALA A 1 455 ? -3.494 -12.141 15.369 1.00 76.19 455 ALA A O 1
ATOM 2972 N N . ALA A 1 456 ? -3.461 -14.176 16.310 1.00 80.56 456 ALA A N 1
ATOM 2973 C CA . ALA A 1 456 ? -3.596 -13.685 17.680 1.00 80.56 456 ALA A CA 1
ATOM 2974 C C . ALA A 1 456 ? -2.392 -12.833 18.120 1.00 80.56 456 ALA A C 1
ATOM 2976 O O . ALA A 1 456 ? -2.548 -11.809 18.786 1.00 80.56 456 ALA A O 1
ATOM 2977 N N . GLU A 1 457 ? -1.179 -13.232 17.744 1.00 83.25 457 GLU A N 1
ATOM 2978 C CA . GLU A 1 457 ? 0.035 -12.474 18.044 1.00 83.25 457 GLU A CA 1
ATOM 2979 C C . GLU A 1 457 ? 0.119 -11.165 17.258 1.00 83.25 457 GLU A C 1
ATOM 2981 O O . GLU A 1 457 ? 0.465 -10.130 17.831 1.00 83.25 457 GLU A O 1
ATOM 2986 N N . ALA A 1 458 ? -0.294 -11.179 15.990 1.00 78.38 458 ALA A N 1
ATOM 2987 C CA . ALA A 1 458 ? -0.445 -9.970 15.193 1.00 78.38 458 ALA A CA 1
ATOM 2988 C C . ALA A 1 458 ? -1.443 -8.989 15.812 1.00 78.38 458 ALA A C 1
ATOM 2990 O O . ALA A 1 458 ? -1.153 -7.794 15.881 1.00 78.38 458 ALA A O 1
ATOM 2991 N N . GLY A 1 459 ? -2.568 -9.489 16.334 1.00 78.06 459 GLY A N 1
ATOM 2992 C CA . GLY A 1 459 ? -3.534 -8.683 17.078 1.00 78.06 459 GLY A CA 1
ATOM 2993 C C . GLY A 1 459 ? -2.936 -8.034 18.325 1.00 78.06 459 GLY A C 1
ATOM 2994 O O . GLY A 1 459 ? -3.065 -6.823 18.509 1.00 78.06 459 GLY A O 1
ATOM 2995 N N . ARG A 1 460 ? -2.197 -8.800 19.138 1.00 84.19 460 ARG A N 1
ATOM 2996 C CA . ARG A 1 460 ? -1.507 -8.269 20.328 1.00 84.19 460 ARG A CA 1
ATOM 2997 C C . ARG A 1 460 ? -0.468 -7.204 19.976 1.00 84.19 460 ARG A C 1
ATOM 2999 O O . ARG A 1 460 ? -0.412 -6.166 20.635 1.00 84.19 460 ARG A O 1
ATOM 3006 N N . MET A 1 461 ? 0.336 -7.431 18.937 1.00 83.25 461 MET A N 1
ATOM 3007 C CA . MET A 1 461 ? 1.365 -6.478 18.507 1.00 83.25 461 MET A CA 1
ATOM 3008 C C . MET A 1 461 ? 0.759 -5.206 17.913 1.00 83.25 461 MET A C 1
ATOM 3010 O O . MET A 1 461 ? 1.188 -4.107 18.268 1.00 83.25 461 MET A O 1
ATOM 3014 N N . ALA A 1 462 ? -0.272 -5.332 17.073 1.00 80.12 462 ALA A N 1
ATOM 3015 C CA . ALA A 1 462 ? -1.012 -4.188 16.550 1.00 80.12 462 ALA A CA 1
ATOM 3016 C C . ALA A 1 462 ? -1.635 -3.372 17.692 1.00 80.12 462 ALA A C 1
ATOM 3018 O O . ALA A 1 462 ? -1.469 -2.156 17.731 1.00 80.12 462 ALA A O 1
ATOM 3019 N N . CYS A 1 463 ? -2.261 -4.030 18.670 1.00 83.75 463 CYS A N 1
ATOM 3020 C CA . CYS A 1 463 ? -2.839 -3.368 19.836 1.00 83.75 463 CYS A CA 1
ATOM 3021 C C . CYS A 1 463 ? -1.791 -2.605 20.656 1.00 83.75 463 CYS A C 1
ATOM 3023 O O . CYS A 1 463 ? -1.978 -1.428 20.957 1.00 83.75 463 CYS A O 1
ATOM 3025 N N . LYS A 1 464 ? -0.653 -3.237 20.970 1.00 86.75 464 LYS A N 1
ATOM 3026 C CA . LYS A 1 464 ? 0.447 -2.595 21.708 1.00 86.75 464 LYS A CA 1
ATOM 3027 C C . LYS A 1 464 ? 0.947 -1.332 21.001 1.00 86.75 464 LYS A C 1
ATOM 3029 O O . LYS A 1 464 ? 1.223 -0.324 21.648 1.00 86.75 464 LYS A O 1
ATOM 3034 N N . VAL A 1 465 ? 1.045 -1.388 19.675 1.00 82.81 465 VAL A N 1
ATOM 3035 C CA . VAL A 1 465 ? 1.433 -0.251 18.838 1.00 82.81 465 VAL A CA 1
ATOM 3036 C C . VAL A 1 465 ? 0.385 0.859 18.896 1.00 82.81 465 VAL A C 1
ATOM 3038 O O . VAL A 1 465 ? 0.734 2.008 19.151 1.00 82.81 465 VAL A O 1
ATOM 3041 N N . VAL A 1 466 ? -0.892 0.530 18.707 1.00 83.56 466 VAL A N 1
ATOM 3042 C CA . VAL A 1 466 ? -1.974 1.520 18.663 1.00 83.56 466 VAL A CA 1
ATOM 3043 C C . VAL A 1 466 ? -2.175 2.198 20.023 1.00 83.56 466 VAL A C 1
ATOM 3045 O O . VAL A 1 466 ? -2.236 3.424 20.083 1.00 83.56 466 VAL A O 1
ATOM 3048 N N . LEU A 1 467 ? -2.170 1.438 21.122 1.00 84.50 467 LEU A N 1
ATOM 3049 C CA . LEU A 1 467 ? -2.285 1.980 22.483 1.00 84.50 467 LEU A CA 1
ATOM 3050 C C . LEU A 1 467 ? -1.154 2.954 22.838 1.00 84.50 467 LEU A C 1
ATOM 3052 O O . LEU A 1 467 ? -1.350 3.848 23.652 1.00 84.50 467 LEU A O 1
ATOM 3056 N N . SER A 1 468 ? 0.024 2.812 22.222 1.00 84.88 468 SER A N 1
ATOM 3057 C CA . SER A 1 468 ? 1.129 3.757 22.430 1.00 84.88 468 SER A CA 1
ATOM 3058 C C . SER A 1 468 ? 0.936 5.103 21.716 1.00 84.88 468 SER A C 1
ATOM 3060 O O . SER A 1 468 ? 1.644 6.059 22.024 1.00 84.88 468 SER A O 1
ATOM 3062 N N . CYS A 1 469 ? 0.000 5.186 20.762 1.00 81.38 469 CYS A N 1
ATOM 3063 C CA . CYS A 1 469 ? -0.198 6.350 19.897 1.00 81.38 469 CYS A CA 1
ATOM 3064 C C . CYS A 1 469 ? -1.499 7.126 20.163 1.00 81.38 469 CYS A C 1
ATOM 3066 O O . CYS A 1 469 ? -1.585 8.284 19.757 1.00 81.38 469 CYS A O 1
ATOM 3068 N N . PHE A 1 470 ? -2.500 6.526 20.813 1.00 78.00 470 PHE A N 1
ATOM 3069 C CA . PHE A 1 470 ? -3.811 7.146 21.039 1.00 78.00 470 PHE A CA 1
ATOM 3070 C C . PHE A 1 470 ? -4.022 7.589 22.489 1.00 78.00 470 PHE A C 1
ATOM 3072 O O . PHE A 1 470 ? -3.543 6.961 23.429 1.00 78.00 470 PHE A O 1
ATOM 3079 N N . ALA A 1 471 ? -4.781 8.676 22.654 1.00 69.06 471 ALA A N 1
ATOM 3080 C CA . ALA A 1 471 ? -5.201 9.181 23.960 1.00 69.06 471 ALA A CA 1
ATOM 3081 C C . ALA A 1 471 ? -6.474 8.488 24.490 1.00 69.06 471 ALA A C 1
ATOM 3083 O O . ALA A 1 471 ? -6.658 8.424 25.704 1.00 69.06 471 ALA A O 1
ATOM 3084 N N . SER A 1 472 ? -7.339 7.969 23.606 1.00 80.94 472 SER A N 1
ATOM 3085 C CA . SER A 1 472 ? -8.558 7.220 23.944 1.00 80.94 472 SER A CA 1
ATOM 3086 C C . SER A 1 472 ? -8.361 5.717 23.709 1.00 80.94 472 SER A C 1
ATOM 3088 O O . SER A 1 472 ? -7.853 5.297 22.669 1.00 80.94 472 SER A O 1
ATOM 3090 N N . GLN A 1 473 ? -8.765 4.892 24.680 1.00 79.31 473 GLN A N 1
ATOM 3091 C CA . GLN A 1 473 ? -8.659 3.429 24.587 1.00 79.31 473 GLN A CA 1
ATOM 3092 C C . GLN A 1 473 ? -9.652 2.825 23.582 1.00 79.31 473 GLN A C 1
ATOM 3094 O O . GLN A 1 473 ? -9.309 1.853 22.913 1.00 79.31 473 GLN A O 1
ATOM 3099 N N . ASP A 1 474 ? -10.839 3.416 23.420 1.00 80.31 474 ASP A N 1
ATOM 3100 C CA . ASP A 1 474 ? -11.899 2.851 22.571 1.00 80.31 474 ASP A CA 1
ATOM 3101 C C . ASP A 1 474 ? -11.571 2.950 21.071 1.00 80.31 474 ASP A C 1
ATOM 3103 O O . ASP A 1 474 ? -11.607 1.945 20.358 1.00 80.31 474 ASP A O 1
ATOM 3107 N N . ASP A 1 475 ? -11.150 4.129 20.597 1.00 79.38 475 ASP A N 1
ATOM 3108 C CA . ASP A 1 475 ? -10.751 4.328 19.193 1.00 79.38 475 ASP A CA 1
ATOM 3109 C C . ASP A 1 475 ? -9.507 3.496 18.844 1.00 79.38 475 ASP A C 1
ATOM 3111 O O . ASP A 1 475 ? -9.377 2.949 17.743 1.00 79.38 475 ASP A O 1
ATOM 3115 N N . ALA A 1 476 ? -8.596 3.366 19.814 1.00 77.25 476 ALA A N 1
ATOM 3116 C CA . ALA A 1 476 ? -7.412 2.528 19.710 1.00 77.25 476 ALA A CA 1
ATOM 3117 C C . ALA A 1 476 ? -7.784 1.050 19.538 1.00 77.25 476 ALA A C 1
ATOM 3119 O O . ALA A 1 476 ? -7.236 0.359 18.676 1.00 77.25 476 ALA A O 1
ATOM 3120 N N . ALA A 1 477 ? -8.734 0.567 20.335 1.00 79.44 477 ALA A N 1
ATOM 3121 C CA . ALA A 1 477 ? -9.167 -0.817 20.294 1.00 79.44 477 ALA A CA 1
ATOM 3122 C C . ALA A 1 477 ? -9.871 -1.158 18.972 1.00 79.44 477 ALA A C 1
ATOM 3124 O O . ALA A 1 477 ? -9.545 -2.175 18.357 1.00 79.44 477 ALA A O 1
ATOM 3125 N N . GLU A 1 478 ? -10.768 -0.294 18.478 1.00 82.56 478 GLU A N 1
ATOM 3126 C CA . GLU A 1 478 ? -11.436 -0.520 17.188 1.00 82.56 478 GLU A CA 1
ATOM 3127 C C . GLU A 1 478 ? -10.427 -0.509 16.026 1.00 82.56 478 GLU A C 1
ATOM 3129 O O . GLU A 1 478 ? -10.454 -1.389 15.158 1.00 82.56 478 GLU A O 1
ATOM 3134 N N . ALA A 1 479 ? -9.492 0.448 16.014 1.00 79.56 479 ALA A N 1
ATOM 3135 C CA . ALA A 1 479 ? -8.463 0.531 14.980 1.00 79.56 479 ALA A CA 1
ATOM 3136 C C . ALA A 1 479 ? -7.515 -0.681 15.002 1.00 79.56 479 ALA A C 1
ATOM 3138 O O . ALA A 1 479 ? -7.183 -1.222 13.941 1.00 79.56 479 ALA A O 1
ATOM 3139 N N . ALA A 1 480 ? -7.109 -1.133 16.193 1.00 78.19 480 ALA A N 1
ATOM 3140 C CA . ALA A 1 480 ? -6.281 -2.322 16.366 1.00 78.19 480 ALA A CA 1
ATOM 3141 C C . ALA A 1 480 ? -7.009 -3.589 15.899 1.00 78.19 480 ALA A C 1
ATOM 3143 O O . ALA A 1 480 ? -6.436 -4.374 15.141 1.00 78.19 480 ALA A O 1
ATOM 3144 N N . ALA A 1 481 ? -8.280 -3.757 16.276 1.00 82.69 481 ALA A N 1
ATOM 3145 C CA . ALA A 1 481 ? -9.108 -4.882 15.854 1.00 82.69 481 ALA A CA 1
ATOM 3146 C C . ALA A 1 481 ? -9.290 -4.921 14.329 1.00 82.69 481 ALA A C 1
ATOM 3148 O O . ALA A 1 481 ? -9.110 -5.968 13.702 1.00 82.69 481 ALA A O 1
ATOM 3149 N N . ALA A 1 482 ? -9.560 -3.769 13.708 1.00 83.38 482 ALA A N 1
ATOM 3150 C CA . ALA A 1 482 ? -9.684 -3.654 12.258 1.00 83.38 482 ALA A CA 1
ATOM 3151 C C . ALA A 1 482 ? -8.382 -4.015 11.520 1.00 83.38 482 ALA A C 1
ATOM 3153 O O . ALA A 1 482 ? -8.415 -4.717 10.504 1.00 83.38 482 ALA A O 1
ATOM 3154 N N . ALA A 1 483 ? -7.234 -3.557 12.027 1.00 78.31 483 ALA A N 1
ATOM 3155 C CA . ALA A 1 483 ? -5.927 -3.864 11.451 1.00 78.31 483 ALA A CA 1
ATOM 3156 C C . ALA A 1 483 ? -5.565 -5.352 11.603 1.00 78.31 483 ALA A C 1
ATOM 3158 O O . ALA A 1 483 ? -5.134 -5.979 10.632 1.00 78.31 483 ALA A O 1
ATOM 3159 N N . ALA A 1 484 ? -5.793 -5.922 12.790 1.00 79.19 484 ALA A N 1
ATOM 3160 C CA . ALA A 1 484 ? -5.521 -7.323 13.102 1.00 79.19 484 ALA A CA 1
ATOM 3161 C C . ALA A 1 484 ? -6.337 -8.281 12.227 1.00 79.19 484 ALA A C 1
ATOM 3163 O O . ALA A 1 484 ? -5.790 -9.230 11.657 1.00 79.19 484 ALA A O 1
ATOM 3164 N N . ALA A 1 485 ? -7.629 -7.996 12.062 1.00 83.88 485 ALA A N 1
ATOM 3165 C CA . ALA A 1 485 ? -8.502 -8.759 11.182 1.00 83.88 485 ALA A CA 1
ATOM 3166 C C . ALA A 1 485 ? -8.025 -8.744 9.735 1.00 83.88 485 ALA A C 1
ATOM 3168 O O . ALA A 1 485 ? -7.916 -9.794 9.106 1.00 83.88 485 ALA A O 1
ATOM 3169 N N . LYS A 1 486 ? -7.719 -7.553 9.208 1.00 83.75 486 LYS A N 1
ATOM 3170 C CA . LYS A 1 486 ? -7.280 -7.403 7.821 1.00 83.75 486 LYS A CA 1
ATOM 3171 C C . LYS A 1 486 ? -5.995 -8.194 7.562 1.00 83.75 486 LYS A C 1
ATOM 3173 O O . LYS A 1 486 ? -5.957 -8.971 6.613 1.00 83.75 486 LYS A O 1
ATOM 3178 N N . ALA A 1 487 ? -4.984 -8.029 8.418 1.00 77.81 487 ALA A N 1
ATOM 3179 C CA . ALA A 1 487 ? -3.711 -8.739 8.291 1.00 77.81 487 ALA A CA 1
ATOM 3180 C C . ALA A 1 487 ? -3.903 -10.265 8.337 1.00 77.81 487 ALA A C 1
ATOM 3182 O O . ALA A 1 487 ? -3.322 -10.997 7.537 1.00 77.81 487 ALA A O 1
ATOM 3183 N N . SER A 1 488 ? -4.771 -10.742 9.231 1.00 80.56 488 SER A N 1
ATOM 3184 C CA . SER A 1 488 ? -5.031 -12.175 9.404 1.00 80.56 488 SER A CA 1
ATOM 3185 C C . SER A 1 488 ? -5.801 -12.780 8.231 1.00 80.56 488 SER A C 1
ATOM 3187 O O . SER A 1 488 ? -5.466 -13.879 7.791 1.00 80.56 488 SER A O 1
ATOM 3189 N N . ALA A 1 489 ? -6.779 -12.061 7.671 1.00 84.12 489 ALA A N 1
ATOM 3190 C CA . ALA A 1 489 ? -7.471 -12.502 6.463 1.00 84.12 489 ALA A CA 1
ATOM 3191 C C . ALA A 1 489 ? -6.535 -12.554 5.249 1.00 84.12 489 ALA A C 1
ATOM 3193 O O . ALA A 1 489 ? -6.546 -13.539 4.513 1.00 84.12 489 ALA A O 1
ATOM 3194 N N . GLU A 1 490 ? -5.713 -11.523 5.035 1.00 82.19 490 GLU A N 1
ATOM 3195 C CA . GLU A 1 490 ? -4.767 -11.487 3.911 1.00 82.19 490 GLU A CA 1
ATOM 3196 C C . GLU A 1 490 ? -3.748 -12.631 4.002 1.00 82.19 490 GLU A C 1
ATOM 3198 O O . GLU A 1 490 ? -3.499 -13.317 3.009 1.00 82.19 490 GLU A O 1
ATOM 3203 N N . ALA A 1 491 ? -3.224 -12.904 5.199 1.00 77.00 491 ALA A N 1
ATOM 3204 C CA . ALA A 1 491 ? -2.312 -14.020 5.422 1.00 77.00 491 ALA A CA 1
ATOM 3205 C C . ALA A 1 491 ? -2.980 -15.390 5.233 1.00 77.00 491 ALA A C 1
ATOM 3207 O O . ALA A 1 491 ? -2.387 -16.292 4.643 1.00 77.00 491 ALA A O 1
ATOM 3208 N N . ALA A 1 492 ? -4.223 -15.550 5.691 1.00 81.56 492 ALA A N 1
ATOM 3209 C CA . ALA A 1 492 ? -4.987 -16.775 5.488 1.00 81.56 492 ALA A CA 1
ATOM 3210 C C . ALA A 1 492 ? -5.206 -17.065 3.996 1.00 81.56 492 ALA A C 1
ATOM 3212 O O . ALA A 1 492 ? -4.946 -18.179 3.540 1.00 81.56 492 ALA A O 1
ATOM 3213 N N . LEU A 1 493 ? -5.616 -16.055 3.226 1.00 86.62 493 LEU A N 1
ATOM 3214 C CA . LEU A 1 493 ? -5.792 -16.178 1.778 1.00 86.62 493 LEU A CA 1
ATOM 3215 C C . LEU A 1 493 ? -4.465 -16.494 1.073 1.00 86.62 493 LEU A C 1
ATOM 3217 O O . LEU A 1 493 ? -4.429 -17.346 0.188 1.00 86.62 493 LEU A O 1
ATOM 3221 N N . ALA A 1 494 ? -3.361 -15.866 1.493 1.00 75.44 494 ALA A N 1
ATOM 3222 C CA . ALA A 1 494 ? -2.029 -16.169 0.966 1.00 75.44 494 ALA A CA 1
ATOM 3223 C C . ALA A 1 494 ? -1.592 -17.617 1.257 1.00 75.44 494 ALA A C 1
ATOM 3225 O O . ALA A 1 494 ? -0.899 -18.224 0.443 1.00 75.44 494 ALA A O 1
ATOM 3226 N N . ALA A 1 495 ? -2.042 -18.193 2.375 1.00 78.31 495 ALA A N 1
ATOM 3227 C CA . ALA A 1 495 ? -1.836 -19.597 2.723 1.00 78.31 495 ALA A CA 1
ATOM 3228 C C . ALA A 1 495 ? -2.787 -20.570 1.988 1.00 78.31 495 ALA A C 1
ATOM 3230 O O . ALA A 1 495 ? -2.787 -21.763 2.288 1.00 78.31 495 ALA A O 1
ATOM 3231 N N . GLY A 1 496 ? -3.599 -20.088 1.038 1.00 87.94 496 GLY A N 1
ATOM 3232 C CA . GLY A 1 496 ? -4.533 -20.906 0.260 1.00 87.94 496 GLY A CA 1
ATOM 3233 C C . GLY A 1 496 ? -5.831 -21.257 0.990 1.00 87.94 496 GLY A C 1
ATOM 3234 O O . GLY A 1 496 ? -6.552 -22.146 0.539 1.00 87.94 496 GLY A O 1
ATOM 3235 N N . LYS A 1 497 ? -6.135 -20.581 2.106 1.00 89.38 497 LYS A N 1
ATOM 3236 C CA . LYS A 1 497 ? -7.401 -20.767 2.823 1.00 89.38 497 LYS A CA 1
ATOM 3237 C C . LYS A 1 497 ? -8.571 -20.185 2.044 1.00 89.38 497 LYS A C 1
ATOM 3239 O O . LYS A 1 497 ? -8.424 -19.251 1.256 1.00 89.38 497 LYS A O 1
ATOM 3244 N N . THR A 1 498 ? -9.752 -20.732 2.295 1.00 91.00 498 THR A N 1
ATOM 3245 C CA . THR A 1 498 ? -10.998 -20.217 1.719 1.00 91.00 498 THR A CA 1
ATOM 3246 C C . THR A 1 498 ? -11.352 -18.842 2.300 1.00 91.00 498 THR A C 1
ATOM 3248 O O . THR A 1 498 ? -10.887 -18.468 3.377 1.00 91.00 498 THR A O 1
ATOM 3251 N N . HIS A 1 499 ? -12.212 -18.079 1.617 1.00 86.06 499 HIS A N 1
ATOM 3252 C CA . HIS A 1 499 ? -12.690 -16.786 2.129 1.00 86.06 499 HIS A CA 1
ATOM 3253 C C . HIS A 1 499 ? -13.410 -16.907 3.481 1.00 86.06 499 HIS A C 1
ATOM 3255 O O . HIS A 1 499 ? -13.248 -16.030 4.329 1.00 86.06 499 HIS A O 1
ATOM 3261 N N . ASP A 1 500 ? -14.148 -17.998 3.706 1.00 84.81 500 ASP A N 1
ATOM 3262 C CA . ASP A 1 500 ? -14.829 -18.262 4.978 1.00 84.81 500 ASP A CA 1
ATOM 3263 C C . ASP A 1 500 ? -13.817 -18.523 6.111 1.00 84.81 500 ASP A C 1
ATOM 3265 O O . ASP A 1 500 ? -13.938 -17.956 7.197 1.00 84.81 500 ASP A O 1
ATOM 3269 N N . GLU A 1 501 ? -12.768 -19.311 5.854 1.00 86.31 501 GLU A N 1
ATOM 3270 C CA . GLU A 1 501 ? -11.684 -19.544 6.821 1.00 86.31 501 GLU A CA 1
ATOM 3271 C C . GLU A 1 501 ? -10.872 -18.273 7.101 1.00 86.31 501 GLU A C 1
ATOM 3273 O O . GLU A 1 501 ? -10.516 -17.999 8.248 1.00 86.31 501 GLU A O 1
ATOM 3278 N N . ALA A 1 502 ? -10.587 -17.474 6.068 1.00 85.69 502 ALA A N 1
ATOM 3279 C CA . ALA A 1 502 ? -9.888 -16.202 6.211 1.00 85.69 502 ALA A CA 1
ATOM 3280 C C . ALA A 1 502 ? -10.687 -15.206 7.059 1.00 85.69 502 ALA A C 1
ATOM 3282 O O . ALA A 1 502 ? -10.119 -14.509 7.899 1.00 85.69 502 ALA A O 1
ATOM 3283 N N . ALA A 1 503 ? -12.007 -15.175 6.886 1.00 85.81 503 ALA A N 1
ATOM 3284 C CA . ALA A 1 503 ? -12.880 -14.345 7.696 1.00 85.81 503 ALA A CA 1
ATOM 3285 C C . ALA A 1 503 ? -12.995 -14.827 9.146 1.00 85.81 503 ALA A C 1
ATOM 3287 O O . ALA A 1 503 ? -12.996 -14.003 10.059 1.00 85.81 503 ALA A O 1
ATOM 3288 N N . ALA A 1 504 ? -13.044 -16.141 9.376 1.00 84.25 504 ALA A N 1
ATOM 3289 C CA . ALA A 1 504 ? -13.014 -16.694 10.727 1.00 84.25 504 ALA A CA 1
ATOM 3290 C C . ALA A 1 504 ? -11.717 -16.305 11.458 1.00 84.25 504 ALA A C 1
ATOM 3292 O O . ALA A 1 504 ? -11.757 -15.847 12.598 1.00 84.25 504 ALA A O 1
ATOM 3293 N N . LEU A 1 505 ? -10.569 -16.394 10.779 1.00 84.12 505 LEU A N 1
ATOM 3294 C CA . LEU A 1 505 ? -9.278 -15.968 11.330 1.00 84.12 505 LEU A CA 1
ATOM 3295 C C . LEU A 1 505 ? -9.210 -14.459 11.572 1.00 84.12 505 LEU A C 1
ATOM 3297 O O . LEU A 1 505 ? -8.656 -14.027 12.580 1.00 84.12 505 LEU A O 1
ATOM 3301 N N . ALA A 1 506 ? -9.796 -13.656 10.683 1.00 85.44 506 ALA A N 1
ATOM 3302 C CA . ALA A 1 506 ? -9.932 -12.220 10.885 1.00 85.44 506 ALA A CA 1
ATOM 3303 C C . ALA A 1 506 ? -10.759 -11.878 12.129 1.00 85.44 506 ALA A C 1
ATOM 3305 O O . ALA A 1 506 ? -10.359 -11.003 12.896 1.00 85.44 506 ALA A O 1
ATOM 3306 N N . ALA A 1 507 ? -11.871 -12.582 12.354 1.00 83.81 507 ALA A N 1
ATOM 3307 C CA . ALA A 1 507 ? -12.695 -12.400 13.542 1.00 83.81 507 ALA A CA 1
ATOM 3308 C C . ALA A 1 507 ? -11.910 -12.739 14.818 1.00 83.81 507 ALA A C 1
ATOM 3310 O O . ALA A 1 507 ? -11.858 -11.919 15.731 1.00 83.81 507 ALA A O 1
ATOM 3311 N N . VAL A 1 508 ? -11.216 -13.885 14.844 1.00 84.75 508 VAL A N 1
ATOM 3312 C CA . VAL A 1 508 ? -10.361 -14.291 15.977 1.00 84.75 508 VAL A CA 1
ATOM 3313 C C . VAL A 1 508 ? -9.278 -13.245 16.259 1.00 84.75 508 VAL A C 1
ATOM 3315 O O . VAL A 1 508 ? -9.056 -12.878 17.412 1.00 84.75 508 VAL A O 1
ATOM 3318 N N . ALA A 1 509 ? -8.632 -12.717 15.217 1.00 81.88 509 ALA A N 1
ATOM 3319 C CA . ALA A 1 509 ? -7.606 -11.689 15.360 1.00 81.88 509 ALA A CA 1
ATOM 3320 C C . ALA A 1 509 ? -8.157 -10.364 15.899 1.00 81.88 509 ALA A C 1
ATOM 3322 O O . ALA A 1 509 ? -7.523 -9.738 16.747 1.00 81.88 509 ALA A O 1
ATOM 3323 N N . ALA A 1 510 ? -9.332 -9.940 15.420 1.00 85.50 510 ALA A N 1
ATOM 3324 C CA . ALA A 1 510 ? -9.999 -8.741 15.912 1.00 85.50 510 ALA A CA 1
ATOM 3325 C C . ALA A 1 510 ? -10.385 -8.876 17.385 1.00 85.50 510 ALA A C 1
ATOM 3327 O O . ALA A 1 510 ? -10.110 -7.964 18.161 1.00 85.50 510 ALA A O 1
ATOM 3328 N N . THR A 1 511 ? -10.972 -10.009 17.778 1.00 84.31 511 THR A N 1
ATOM 3329 C CA . THR A 1 511 ? -11.350 -10.262 19.172 1.00 84.31 511 THR A CA 1
ATOM 3330 C C . THR A 1 511 ? -10.118 -10.296 20.074 1.00 84.31 511 THR A C 1
ATOM 3332 O O . THR A 1 511 ? -10.094 -9.597 21.081 1.00 84.31 511 THR A O 1
ATOM 3335 N N . ALA A 1 512 ? -9.049 -10.994 19.675 1.00 81.38 512 ALA A N 1
ATOM 3336 C CA . ALA A 1 512 ? -7.802 -11.027 20.441 1.00 81.38 512 ALA A CA 1
ATOM 3337 C C . ALA A 1 512 ? -7.151 -9.637 20.581 1.00 81.38 512 ALA A C 1
ATOM 3339 O O . ALA A 1 512 ? -6.583 -9.319 21.625 1.00 81.38 512 ALA A O 1
ATOM 3340 N N . ALA A 1 513 ? -7.227 -8.797 19.543 1.00 80.88 513 ALA A N 1
ATOM 3341 C CA . ALA A 1 513 ? -6.739 -7.421 19.599 1.00 80.88 513 ALA A CA 1
ATOM 3342 C C . ALA A 1 513 ? -7.594 -6.541 20.524 1.00 80.88 513 ALA A C 1
ATOM 3344 O O . ALA A 1 513 ? -7.045 -5.758 21.293 1.00 80.88 513 ALA A O 1
ATOM 3345 N N . ALA A 1 514 ? -8.919 -6.690 20.479 1.00 85.50 514 ALA A N 1
ATOM 3346 C CA . ALA A 1 514 ? -9.844 -5.972 21.346 1.00 85.50 514 ALA A CA 1
ATOM 3347 C C . ALA A 1 514 ? -9.672 -6.358 22.827 1.00 85.50 514 ALA A C 1
ATOM 3349 O O . ALA A 1 514 ? -9.593 -5.481 23.685 1.00 85.50 514 ALA A O 1
ATOM 3350 N N . GLU A 1 515 ? -9.528 -7.650 23.132 1.00 86.25 515 GLU A N 1
ATOM 3351 C CA . GLU A 1 515 ? -9.228 -8.128 24.488 1.00 86.25 515 GLU A CA 1
ATOM 3352 C C . GLU A 1 515 ? -7.877 -7.602 24.986 1.00 86.25 515 GLU A C 1
ATOM 3354 O O . GLU A 1 515 ? -7.770 -7.121 26.114 1.00 86.25 515 GLU A O 1
ATOM 3359 N N . ALA A 1 516 ? -6.846 -7.619 24.132 1.00 81.94 516 ALA A N 1
ATOM 3360 C CA . ALA A 1 516 ? -5.542 -7.042 24.457 1.00 81.94 516 ALA A CA 1
ATOM 3361 C C . ALA A 1 516 ? -5.608 -5.524 24.709 1.00 81.94 516 ALA A C 1
ATOM 3363 O O . ALA A 1 516 ? -4.752 -4.989 25.416 1.00 81.94 516 ALA A O 1
ATOM 3364 N N . ALA A 1 517 ? -6.621 -4.843 24.163 1.00 83.56 517 ALA A N 1
ATOM 3365 C CA . ALA A 1 517 ? -6.884 -3.427 24.400 1.00 83.56 517 ALA A CA 1
ATOM 3366 C C . ALA A 1 517 ? -7.624 -3.151 25.719 1.00 83.56 517 ALA A C 1
ATOM 3368 O O . ALA A 1 517 ? -7.810 -1.991 26.077 1.00 83.56 517 ALA A O 1
ATOM 3369 N N . GLY A 1 518 ? -8.030 -4.195 26.449 1.00 88.81 518 GLY A N 1
ATOM 3370 C CA . GLY A 1 518 ? -8.807 -4.073 27.680 1.00 88.81 518 GLY A CA 1
ATOM 3371 C C . GLY A 1 518 ? -10.308 -3.894 27.451 1.00 88.81 518 GLY A C 1
ATOM 3372 O O . GLY A 1 518 ? -11.019 -3.559 28.399 1.00 88.81 518 GLY A O 1
ATOM 3373 N N . LEU A 1 519 ? -10.809 -4.122 26.229 1.00 88.94 519 LEU A N 1
ATOM 3374 C CA . LEU A 1 519 ? -12.249 -4.145 25.989 1.00 88.94 519 LEU A CA 1
ATOM 3375 C C . LEU A 1 519 ? -12.894 -5.317 26.728 1.00 88.94 519 LEU A C 1
ATOM 3377 O O . LEU A 1 519 ? -12.338 -6.414 26.815 1.00 88.94 519 LEU A O 1
ATOM 3381 N N . SER A 1 520 ? -14.109 -5.088 27.227 1.00 89.69 520 SER A N 1
ATOM 3382 C CA . SER A 1 520 ? -14.928 -6.174 27.764 1.00 89.69 520 SER A CA 1
ATOM 3383 C C . SER A 1 520 ? -15.176 -7.243 26.685 1.00 89.69 520 SER A C 1
ATOM 3385 O O . SER A 1 520 ? -15.266 -6.901 25.500 1.00 89.69 520 SER A O 1
ATOM 3387 N N . PRO A 1 521 ? -15.341 -8.528 27.056 1.00 85.44 521 PRO A N 1
ATOM 3388 C CA . PRO A 1 521 ? -15.571 -9.597 26.084 1.00 85.44 521 PRO A CA 1
ATOM 3389 C C . PRO A 1 521 ? -16.744 -9.321 25.131 1.00 85.44 521 PRO A C 1
ATOM 3391 O O . PRO A 1 521 ? -16.655 -9.620 23.944 1.00 85.44 521 PRO A O 1
ATOM 3394 N N . SER A 1 522 ? -17.823 -8.688 25.611 1.00 84.75 522 SER A N 1
ATOM 3395 C CA . SER A 1 522 ? -18.966 -8.310 24.769 1.00 84.75 522 SER A CA 1
ATOM 3396 C C . SER A 1 522 ? -18.587 -7.279 23.704 1.00 84.75 522 SER A C 1
ATOM 3398 O O . SER A 1 522 ? -18.892 -7.475 22.529 1.00 84.75 522 SER A O 1
ATOM 3400 N N . MET A 1 523 ? -17.859 -6.227 24.083 1.00 84.81 523 MET A N 1
ATOM 3401 C CA . MET A 1 523 ? -17.382 -5.212 23.139 1.00 84.81 523 MET A CA 1
ATOM 3402 C C . MET A 1 523 ? -16.359 -5.776 22.147 1.00 84.81 523 MET A C 1
ATOM 3404 O O . MET A 1 523 ? -16.365 -5.405 20.975 1.00 84.81 523 MET A O 1
ATOM 3408 N N . ALA A 1 524 ? -15.501 -6.699 22.587 1.00 81.56 524 ALA A N 1
ATOM 3409 C CA . ALA A 1 524 ? -14.532 -7.358 21.716 1.00 81.56 524 ALA A CA 1
ATOM 3410 C C . ALA A 1 524 ? -15.207 -8.215 20.632 1.00 81.56 524 ALA A C 1
ATOM 3412 O O . ALA A 1 524 ? -14.762 -8.239 19.479 1.00 81.56 524 ALA A O 1
ATOM 3413 N N . ILE A 1 525 ? -16.311 -8.882 20.979 1.00 83.62 525 ILE A N 1
ATOM 3414 C CA . ILE A 1 525 ? -17.130 -9.650 20.035 1.00 83.62 525 ILE A CA 1
ATOM 3415 C C . ILE A 1 525 ? -17.829 -8.714 19.042 1.00 83.62 525 ILE A C 1
ATOM 3417 O O . ILE A 1 525 ? -17.790 -8.968 17.836 1.00 83.62 525 ILE A O 1
ATOM 3421 N N . GLU A 1 526 ? -18.429 -7.620 19.517 1.00 83.56 526 GLU A N 1
ATOM 3422 C CA . GLU A 1 526 ? -19.088 -6.634 18.650 1.00 83.56 526 GLU A CA 1
ATOM 3423 C C . GLU A 1 526 ? -18.108 -5.987 17.663 1.00 83.56 526 GLU A C 1
ATOM 3425 O O . GLU A 1 526 ? -18.394 -5.913 16.464 1.00 83.56 526 GLU A O 1
ATOM 3430 N N . ALA A 1 527 ? -16.918 -5.598 18.132 1.00 78.12 527 ALA A N 1
ATOM 3431 C CA . ALA A 1 527 ? -15.859 -5.058 17.284 1.00 78.12 527 ALA A CA 1
ATOM 3432 C C . ALA A 1 527 ? -15.413 -6.078 16.220 1.00 78.12 527 ALA A C 1
ATOM 3434 O O . ALA A 1 527 ? -15.325 -5.747 15.034 1.00 78.12 527 ALA A O 1
ATOM 3435 N N . GLY A 1 528 ? -15.203 -7.340 16.613 1.00 78.25 528 GLY A N 1
ATOM 3436 C CA . GLY A 1 528 ? -14.861 -8.424 15.689 1.00 78.25 528 GLY A CA 1
ATOM 3437 C C . GLY A 1 528 ? -15.928 -8.662 14.619 1.00 78.25 528 GLY A C 1
ATOM 3438 O O . GLY A 1 528 ? -15.609 -8.776 13.429 1.00 78.25 528 GLY A O 1
ATOM 3439 N N . ALA A 1 529 ? -17.204 -8.661 15.005 1.00 79.81 529 ALA A N 1
ATOM 3440 C CA . ALA A 1 529 ? -18.325 -8.806 14.083 1.00 79.81 529 ALA A CA 1
ATOM 3441 C C . ALA A 1 529 ? -18.402 -7.631 13.090 1.00 79.81 529 ALA A C 1
ATOM 3443 O O . ALA A 1 529 ? -18.489 -7.849 11.878 1.00 79.81 529 ALA A O 1
ATOM 3444 N N . ALA A 1 530 ? -18.289 -6.390 13.574 1.00 81.81 530 ALA A N 1
ATOM 3445 C CA . ALA A 1 530 ? -18.327 -5.194 12.733 1.00 81.81 530 ALA A CA 1
ATOM 3446 C C . ALA A 1 530 ? -17.203 -5.187 11.684 1.00 81.81 530 ALA A C 1
ATOM 3448 O O . ALA A 1 530 ? -17.430 -4.892 10.506 1.00 81.81 530 ALA A O 1
ATOM 3449 N N . VAL A 1 531 ? -15.990 -5.554 12.096 1.00 78.38 531 VAL A N 1
ATOM 3450 C CA . VAL A 1 531 ? -14.824 -5.634 11.212 1.00 78.38 531 VAL A CA 1
ATOM 3451 C C . VAL A 1 531 ? -14.989 -6.737 10.163 1.00 78.38 531 VAL A C 1
ATOM 3453 O O . VAL A 1 531 ? -14.714 -6.505 8.982 1.00 78.38 531 VAL A O 1
ATOM 3456 N N . THR A 1 532 ? -15.505 -7.902 10.558 1.00 78.38 532 THR A N 1
ATOM 3457 C CA . THR A 1 532 ? -15.769 -9.025 9.642 1.00 78.38 532 THR A CA 1
ATOM 3458 C C . THR A 1 532 ? -16.793 -8.640 8.571 1.00 78.38 532 THR A C 1
ATOM 3460 O O . THR A 1 532 ? -16.584 -8.903 7.385 1.00 78.38 532 THR A O 1
ATOM 3463 N N . GLY A 1 533 ? -17.861 -7.930 8.953 1.00 81.62 533 GLY A N 1
ATOM 3464 C CA . GLY A 1 533 ? -18.845 -7.405 8.002 1.00 81.62 533 GLY A CA 1
ATOM 3465 C C . GLY A 1 533 ? -18.228 -6.438 6.987 1.00 81.62 533 GLY A C 1
ATOM 3466 O O . GLY A 1 533 ? -18.441 -6.580 5.781 1.00 81.62 533 GLY A O 1
ATOM 3467 N N . ARG A 1 534 ? -17.392 -5.491 7.447 1.00 83.12 534 ARG A N 1
ATOM 3468 C CA . ARG A 1 534 ? -16.679 -4.555 6.554 1.00 83.12 534 ARG A CA 1
ATOM 3469 C C . ARG A 1 534 ? -15.740 -5.287 5.590 1.00 83.12 534 ARG A C 1
ATOM 3471 O O . ARG A 1 534 ? -15.627 -4.878 4.435 1.00 83.12 534 ARG A O 1
ATOM 3478 N N . PHE A 1 535 ? -15.072 -6.350 6.044 1.00 78.88 535 PHE A N 1
ATOM 3479 C CA . PHE A 1 535 ? -14.174 -7.148 5.208 1.00 78.88 535 PHE A CA 1
ATOM 3480 C C . PHE A 1 535 ? -14.919 -7.806 4.040 1.00 78.88 535 PHE A C 1
ATOM 3482 O O . PHE A 1 535 ? -14.545 -7.587 2.887 1.00 78.88 535 PHE A O 1
ATOM 3489 N N . PHE A 1 536 ? -16.010 -8.529 4.312 1.00 79.06 536 PHE A N 1
ATOM 3490 C CA . PHE A 1 536 ? -16.794 -9.189 3.261 1.00 79.06 536 PHE A CA 1
ATOM 3491 C C . PHE A 1 536 ? -17.409 -8.205 2.271 1.00 79.06 536 PHE A C 1
ATOM 3493 O O . PHE A 1 536 ? -17.347 -8.443 1.066 1.00 79.06 536 PHE A O 1
ATOM 3500 N N . ALA A 1 537 ? -17.910 -7.063 2.751 1.00 79.94 537 ALA A N 1
ATOM 3501 C CA . ALA A 1 537 ? -18.407 -6.016 1.863 1.00 79.94 537 ALA A CA 1
ATOM 3502 C C . ALA A 1 537 ? -17.315 -5.541 0.886 1.00 79.94 537 ALA A C 1
ATOM 3504 O O . ALA A 1 537 ? -17.575 -5.328 -0.298 1.00 79.94 537 ALA A O 1
ATOM 3505 N N . ARG A 1 538 ? -16.068 -5.411 1.359 1.00 78.06 538 ARG A N 1
ATOM 3506 C CA . ARG A 1 538 ? -14.937 -4.959 0.538 1.00 78.06 538 ARG A CA 1
ATOM 3507 C C . ARG A 1 538 ? -14.483 -6.018 -0.465 1.00 78.06 538 ARG A C 1
ATOM 3509 O O . ARG A 1 538 ? -14.212 -5.667 -1.609 1.00 78.06 538 ARG A O 1
ATOM 3516 N N . VAL A 1 539 ? -14.426 -7.287 -0.058 1.00 76.44 539 VAL A N 1
ATOM 3517 C CA . VAL A 1 539 ? -14.095 -8.410 -0.953 1.00 76.44 539 VAL A CA 1
ATOM 3518 C C . VAL A 1 539 ? -15.132 -8.527 -2.068 1.00 76.44 539 VAL A C 1
ATOM 3520 O O . VAL A 1 539 ? -14.761 -8.521 -3.238 1.00 76.44 539 VAL A O 1
ATOM 3523 N N . ALA A 1 540 ? -16.422 -8.517 -1.725 1.00 76.06 540 ALA A N 1
ATOM 3524 C CA . ALA A 1 540 ? -17.509 -8.592 -2.698 1.00 76.06 540 ALA A CA 1
ATOM 3525 C C . ALA A 1 540 ? -17.454 -7.443 -3.724 1.00 76.06 540 ALA A C 1
ATOM 3527 O O . ALA A 1 540 ? -17.630 -7.669 -4.922 1.00 76.06 540 ALA A O 1
ATOM 3528 N N . LEU A 1 541 ? -17.135 -6.219 -3.285 1.00 74.69 541 LEU A N 1
ATOM 3529 C CA . LEU A 1 541 ? -16.957 -5.077 -4.188 1.00 74.69 541 LEU A CA 1
ATOM 3530 C C . LEU A 1 541 ? -15.741 -5.231 -5.117 1.00 74.69 541 LEU A C 1
ATOM 3532 O O . LEU A 1 541 ? -15.822 -4.862 -6.287 1.00 74.69 541 LEU A O 1
ATOM 3536 N N . VAL A 1 542 ? -14.621 -5.778 -4.629 1.00 69.62 542 VAL A N 1
ATOM 3537 C CA . VAL A 1 542 ? -13.422 -6.036 -5.454 1.00 69.62 542 VAL A CA 1
ATOM 3538 C C . VAL A 1 542 ? -13.684 -7.120 -6.501 1.00 69.62 542 VAL A C 1
ATOM 3540 O O . VAL A 1 542 ? -13.177 -7.024 -7.617 1.00 69.62 542 VAL A O 1
ATOM 3543 N N . GLU A 1 543 ? -14.519 -8.107 -6.182 1.00 75.94 543 GLU A N 1
ATOM 3544 C CA . GLU A 1 543 ? -14.982 -9.131 -7.127 1.00 75.94 543 GLU A CA 1
ATOM 3545 C C . GLU A 1 543 ? -16.018 -8.611 -8.141 1.00 75.94 543 GLU A C 1
ATOM 3547 O O . GLU A 1 543 ? -16.446 -9.352 -9.025 1.00 75.94 543 GLU A O 1
ATOM 3552 N N . GLY A 1 544 ? -16.419 -7.339 -8.046 1.00 83.12 544 GLY A N 1
ATOM 3553 C CA . GLY A 1 544 ? -17.383 -6.722 -8.954 1.00 83.12 544 GLY A CA 1
ATOM 3554 C C . GLY A 1 544 ? -18.844 -7.046 -8.636 1.00 83.12 544 GLY A C 1
ATOM 3555 O O . GLY A 1 544 ? -19.704 -6.838 -9.493 1.00 83.12 544 GLY A O 1
ATOM 3556 N N . ARG A 1 545 ? -19.150 -7.539 -7.427 1.00 86.12 545 ARG A N 1
ATOM 3557 C CA . ARG A 1 545 ? -20.538 -7.726 -6.977 1.00 86.12 545 ARG A CA 1
ATOM 3558 C C . ARG A 1 545 ? -21.200 -6.374 -6.718 1.00 86.12 545 ARG A C 1
ATOM 3560 O O . ARG A 1 545 ? -20.545 -5.382 -6.390 1.00 86.12 545 ARG A O 1
ATOM 3567 N N . SER A 1 546 ? -22.523 -6.334 -6.866 1.00 88.38 546 SER A N 1
ATOM 3568 C CA . SER A 1 546 ? -23.296 -5.118 -6.593 1.00 88.38 546 SER A CA 1
ATOM 3569 C C . SER A 1 546 ? -23.243 -4.742 -5.100 1.00 88.38 546 SER A C 1
ATOM 3571 O O . SER A 1 546 ? -23.083 -5.626 -4.254 1.00 88.38 546 SER A O 1
ATOM 3573 N N . PRO A 1 547 ? -23.427 -3.457 -4.737 1.00 84.12 547 PRO A N 1
ATOM 3574 C CA . PRO A 1 547 ? -23.442 -3.024 -3.336 1.00 84.12 547 PRO A CA 1
ATOM 3575 C C . PRO A 1 547 ? -24.478 -3.759 -2.472 1.00 84.12 547 PRO A C 1
ATOM 3577 O O . PRO A 1 547 ? -24.222 -4.027 -1.302 1.00 84.12 547 PRO A O 1
ATOM 3580 N N . GLU A 1 548 ? -25.626 -4.125 -3.049 1.00 87.50 548 GLU A N 1
ATOM 3581 C CA . GLU A 1 548 ? -26.689 -4.872 -2.363 1.00 87.50 548 GLU A CA 1
ATOM 3582 C C . GLU A 1 548 ? -26.272 -6.317 -2.068 1.00 87.50 548 GLU A C 1
ATOM 3584 O O . GLU A 1 548 ? -26.474 -6.805 -0.957 1.00 87.50 548 GLU A O 1
ATOM 3589 N N . GLN A 1 549 ? -25.621 -6.986 -3.025 1.00 85.62 549 GLN A N 1
ATOM 3590 C CA . GLN A 1 549 ? -25.062 -8.327 -2.820 1.00 85.62 549 GLN A CA 1
ATOM 3591 C C . GLN A 1 549 ? -23.928 -8.307 -1.790 1.00 85.62 549 GLN A C 1
ATOM 3593 O O . GLN A 1 549 ? -23.898 -9.146 -0.894 1.00 85.62 549 GLN A O 1
ATOM 3598 N N . ALA A 1 550 ? -23.046 -7.306 -1.865 1.00 81.25 550 ALA A N 1
ATOM 3599 C CA . ALA A 1 550 ? -21.970 -7.116 -0.899 1.00 81.25 550 ALA A CA 1
ATOM 3600 C C . ALA A 1 550 ? -22.505 -6.899 0.528 1.00 81.25 550 ALA A C 1
ATOM 3602 O O . ALA A 1 550 ? -21.972 -7.467 1.481 1.00 81.25 550 ALA A O 1
ATOM 3603 N N . ALA A 1 551 ? -23.581 -6.120 0.682 1.00 81.56 551 ALA A N 1
ATOM 3604 C CA . ALA A 1 551 ? -24.234 -5.900 1.970 1.00 81.56 551 ALA A CA 1
ATOM 3605 C C . ALA A 1 551 ? -24.931 -7.166 2.500 1.00 81.56 551 ALA A C 1
ATOM 3607 O O . ALA A 1 551 ? -24.821 -7.470 3.688 1.00 81.56 551 ALA A O 1
ATOM 3608 N N . ALA A 1 552 ? -25.607 -7.929 1.636 1.00 85.56 552 ALA A N 1
ATOM 3609 C CA . ALA A 1 552 ? -26.269 -9.176 2.018 1.00 85.56 552 ALA A CA 1
ATOM 3610 C C . ALA A 1 552 ? -25.266 -10.249 2.478 1.00 85.56 552 ALA A C 1
ATOM 3612 O O . ALA A 1 552 ? -25.479 -10.908 3.498 1.00 85.56 552 ALA A O 1
ATOM 3613 N N . GLU A 1 553 ? -24.144 -10.391 1.771 1.00 82.19 553 GLU A N 1
ATOM 3614 C CA . GLU A 1 553 ? -23.069 -11.320 2.134 1.00 82.19 553 GLU A CA 1
ATOM 3615 C C . GLU A 1 553 ? -22.363 -10.909 3.423 1.00 82.19 553 GLU A C 1
ATOM 3617 O O . GLU A 1 553 ? -22.130 -11.757 4.286 1.00 82.19 553 GLU A O 1
ATOM 3622 N N . ALA A 1 554 ? -22.100 -9.610 3.597 1.00 78.62 554 ALA A N 1
ATOM 3623 C CA . ALA A 1 554 ? -21.591 -9.071 4.851 1.00 78.62 554 ALA A CA 1
ATOM 3624 C C . ALA A 1 554 ? -22.545 -9.368 6.018 1.00 78.62 554 ALA A C 1
ATOM 3626 O O . ALA A 1 554 ? -22.099 -9.845 7.059 1.00 78.62 554 ALA A O 1
ATOM 3627 N N . GLY A 1 555 ? -23.855 -9.166 5.836 1.00 83.38 555 GLY A N 1
ATOM 3628 C CA . GLY A 1 555 ? -24.871 -9.501 6.838 1.00 83.38 555 GLY A CA 1
ATOM 3629 C C . GLY A 1 555 ? -24.875 -10.990 7.195 1.00 83.38 555 GLY A C 1
ATOM 3630 O O . GLY A 1 555 ? -24.813 -11.346 8.370 1.00 83.38 555 GLY A O 1
ATOM 3631 N N . HIS A 1 556 ? -24.856 -11.874 6.194 1.00 84.00 556 HIS A N 1
ATOM 3632 C CA . HIS A 1 556 ? -24.780 -13.323 6.410 1.00 84.00 556 HIS A CA 1
ATOM 3633 C C . HIS A 1 556 ? -23.500 -13.754 7.135 1.00 84.00 556 HIS A C 1
ATOM 3635 O O . HIS A 1 556 ? -23.541 -14.666 7.964 1.00 84.00 556 HIS A O 1
ATOM 3641 N N . ALA A 1 557 ? -22.365 -13.130 6.825 1.00 77.19 557 ALA A N 1
ATOM 3642 C CA . ALA A 1 557 ? -21.100 -13.403 7.492 1.00 77.19 557 ALA A CA 1
ATOM 3643 C C . ALA A 1 557 ? -21.110 -12.946 8.956 1.00 77.19 557 ALA A C 1
ATOM 3645 O O . ALA A 1 557 ? -20.702 -13.708 9.830 1.00 77.19 557 ALA A O 1
ATOM 3646 N N . VAL A 1 558 ? -21.638 -11.749 9.232 1.00 81.25 558 VAL A N 1
ATOM 3647 C CA . VAL A 1 558 ? -21.816 -11.232 10.598 1.00 81.25 558 VAL A CA 1
ATOM 3648 C C . VAL A 1 558 ? -22.722 -12.156 11.407 1.00 81.25 558 VAL A C 1
ATOM 3650 O O . VAL A 1 558 ? -22.356 -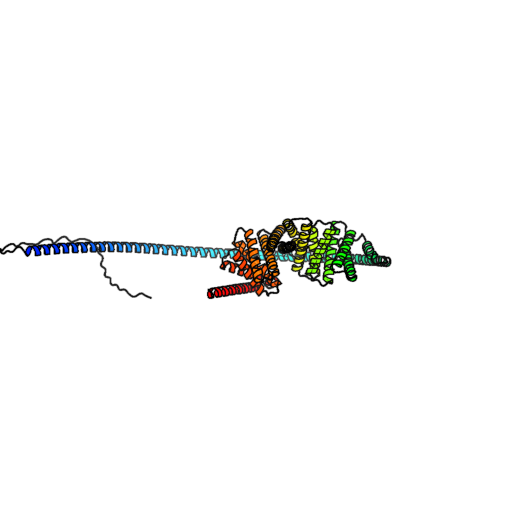12.554 12.511 1.00 81.25 558 VAL A O 1
ATOM 3653 N N . CYS A 1 559 ? -23.860 -12.577 10.848 1.00 80.62 559 CYS A N 1
ATOM 3654 C CA . CYS A 1 559 ? -24.749 -13.529 11.511 1.00 80.62 559 CYS A CA 1
ATOM 3655 C C . CYS A 1 559 ? -24.055 -14.870 11.787 1.00 80.62 559 CYS A C 1
ATOM 3657 O O . CYS A 1 559 ? -24.174 -15.390 12.892 1.00 80.62 559 CYS A O 1
ATOM 3659 N N . ARG A 1 560 ? -23.298 -15.423 10.827 1.00 79.25 560 ARG A N 1
ATOM 3660 C CA . ARG A 1 560 ? -22.541 -16.670 11.038 1.00 79.25 560 ARG A CA 1
ATOM 3661 C C . ARG A 1 560 ? -21.488 -16.527 12.138 1.00 79.25 560 ARG A C 1
ATOM 3663 O O . ARG A 1 560 ? -21.390 -17.414 12.982 1.00 79.25 560 ARG A O 1
ATOM 3670 N N . ALA A 1 561 ? -20.752 -15.417 12.160 1.00 72.50 561 ALA A N 1
ATOM 3671 C CA . ALA A 1 561 ? -19.760 -15.139 13.195 1.00 72.50 561 ALA A CA 1
ATOM 3672 C C . ALA A 1 561 ? -20.408 -15.033 14.585 1.00 72.50 561 ALA A C 1
ATOM 3674 O O . ALA A 1 561 ? -19.966 -15.696 15.520 1.00 72.50 561 ALA A O 1
ATOM 3675 N N . LEU A 1 562 ? -21.507 -14.280 14.709 1.00 77.25 562 LEU A N 1
ATOM 3676 C CA . LEU A 1 562 ? -22.245 -14.140 15.969 1.00 77.25 562 LEU A CA 1
ATOM 3677 C C . LEU A 1 562 ? -22.823 -15.476 16.455 1.00 77.25 562 LEU A C 1
ATOM 3679 O O . LEU A 1 562 ? -22.757 -15.775 17.646 1.00 77.25 562 LEU A O 1
ATOM 3683 N N . VAL A 1 563 ? -23.345 -16.311 15.549 1.00 81.25 563 VAL A N 1
ATOM 3684 C CA . VAL A 1 563 ? -23.839 -17.653 15.898 1.00 81.25 563 VAL A CA 1
ATOM 3685 C C . VAL A 1 563 ? -22.698 -18.548 16.379 1.00 81.25 563 VAL A C 1
ATOM 3687 O O . VAL A 1 563 ? -22.856 -19.212 17.400 1.00 81.25 563 VAL A O 1
ATOM 3690 N N . ALA A 1 564 ? -21.545 -18.550 15.703 1.00 72.94 564 ALA A N 1
ATOM 3691 C CA . ALA A 1 564 ? -20.390 -19.349 16.117 1.00 72.94 564 ALA A CA 1
ATOM 3692 C C . ALA A 1 564 ? -19.887 -18.951 17.515 1.00 72.94 564 ALA A C 1
ATOM 3694 O O . ALA A 1 564 ? -19.637 -19.820 18.350 1.00 72.94 564 ALA A O 1
ATOM 3695 N N . VAL A 1 565 ? -19.819 -17.646 17.798 1.00 72.19 565 VAL A N 1
ATOM 3696 C CA . VAL A 1 565 ? -19.441 -17.127 19.121 1.00 72.19 565 VAL A CA 1
ATOM 3697 C C . VAL A 1 565 ? -20.474 -17.508 20.183 1.00 72.19 565 VAL A C 1
ATOM 3699 O O . VAL A 1 565 ? -20.100 -17.976 21.255 1.00 72.19 565 VAL A O 1
ATOM 3702 N N . ASN A 1 566 ? -21.771 -17.382 19.887 1.00 77.12 566 ASN A N 1
ATOM 3703 C CA . ASN A 1 566 ? -22.829 -17.765 20.822 1.00 77.12 566 ASN A CA 1
ATOM 3704 C C . ASN A 1 566 ? -22.810 -19.275 21.126 1.00 77.12 566 ASN A C 1
ATOM 3706 O O . ASN A 1 566 ? -22.991 -19.686 22.271 1.00 77.12 566 ASN A O 1
ATOM 3710 N N . VAL A 1 567 ? -22.553 -20.119 20.122 1.00 79.00 567 VAL A N 1
ATOM 3711 C CA . VAL A 1 567 ? -22.396 -21.570 20.317 1.00 79.00 567 VAL A CA 1
ATOM 3712 C C . VAL A 1 567 ? -21.186 -21.867 21.201 1.00 79.00 567 VAL A C 1
ATOM 3714 O O . VAL A 1 567 ? -21.308 -22.660 22.131 1.00 79.00 567 VAL A O 1
ATOM 3717 N N . PHE A 1 568 ? -20.050 -21.206 20.964 1.00 74.12 568 PHE A N 1
ATOM 3718 C CA . PHE A 1 568 ? -18.853 -21.363 21.791 1.00 74.12 568 PHE A CA 1
ATOM 3719 C C . PHE A 1 568 ? -19.099 -20.945 23.249 1.00 74.12 568 PHE A C 1
ATOM 3721 O O . PHE A 1 568 ? -18.739 -21.681 24.165 1.00 74.12 568 PHE A O 1
ATOM 3728 N N . PHE A 1 569 ? -19.774 -19.813 23.470 1.00 74.94 569 PHE A N 1
ATOM 3729 C CA . PHE A 1 569 ? -20.102 -19.323 24.811 1.00 74.94 569 PHE A CA 1
ATOM 3730 C C . PHE A 1 569 ? -21.041 -20.277 25.561 1.00 74.94 569 PHE A C 1
ATOM 3732 O O . PHE A 1 569 ? -20.800 -20.595 26.723 1.00 74.94 569 PHE A O 1
ATOM 3739 N N . ASN A 1 570 ? -22.065 -20.805 24.882 1.00 77.94 570 ASN A N 1
ATOM 3740 C CA . ASN A 1 570 ? -22.951 -21.817 25.461 1.00 77.94 570 ASN A CA 1
ATOM 3741 C C . ASN A 1 570 ? -22.214 -23.124 25.775 1.00 77.94 570 ASN A C 1
ATOM 3743 O O . ASN A 1 570 ? -22.490 -23.729 26.802 1.00 77.94 570 ASN A O 1
ATOM 3747 N N . LEU A 1 571 ? -21.263 -23.549 24.936 1.00 79.38 571 LEU A N 1
ATOM 3748 C CA . LEU A 1 571 ? -20.423 -24.722 25.204 1.00 79.38 571 LEU A CA 1
ATOM 3749 C C . LEU A 1 571 ? -19.523 -24.521 26.427 1.00 79.38 571 LEU A C 1
ATOM 3751 O O . LEU A 1 571 ? -19.395 -25.440 27.226 1.00 79.38 571 LEU A O 1
ATOM 3755 N N . MET A 1 572 ? -18.943 -23.330 26.593 1.00 78.19 572 MET A N 1
ATOM 3756 C CA . MET A 1 572 ? -18.164 -22.956 27.779 1.00 78.19 572 MET A CA 1
ATOM 3757 C C . MET A 1 572 ? -19.024 -22.962 29.046 1.00 78.19 572 MET A C 1
ATOM 3759 O O . MET A 1 572 ? -18.636 -23.573 30.035 1.00 78.19 572 MET A O 1
ATOM 3763 N N . LEU A 1 573 ? -20.224 -22.370 28.994 1.00 81.38 573 LEU A N 1
ATOM 3764 C CA . LEU A 1 573 ? -21.188 -22.410 30.100 1.00 81.38 573 LEU A CA 1
ATOM 3765 C C . LEU A 1 573 ? -21.675 -23.825 30.436 1.00 81.38 573 LEU A C 1
ATOM 3767 O O . LEU A 1 573 ? -22.059 -24.063 31.569 1.00 81.38 573 LEU A O 1
ATOM 3771 N N . LEU A 1 574 ? -21.694 -24.741 29.464 1.00 78.25 574 LEU A N 1
ATOM 3772 C CA . LEU A 1 574 ? -22.042 -26.150 29.685 1.00 78.25 574 LEU A CA 1
ATOM 3773 C C . LEU A 1 574 ? -20.886 -26.958 30.288 1.00 78.25 574 LEU A C 1
ATOM 3775 O O . LEU A 1 574 ? -21.115 -28.028 30.847 1.00 78.25 574 LEU A O 1
ATOM 3779 N N . PHE A 1 575 ? -19.652 -26.489 30.094 1.00 73.50 575 PHE A N 1
ATOM 3780 C CA . PHE A 1 575 ? -18.436 -27.130 30.589 1.00 73.50 575 PHE A CA 1
ATOM 3781 C C . PHE A 1 575 ? -18.061 -26.660 32.002 1.00 73.50 575 PHE A C 1
ATOM 3783 O O . PHE A 1 575 ? -17.425 -27.416 32.737 1.00 73.50 575 PHE A O 1
ATOM 3790 N N . CYS A 1 576 ? -18.423 -25.422 32.353 1.00 63.97 576 CYS A N 1
ATOM 3791 C CA . CYS A 1 576 ? -18.395 -24.889 33.716 1.00 63.97 576 CYS A CA 1
ATOM 3792 C C . CYS A 1 576 ? -19.552 -25.444 34.550 1.00 63.97 576 CYS A C 1
ATOM 3794 O O . CYS A 1 576 ? -19.305 -25.705 35.750 1.00 63.97 576 CYS A O 1
#

Organism: Polarella glacialis (NCBI:txid89957)

Secondary structure (DSSP, 8-state):
----------------------------------------TTHHHHHHHHHHHHHHHHHHHHHHHHHHHHHHHHHHHHHHHHHHHHHHHHHHHHHHHHHHHHHHHHHHHHHHHHHHHHHHHHHHHHHHHHHHHHHHHHHHHHHHHHHHHHHHHHHHHHHHHHHHHHHHHHHHHHHHHHHHHHHHHHHTT--STTHHHHHHHHTS-TT--SHHHHHHHHHHHHHHHHHHHHHTT--HHHHHHHHHHHHHHHHHHH-SSHHHHHHHHHHHHHHHHHHHHHHTT--HHHHHHHHHHHHHHHHHHTT--SSHHHHHHHHHHHHHHHHHTT--HHHHHHHHHHHHHHHHHHHHHHTT--HHHHHHHHHHHHHHHHHHTT--HHHHHHHHHHHHHHHHHHHHHHTT--HHHHHHHHHHHHHHHHHHTT--HHHHHHHHHHHHHHHHHHHHHHTT--HHHHHHHHHHHHHHHHHTT-S-HHHHHHHHHHHHHHHHHHHHHHTT--HHHHHHHHHHHHHHHHHHTT--HHHHHHHHHHHHHHHHHHHHHHTT--HHHHHHHHHHHHHHHHHHHHHHHHHHHHH-

Solvent-accessible surface area (backbone atoms only — not comparable to full-atom values): 28287 Å² total; per-residue (Å²): 140,88,88,84,80,86,85,89,86,89,86,89,81,85,91,82,86,91,84,86,87,78,90,89,87,85,86,90,83,92,85,83,90,88,87,88,91,82,86,78,96,64,62,63,63,55,53,51,54,51,50,52,53,52,52,52,50,50,52,52,50,54,50,52,52,52,53,50,53,50,53,54,52,55,50,54,53,52,53,57,53,51,54,55,52,53,53,54,52,52,54,51,53,52,55,49,53,56,51,50,54,56,49,52,57,51,52,53,55,53,50,53,54,51,51,54,53,52,52,54,51,51,55,52,52,53,54,52,51,51,54,51,49,55,54,47,53,57,50,50,55,52,50,52,54,51,49,50,53,50,48,53,52,48,50,53,52,48,52,54,51,49,52,51,50,52,52,50,49,53,54,48,50,54,50,48,53,53,46,50,56,51,43,54,55,50,52,77,69,45,94,49,82,75,52,49,61,58,48,56,61,69,59,56,65,91,79,51,88,42,67,67,54,22,27,51,49,7,25,51,41,3,40,52,37,24,55,50,28,47,74,70,71,43,52,71,69,57,12,42,53,42,9,34,53,40,2,37,56,39,8,64,75,44,38,98,40,74,69,55,13,25,54,29,13,11,46,8,13,3,49,24,29,18,53,52,30,48,75,72,69,44,52,51,68,56,12,11,44,43,2,4,52,38,6,26,52,39,17,50,76,58,68,48,67,59,48,61,64,33,13,32,43,2,2,48,21,4,17,51,35,12,48,74,59,67,43,56,55,70,58,12,14,49,45,0,13,38,22,5,22,47,37,22,44,55,28,24,53,75,72,67,47,51,72,70,60,28,23,47,62,22,10,47,27,6,20,54,11,9,35,72,33,68,40,57,68,72,60,10,31,58,48,14,6,37,40,36,3,52,46,44,27,54,54,27,45,76,70,67,43,56,67,70,60,14,24,53,47,4,12,56,26,1,22,40,8,17,45,60,50,72,41,56,71,72,56,11,50,50,30,15,19,29,17,17,8,43,43,34,31,54,51,28,50,74,72,68,45,53,72,63,58,11,15,36,49,6,0,40,50,7,19,58,52,30,58,74,72,46,95,52,64,66,67,25,22,52,51,12,14,46,23,10,15,53,34,21,23,55,50,30,43,74,72,70,42,50,74,68,57,11,44,52,39,10,27,51,2,6,26,40,3,12,46,68,48,67,41,54,71,69,57,12,49,52,50,12,36,54,42,42,21,54,49,42,30,51,52,31,46,73,74,68,45,52,74,66,56,12,49,52,51,10,50,52,49,29,53,50,51,53,50,52,52,50,52,51,52,53,50,50,63,71,73,104

Sequence (576 aa):
AFSIMTPAVTRQCSPDEPDCLATLAETVPVAAATLAEREPVADAVAEAAAAEAIVEAAAAEAKAEVEMAKAVAEAAAAEATAEVEVAKAAEVAKAVAEAEAAAEAKAETEAQAAEVAKARAKAKAIAEAKAVAEAKAVAEAKAVAEAKAEAEATAAAKAVAAAAKAAAAKALAAKAVAAKAMAAKAVAAAGSGEDLAVAAAAAVPPALGSVVAAEAAAAAAGKAAADAALAAGMTAAQAMVKARQAAAMVAAAGAPSASQSAIAACAAAGRAAAATAVALGWSPEQASEAAGAAAFDAALEAGMTAEEEPALAAGRAAAKAASTAGLPRGKAAMAAAAAAARATIKGANAEGKTQEQSAHAVGIPACKAAEFAGLPPSLARDLAAAVTGAAFFESSLAAGKAPDAAIELAGKAASKAAVAAGMEVEQAVKAQAAAAGCAAVLVAMSEGRSTEQAAAEAGRMACKVVLSCFASQDDAAEAAAAAAAKASAEAALAAGKTHDEAAALAAVAATAAAEAAGLSPSMAIEAGAAVTGRFFARVALVEGRSPEQAAAEAGHAVCRALVAVNVFFNLMLLFC

Mean predicted aligned error: 15.61 Å